Protein AF-A0A956YA68-F1 (afdb_monomer_lite)

Secondary structure (DSSP, 8-state):
--SHHHHHHHHTTTTTGGG-S----------------PPP---------S-----EEEEEE-TTS--THHHHHHHHHHHTT-EEEEEETTSTTHHHHHHHHHHHS--SEEEEEHHHHTT--HHHHHHHHHHHHTT-EEEEE--STTS-HHHHHHHHHHTTT-EEEEEE--S-EEEEEE-SS-HHHHGGGTT-EEEEEEEE----EEEEE-TTS--EEEEEEEETTS---EEEEEEEETTEEEEEE-SPPPPSS-HHHHHH-GGGHHHHHHHHHHHHHHHGGGGTS-SS----EEEES--SSSSBTTB-HHHHHHHHHHHT--EEEEE-GGGGGGS-HHHHHHHHH-TTTEEEEE--SS-SS-SS--SSTTSTT--TTS----HHHHHHHHHHHHHHHH--

Foldseek 3Di:
DVPVVVVVPVVVQLVVVVPPPDDDDDDDDDDDDDDDDDDDDDDDPPPDDDPAPAAEAEEEDAPVDDDPCPVVLQVVCVVLSHHYHYAHPPDPCRLVVLLVVLVVDQHLEYEDELRSLLVDDPSVLVVLLVSQLVRHEYEYHQLAPPRDPSSQVSVCSNLVNFFDHKAADAFWFQFKAFDQLCCLLCPVRHRHTLGAPDGDGAQFIATDTDPPADKRQGMFTCGPVRDTGGAWIWRRHNNGTYIYGRGHEDDPDPVVVCVPHRSNVSHPSNSVSSCCNSCPCVSVAPPDDADEAEDPAFQQAPPRPPDGLVVLVVVCVVVVHAYEYAYAQLRVVVHDPVSVVVQVVCVSHYDYHHPFHPPPVQLDAALQCPPPPDDVPDHHDHPVSSVCRVVSSVVSVVVD

Radius of gyration: 25.7 Å; chains: 1; bounding box: 65×47×70 Å

pLDDT: mean 83.62, std 21.13, range [25.5, 98.81]

Structure (mmCIF, N/CA/C/O backbone):
data_AF-A0A956YA68-F1
#
_entry.id   AF-A0A956YA68-F1
#
loop_
_atom_site.group_PDB
_atom_site.id
_atom_site.type_symbol
_atom_site.label_atom_id
_atom_site.label_alt_id
_atom_site.label_comp_id
_atom_site.label_asym_id
_atom_site.label_entity_id
_atom_site.label_seq_id
_atom_site.pdbx_PDB_ins_code
_atom_site.Cartn_x
_atom_site.Cartn_y
_atom_site.Cartn_z
_atom_site.occupancy
_atom_site.B_iso_or_equiv
_atom_site.auth_seq_id
_atom_site.auth_comp_id
_atom_site.auth_asym_id
_atom_site.auth_atom_id
_atom_site.pdbx_PDB_model_num
ATOM 1 N N . MET A 1 1 ? 21.571 9.654 5.247 1.00 32.00 1 MET A N 1
ATOM 2 C CA . MET A 1 1 ? 21.997 10.300 3.979 1.00 32.00 1 MET A CA 1
ATOM 3 C C . MET A 1 1 ? 22.481 9.371 2.852 1.00 32.00 1 MET A C 1
ATOM 5 O O . MET A 1 1 ? 22.313 9.753 1.709 1.00 32.00 1 MET A O 1
ATOM 9 N N . ARG A 1 2 ? 23.030 8.159 3.075 1.00 25.50 2 ARG A N 1
ATOM 10 C CA . ARG A 1 2 ? 23.441 7.252 1.964 1.00 25.50 2 ARG A CA 1
ATOM 11 C C . ARG A 1 2 ? 22.330 6.354 1.379 1.00 25.50 2 ARG A C 1
ATOM 13 O O . ARG A 1 2 ? 22.598 5.609 0.445 1.00 25.50 2 ARG A O 1
ATOM 20 N N . PHE A 1 3 ? 21.112 6.414 1.922 1.00 29.33 3 PHE A N 1
ATOM 21 C CA . PHE A 1 3 ? 20.010 5.514 1.552 1.00 29.33 3 PHE A CA 1
ATOM 22 C C . PHE A 1 3 ? 19.093 6.088 0.456 1.00 29.33 3 PHE A C 1
ATOM 24 O O . PHE A 1 3 ? 18.610 5.335 -0.380 1.00 29.33 3 PHE A O 1
ATOM 31 N N . GLN A 1 4 ? 18.943 7.417 0.374 1.00 29.55 4 GLN A N 1
ATOM 32 C CA . GLN A 1 4 ? 18.090 8.060 -0.636 1.00 29.55 4 GLN A CA 1
ATOM 33 C C . GLN A 1 4 ? 18.608 7.850 -2.070 1.00 29.55 4 GLN A C 1
ATOM 35 O O . GLN A 1 4 ? 17.831 7.509 -2.952 1.00 29.55 4 GLN A O 1
ATOM 40 N N . ALA A 1 5 ? 19.922 7.926 -2.307 1.00 27.94 5 ALA A N 1
ATOM 41 C CA . ALA A 1 5 ? 20.481 7.883 -3.664 1.00 27.94 5 ALA A CA 1
ATOM 42 C C . ALA A 1 5 ? 20.339 6.529 -4.394 1.00 27.94 5 ALA A C 1
ATOM 44 O O . ALA A 1 5 ? 20.362 6.502 -5.617 1.00 27.94 5 ALA A O 1
ATOM 45 N N . ARG A 1 6 ? 20.180 5.402 -3.680 1.00 28.78 6 ARG A N 1
ATOM 46 C CA . ARG A 1 6 ? 20.007 4.080 -4.322 1.00 28.78 6 ARG A CA 1
ATOM 47 C C . ARG A 1 6 ? 18.557 3.766 -4.698 1.00 28.78 6 ARG A C 1
ATOM 49 O O . ARG A 1 6 ? 18.335 2.874 -5.505 1.00 28.78 6 ARG A O 1
ATOM 56 N N . PHE A 1 7 ? 17.596 4.507 -4.150 1.00 33.38 7 PHE A N 1
ATOM 57 C CA . PHE A 1 7 ? 16.173 4.343 -4.454 1.00 33.38 7 PHE A CA 1
ATOM 58 C C . PHE A 1 7 ? 15.733 5.148 -5.693 1.00 33.38 7 PHE A C 1
ATOM 60 O O . PHE A 1 7 ? 14.747 4.796 -6.335 1.00 33.38 7 PHE A O 1
ATOM 67 N N . PHE A 1 8 ? 16.489 6.188 -6.073 1.00 33.41 8 PHE A N 1
ATOM 68 C CA . PHE A 1 8 ? 16.148 7.083 -7.188 1.00 33.41 8 PHE A CA 1
ATOM 69 C C . PHE A 1 8 ? 16.188 6.420 -8.577 1.00 33.41 8 PHE A C 1
ATOM 71 O O . PHE A 1 8 ? 15.366 6.766 -9.421 1.00 33.41 8 PHE A O 1
ATOM 78 N N . SER A 1 9 ? 17.072 5.444 -8.824 1.00 29.47 9 SER A N 1
ATOM 79 C CA . SER A 1 9 ? 17.217 4.848 -10.167 1.00 29.47 9 SER A CA 1
ATOM 80 C C . SER A 1 9 ? 16.150 3.807 -10.525 1.00 29.47 9 SER A C 1
ATOM 82 O O . SER A 1 9 ? 15.890 3.600 -11.703 1.00 29.47 9 SER A O 1
ATOM 84 N N . ILE A 1 10 ? 15.500 3.167 -9.546 1.00 31.69 10 ILE A N 1
ATOM 85 C CA . ILE A 1 10 ? 14.510 2.103 -9.816 1.00 31.69 10 ILE A CA 1
ATOM 86 C C . ILE A 1 10 ? 13.106 2.684 -10.082 1.00 31.69 10 ILE A C 1
ATOM 88 O O . ILE A 1 10 ? 12.308 2.079 -10.792 1.00 31.69 10 ILE A O 1
ATOM 92 N N . ILE A 1 11 ? 12.800 3.880 -9.565 1.00 37.53 11 ILE A N 1
ATOM 93 C CA . ILE A 1 11 ? 11.444 4.459 -9.616 1.00 37.53 11 ILE A CA 1
ATOM 94 C C . ILE A 1 11 ? 11.193 5.280 -10.891 1.00 37.53 11 ILE A C 1
ATOM 96 O O . ILE A 1 11 ? 10.071 5.282 -11.400 1.00 37.53 11 ILE A O 1
ATOM 100 N N . TYR A 1 12 ? 12.215 5.924 -11.466 1.00 33.22 12 TYR A N 1
ATOM 101 C CA . TYR A 1 12 ? 12.032 6.735 -12.680 1.00 33.22 12 TYR A CA 1
ATOM 102 C C . TYR A 1 12 ? 11.622 5.900 -13.909 1.00 33.22 12 TYR A C 1
ATOM 104 O O . TYR A 1 12 ? 10.911 6.401 -14.777 1.00 33.22 12 TYR A O 1
ATOM 112 N N . LEU A 1 13 ? 11.981 4.610 -13.945 1.00 35.25 13 LEU A N 1
ATOM 113 C CA . LEU A 1 13 ? 11.618 3.694 -15.032 1.00 35.25 13 LEU A CA 1
ATOM 114 C C . LEU A 1 13 ? 10.130 3.272 -15.000 1.00 35.25 13 LEU A C 1
ATOM 116 O O . LEU A 1 13 ? 9.576 2.893 -16.026 1.00 35.25 13 LEU A O 1
ATOM 120 N N . LEU A 1 14 ? 9.456 3.366 -13.846 1.00 35.06 14 LEU A N 1
ATO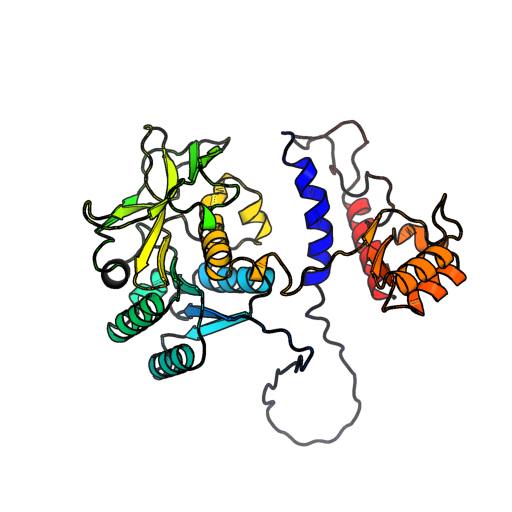M 121 C CA . LEU A 1 14 ? 8.079 2.876 -13.663 1.00 35.06 14 LEU A CA 1
ATOM 122 C C . LEU A 1 14 ? 6.998 3.948 -13.891 1.00 35.06 14 LEU A C 1
ATOM 124 O O . LEU A 1 14 ? 5.870 3.613 -14.245 1.00 35.06 14 LEU A O 1
ATOM 128 N N . ILE A 1 15 ? 7.332 5.238 -13.766 1.00 37.91 15 ILE A N 1
ATOM 129 C CA . ILE A 1 15 ? 6.369 6.345 -13.943 1.00 37.91 15 ILE A CA 1
ATOM 130 C C . ILE A 1 15 ? 5.930 6.501 -15.413 1.00 37.91 15 ILE A C 1
ATOM 132 O O . ILE A 1 15 ? 4.821 6.960 -15.681 1.00 37.91 15 ILE A O 1
ATOM 136 N N . VAL A 1 16 ? 6.742 6.054 -16.377 1.00 34.31 16 VAL A N 1
ATOM 137 C CA . VAL A 1 16 ? 6.412 6.157 -17.811 1.00 34.31 16 VAL A CA 1
ATOM 138 C C . VAL A 1 16 ? 5.353 5.131 -18.242 1.00 34.31 16 VAL A C 1
ATOM 140 O O . VAL A 1 16 ? 4.571 5.410 -19.146 1.00 34.31 16 VAL A O 1
ATOM 143 N N . VAL A 1 17 ? 5.236 3.982 -17.566 1.00 36.47 17 VAL A N 1
ATOM 144 C CA . VAL A 1 17 ? 4.286 2.921 -17.961 1.00 36.47 17 VAL A CA 1
ATOM 145 C C . VAL A 1 17 ? 2.841 3.245 -17.537 1.00 36.47 17 VAL A C 1
ATOM 147 O O . VAL A 1 17 ? 1.896 2.857 -18.219 1.00 36.47 17 VAL A O 1
ATOM 150 N N . GLY A 1 18 ? 2.645 4.027 -16.468 1.00 29.17 18 GLY A N 1
ATOM 151 C CA . GLY A 1 18 ? 1.313 4.377 -15.947 1.00 29.17 18 GLY A CA 1
ATOM 152 C C . GLY A 1 18 ? 0.556 5.475 -16.711 1.00 29.17 18 GLY A C 1
ATOM 153 O O . GLY A 1 18 ? -0.637 5.658 -16.486 1.00 29.17 18 GLY A O 1
ATOM 154 N N . LEU A 1 19 ? 1.209 6.204 -17.624 1.00 29.64 19 LEU A N 1
ATOM 155 C CA . LEU A 1 19 ? 0.608 7.349 -18.329 1.00 29.64 19 LEU A CA 1
ATOM 156 C C . LEU A 1 19 ? -0.058 7.001 -19.675 1.00 29.64 19 LEU A C 1
ATOM 158 O O . LEU A 1 19 ? -0.684 7.868 -20.281 1.00 29.64 19 LEU A O 1
ATOM 162 N N . PHE A 1 20 ? 0.002 5.746 -20.136 1.00 36.66 20 PHE A N 1
ATOM 163 C CA . PHE A 1 20 ? -0.505 5.356 -21.463 1.00 36.66 20 PHE A CA 1
ATOM 164 C C . PHE A 1 20 ? -1.940 4.794 -21.499 1.00 36.66 20 PHE A C 1
ATOM 166 O O . PHE A 1 20 ? -2.392 4.349 -22.550 1.00 36.66 20 PHE A O 1
ATOM 173 N N . SER A 1 21 ? -2.708 4.858 -20.404 1.00 32.09 21 SER A N 1
ATOM 174 C CA . SER A 1 21 ? -4.079 4.305 -20.379 1.00 32.09 21 SER A CA 1
ATOM 175 C C . SER A 1 21 ? -5.178 5.239 -20.927 1.00 32.09 21 SER A C 1
ATOM 177 O O . SER A 1 21 ? -6.322 4.822 -21.094 1.00 32.09 21 SER A O 1
ATOM 179 N N . THR A 1 22 ? -4.886 6.497 -21.277 1.00 32.53 22 THR A N 1
ATOM 180 C CA . THR A 1 22 ? -5.919 7.407 -21.816 1.00 32.53 22 THR A CA 1
ATOM 181 C C . THR A 1 22 ? -5.406 8.272 -22.963 1.00 32.53 22 THR A C 1
ATOM 183 O O . THR A 1 22 ? -5.220 9.478 -22.815 1.00 32.53 22 THR A O 1
ATOM 186 N N . ALA A 1 23 ? -5.216 7.671 -24.137 1.00 28.62 23 ALA A N 1
ATOM 187 C CA . ALA A 1 23 ? -5.161 8.401 -25.401 1.00 28.62 23 ALA A CA 1
ATOM 188 C C . ALA A 1 23 ? -6.375 8.020 -26.263 1.00 28.62 23 ALA A C 1
ATOM 190 O O . ALA A 1 23 ? -6.378 7.023 -26.982 1.00 28.62 23 ALA A O 1
ATOM 191 N N . THR A 1 24 ? -7.441 8.813 -26.172 1.00 28.56 24 THR A N 1
ATOM 192 C CA . THR A 1 24 ? -8.622 8.697 -27.032 1.00 28.56 24 THR A CA 1
ATOM 193 C C . THR A 1 24 ? -8.274 9.221 -28.427 1.00 28.56 24 THR A C 1
ATOM 195 O O . THR A 1 24 ? -8.136 10.426 -28.632 1.00 28.56 24 THR A O 1
ATOM 198 N N . VAL A 1 25 ? -8.131 8.329 -29.409 1.00 27.67 25 VAL A N 1
ATOM 199 C CA . VAL A 1 25 ? -8.021 8.713 -30.823 1.00 27.67 25 VAL A CA 1
ATOM 200 C C . VAL A 1 25 ? -9.404 9.145 -31.314 1.00 27.67 25 VAL A C 1
ATOM 202 O O . VAL A 1 25 ? -10.311 8.329 -31.462 1.00 27.67 25 VAL A O 1
ATOM 205 N N . ALA A 1 26 ? -9.576 10.441 -31.568 1.00 29.06 26 ALA A N 1
ATOM 206 C CA . ALA A 1 26 ? -10.759 10.969 -32.235 1.00 29.06 26 ALA A CA 1
ATOM 207 C C . ALA A 1 26 ? -10.704 10.619 -33.733 1.00 29.06 26 ALA A C 1
ATOM 209 O O . ALA A 1 26 ? -10.065 11.312 -34.524 1.00 29.06 26 ALA A O 1
ATOM 210 N N . ALA A 1 27 ? -11.379 9.541 -34.131 1.00 27.95 27 ALA A N 1
ATOM 211 C CA . ALA A 1 27 ? -11.661 9.269 -35.534 1.00 27.95 27 ALA A CA 1
ATOM 212 C C . ALA A 1 27 ? -12.824 10.167 -36.000 1.00 27.95 27 ALA A C 1
ATOM 214 O O . ALA A 1 27 ? -13.960 10.016 -35.554 1.00 27.95 27 ALA A O 1
ATOM 215 N N . GLN A 1 28 ? -12.541 11.120 -36.892 1.00 28.59 28 GLN A N 1
ATOM 216 C CA . GLN A 1 28 ? -13.569 11.835 -37.652 1.00 28.59 28 GLN A CA 1
ATOM 217 C C . GLN A 1 28 ? -14.170 10.887 -38.699 1.00 28.59 28 GLN A C 1
ATOM 219 O O . GLN A 1 28 ? -13.564 10.664 -39.746 1.00 28.59 28 GLN A O 1
ATOM 224 N N . ASP A 1 29 ? -15.368 10.361 -38.437 1.00 31.03 29 ASP A N 1
ATOM 225 C CA . ASP A 1 29 ? -16.189 9.693 -39.450 1.00 31.03 29 ASP A CA 1
ATOM 226 C C . ASP A 1 29 ? -17.239 10.679 -39.984 1.00 31.03 29 ASP A C 1
ATOM 228 O O . ASP A 1 29 ? -18.195 11.057 -39.305 1.00 31.03 29 ASP A O 1
ATOM 232 N N . ASN A 1 30 ? -17.018 11.160 -41.206 1.00 37.00 30 ASN A N 1
ATOM 233 C CA . ASN A 1 30 ? -17.954 12.012 -41.932 1.00 37.00 30 ASN A CA 1
ATOM 234 C C . ASN A 1 30 ? -18.983 11.131 -42.647 1.00 37.00 30 ASN A C 1
ATOM 236 O O . ASN A 1 30 ? -18.816 10.829 -43.832 1.00 37.00 30 ASN A O 1
ATOM 240 N N . ARG A 1 31 ? -20.078 10.773 -41.967 1.00 33.78 31 ARG A N 1
ATOM 241 C CA . ARG A 1 31 ? -21.319 10.339 -42.629 1.00 33.78 31 ARG A CA 1
ATOM 242 C C . ARG A 1 31 ? -22.540 10.947 -41.949 1.00 33.78 31 ARG A C 1
ATOM 244 O O . ARG A 1 31 ? -22.873 10.633 -40.813 1.00 33.78 31 ARG A O 1
ATOM 251 N N . ASN A 1 32 ? -23.185 11.845 -42.688 1.00 43.38 32 ASN A N 1
ATOM 252 C CA . ASN A 1 32 ? -24.541 12.309 -42.437 1.00 43.38 32 ASN A CA 1
ATOM 253 C C . ASN A 1 32 ? -25.497 11.133 -42.606 1.00 43.38 32 ASN A C 1
ATOM 255 O O . ASN A 1 32 ? -25.625 10.682 -43.734 1.00 43.38 32 ASN A O 1
ATOM 259 N N . ASP A 1 33 ? -26.200 10.738 -41.548 1.00 39.22 33 ASP A N 1
ATOM 260 C CA . ASP A 1 33 ? -27.533 10.141 -41.634 1.00 39.22 33 ASP A CA 1
ATOM 261 C C . ASP A 1 33 ? -28.289 10.497 -40.346 1.00 39.22 33 ASP A C 1
ATOM 263 O O . ASP A 1 33 ? -27.840 10.232 -39.231 1.00 39.22 33 ASP A O 1
ATOM 267 N N . GLY A 1 34 ? -29.398 11.220 -40.499 1.00 44.34 34 GLY A N 1
ATOM 268 C CA . GLY A 1 34 ? -30.181 11.736 -39.386 1.00 44.34 34 GLY A CA 1
ATOM 269 C C . GLY A 1 34 ? -31.126 10.686 -38.825 1.00 44.34 34 GLY A C 1
ATOM 270 O O . GLY A 1 34 ? -32.032 10.262 -39.528 1.00 44.34 34 GLY A O 1
ATOM 271 N N . GLU A 1 35 ? -30.973 10.350 -37.545 1.00 38.19 35 GLU A N 1
ATOM 272 C CA . GLU A 1 35 ? -32.046 9.831 -36.693 1.00 38.19 35 GLU A CA 1
ATOM 273 C C . GLU A 1 35 ? -31.673 9.999 -35.206 1.00 38.19 35 GLU A C 1
ATOM 275 O O . GLU A 1 35 ? -30.610 9.584 -34.750 1.00 38.19 35 GLU A O 1
ATOM 280 N N . ASN A 1 36 ? -32.550 10.658 -34.440 1.00 45.34 36 ASN A N 1
ATOM 281 C CA . ASN A 1 36 ? -32.379 10.944 -33.012 1.00 45.34 36 ASN A CA 1
ATOM 282 C C . ASN A 1 36 ? -32.528 9.668 -32.161 1.00 45.34 36 ASN A C 1
ATOM 284 O O . ASN A 1 36 ? -33.641 9.165 -31.994 1.00 45.34 36 ASN A O 1
ATOM 288 N N . LYS A 1 37 ? -31.444 9.220 -31.517 1.00 36.06 37 LYS A N 1
ATOM 289 C CA . LYS A 1 37 ? -31.483 8.350 -30.326 1.00 36.06 37 LYS A CA 1
ATOM 290 C C . LYS A 1 37 ? -30.523 8.875 -29.247 1.00 36.06 37 LYS A C 1
ATOM 292 O O . LYS A 1 37 ? -29.454 9.370 -29.597 1.00 36.06 37 LYS A O 1
ATOM 297 N N . PRO A 1 38 ? -30.881 8.789 -27.951 1.00 32.75 38 PRO A N 1
ATOM 298 C CA . PRO A 1 38 ? -30.001 9.219 -26.867 1.00 32.75 38 PRO A CA 1
ATOM 299 C C . PRO A 1 38 ? -28.808 8.254 -26.727 1.00 32.75 38 PRO A C 1
ATOM 301 O O . PRO A 1 38 ? -28.983 7.051 -26.949 1.00 32.75 38 PRO A O 1
ATOM 304 N N . PRO A 1 39 ? -27.608 8.739 -26.356 1.00 31.45 39 PRO A N 1
ATOM 305 C CA . PRO A 1 39 ? -26.434 7.888 -26.245 1.00 31.45 39 PRO A CA 1
ATOM 306 C C . PRO A 1 39 ? -26.532 7.016 -24.989 1.00 31.45 39 PRO A C 1
ATOM 308 O O . PRO A 1 39 ? -26.624 7.516 -23.869 1.00 31.45 39 PRO A O 1
ATOM 311 N N . ILE A 1 40 ? -26.499 5.701 -25.188 1.00 30.69 40 ILE A N 1
ATOM 312 C CA . ILE A 1 40 ? -26.192 4.726 -24.142 1.00 30.69 40 ILE A CA 1
ATOM 313 C C . ILE A 1 40 ? -24.667 4.686 -24.052 1.00 30.69 40 ILE A C 1
ATOM 315 O O . ILE A 1 40 ? -23.998 4.365 -25.032 1.00 30.69 40 ILE A O 1
ATOM 319 N N . ALA A 1 41 ? -24.118 5.060 -22.899 1.00 30.17 41 ALA A N 1
ATOM 320 C CA . ALA A 1 41 ? -22.691 4.968 -22.633 1.00 30.17 41 ALA A CA 1
ATOM 321 C C . ALA A 1 41 ? -22.290 3.490 -22.510 1.00 30.17 41 ALA A C 1
ATOM 323 O O . ALA A 1 41 ? -22.537 2.855 -21.489 1.00 30.17 41 ALA A O 1
ATOM 324 N N . THR A 1 42 ? -21.679 2.941 -23.555 1.00 30.17 42 THR A N 1
ATOM 325 C CA . THR A 1 42 ? -20.944 1.675 -23.494 1.00 30.17 42 THR A CA 1
ATOM 326 C C . THR A 1 42 ? -19.457 1.992 -23.466 1.00 30.17 42 THR A C 1
ATOM 328 O O . THR A 1 42 ? -18.846 2.220 -24.509 1.00 30.17 42 THR A O 1
ATOM 331 N N . ALA A 1 43 ? -18.884 2.035 -22.267 1.00 30.84 43 ALA A N 1
ATOM 332 C CA . ALA A 1 43 ? -17.449 1.897 -22.079 1.00 30.84 43 ALA A CA 1
ATOM 333 C C . ALA A 1 43 ? -17.181 0.446 -21.669 1.00 30.84 43 ALA A C 1
ATOM 335 O O . ALA A 1 43 ? -17.393 0.068 -20.523 1.00 30.84 43 ALA A O 1
ATOM 336 N N . SER A 1 44 ? -16.740 -0.366 -22.623 1.00 28.88 44 SER A N 1
ATOM 337 C CA . SER A 1 44 ? -16.002 -1.595 -22.346 1.00 28.88 44 SER A CA 1
ATOM 338 C C . SER A 1 44 ? -14.827 -1.621 -23.311 1.00 28.88 44 SER A C 1
ATOM 340 O O . SER A 1 44 ? -14.964 -1.968 -24.485 1.00 28.88 44 SER A O 1
ATOM 342 N N . VAL A 1 45 ? -13.666 -1.180 -22.832 1.00 31.69 45 VAL A N 1
ATOM 343 C CA . VAL A 1 45 ? -12.408 -1.580 -23.456 1.00 31.69 45 VAL A CA 1
ATOM 344 C C . VAL A 1 45 ? -12.227 -3.038 -23.058 1.00 31.69 45 VAL A C 1
ATOM 346 O O . VAL A 1 45 ? -11.791 -3.343 -21.952 1.00 31.69 45 VAL A O 1
ATOM 349 N N . ASP A 1 46 ? -12.663 -3.932 -23.940 1.00 31.64 46 ASP A N 1
ATOM 350 C CA . ASP A 1 46 ? -12.419 -5.366 -23.837 1.00 31.64 46 ASP A CA 1
ATOM 351 C C . ASP A 1 46 ? -10.910 -5.616 -23.983 1.00 31.64 46 ASP A C 1
ATOM 353 O O . ASP A 1 46 ? -10.392 -5.873 -25.070 1.00 31.64 46 ASP A O 1
ATOM 357 N N . CYS A 1 47 ? -10.185 -5.554 -22.864 1.00 30.14 47 CYS A N 1
ATOM 358 C CA . CYS A 1 47 ? -8.863 -6.160 -22.718 1.00 30.14 47 CYS A CA 1
ATOM 359 C C . CYS A 1 47 ? -9.033 -7.681 -22.597 1.00 30.14 47 CYS A C 1
ATOM 361 O O . CYS A 1 47 ? -8.824 -8.289 -21.549 1.00 30.14 47 CYS A O 1
ATOM 363 N N . VAL A 1 48 ? -9.463 -8.316 -23.684 1.00 36.25 48 VAL A N 1
ATOM 364 C CA . VAL A 1 48 ? -9.635 -9.765 -23.743 1.00 36.25 48 VAL A CA 1
ATOM 365 C C . VAL A 1 48 ? -8.310 -10.410 -24.163 1.00 36.25 48 VAL A C 1
ATOM 367 O O . VAL A 1 48 ? -7.884 -10.357 -25.313 1.00 36.25 48 VAL A O 1
ATOM 370 N N . THR A 1 49 ? -7.724 -11.120 -23.194 1.00 39.25 49 THR A N 1
ATOM 371 C CA . THR A 1 49 ? -6.962 -12.381 -23.320 1.00 39.25 49 THR A CA 1
ATOM 372 C C . THR A 1 49 ? -5.463 -12.365 -23.640 1.00 39.25 49 THR A C 1
ATOM 374 O O . THR A 1 49 ? -5.016 -12.692 -24.736 1.00 39.25 49 THR A O 1
ATOM 377 N N . ARG A 1 50 ? -4.675 -12.280 -22.563 1.00 36.16 50 ARG A N 1
ATOM 378 C CA . ARG A 1 50 ? -3.590 -13.248 -22.308 1.00 36.16 50 ARG A CA 1
ATOM 379 C C . ARG A 1 50 ? -3.614 -13.733 -20.859 1.00 36.16 50 ARG A C 1
ATOM 381 O O . ARG A 1 50 ? -2.708 -13.412 -20.117 1.00 36.16 50 ARG A O 1
ATOM 388 N N . GLY A 1 51 ? -4.648 -14.472 -20.447 1.00 40.59 51 GLY A N 1
ATOM 389 C CA . GLY A 1 51 ? -4.626 -15.315 -19.233 1.00 40.59 51 GLY A CA 1
ATOM 390 C C . GLY A 1 51 ? -4.105 -14.692 -17.926 1.00 40.59 51 GLY A C 1
ATOM 391 O O . GLY A 1 51 ? -3.690 -15.440 -17.046 1.00 40.59 51 GLY A O 1
ATOM 392 N N . VAL A 1 52 ? -4.086 -13.363 -17.798 1.00 54.53 52 VAL A N 1
ATOM 393 C CA . VAL A 1 52 ? -3.649 -12.687 -16.582 1.00 54.53 52 VAL A CA 1
ATOM 394 C C . VAL A 1 52 ? -4.796 -12.844 -15.604 1.00 54.53 52 VAL A C 1
ATOM 396 O O . VAL A 1 52 ? -5.887 -12.328 -15.842 1.00 54.53 52 VAL A O 1
ATOM 399 N N . VAL A 1 53 ? -4.576 -13.614 -14.543 1.00 57.19 53 VAL A N 1
ATOM 400 C CA . VAL A 1 53 ? -5.474 -13.602 -13.391 1.00 57.19 53 VAL A CA 1
ATOM 401 C C . VAL A 1 53 ? -5.340 -12.210 -12.790 1.00 57.19 53 VAL A C 1
ATOM 403 O O . VAL A 1 53 ? -4.343 -11.905 -12.143 1.00 57.19 53 VAL A O 1
ATOM 406 N N . ILE A 1 54 ? -6.297 -11.339 -13.096 1.00 66.12 54 ILE A N 1
ATOM 407 C CA . ILE A 1 54 ? -6.390 -10.038 -12.452 1.00 66.12 54 ILE A CA 1
ATOM 408 C C . ILE A 1 54 ? -7.023 -10.310 -11.094 1.00 66.12 54 ILE A C 1
ATOM 410 O O . ILE A 1 54 ? -8.184 -10.708 -11.010 1.00 66.12 54 ILE A O 1
ATOM 414 N N . TYR A 1 55 ? -6.226 -10.185 -10.038 1.00 84.94 55 TYR A N 1
ATOM 415 C CA . TYR A 1 55 ? -6.739 -10.247 -8.677 1.00 84.94 55 TYR A CA 1
ATOM 416 C C . TYR A 1 55 ? -7.583 -9.009 -8.402 1.00 84.94 55 TYR A C 1
ATOM 418 O O . TYR A 1 55 ? -7.304 -7.935 -8.937 1.00 84.94 55 TYR A O 1
ATOM 426 N N . THR A 1 56 ? -8.588 -9.157 -7.546 1.00 93.62 56 THR A N 1
ATOM 427 C CA . THR A 1 56 ? -9.519 -8.076 -7.239 1.00 93.62 56 THR A CA 1
ATOM 428 C C . THR A 1 56 ? -9.567 -7.840 -5.742 1.00 93.62 56 THR A C 1
ATOM 430 O O . THR A 1 56 ? -9.737 -8.770 -4.954 1.00 93.62 56 THR A O 1
ATOM 433 N N . THR A 1 57 ? -9.449 -6.574 -5.360 1.00 97.00 57 THR A N 1
ATOM 434 C CA . THR A 1 57 ? -9.694 -6.099 -4.005 1.00 97.00 57 THR A CA 1
ATOM 435 C C . THR A 1 57 ? -11.097 -5.532 -3.899 1.00 97.00 57 THR A C 1
ATOM 437 O O . THR A 1 57 ? -11.611 -4.970 -4.866 1.00 97.00 57 THR A O 1
ATOM 440 N N . LEU A 1 58 ? -11.720 -5.659 -2.731 1.00 98.00 58 LEU A N 1
ATOM 441 C CA . LEU A 1 58 ? -13.062 -5.133 -2.509 1.00 98.00 58 LEU A CA 1
ATOM 442 C C . LEU A 1 58 ? -12.999 -3.856 -1.677 1.00 98.00 58 LEU A C 1
ATOM 444 O O . LEU A 1 58 ? -12.403 -3.838 -0.606 1.00 98.00 58 LEU A O 1
ATOM 448 N N . LEU A 1 59 ? -13.658 -2.799 -2.131 1.00 98.25 59 LEU A N 1
ATOM 449 C CA . LEU A 1 59 ? -13.863 -1.575 -1.368 1.00 98.25 59 LEU A CA 1
ATOM 450 C C . LEU A 1 59 ? -15.351 -1.418 -1.058 1.00 98.25 59 LEU A C 1
ATOM 452 O O . LEU A 1 59 ? -16.169 -1.298 -1.971 1.00 98.25 59 LEU A O 1
ATOM 456 N N . LEU A 1 60 ? -15.692 -1.375 0.228 1.00 98.06 60 LEU A N 1
ATOM 457 C CA . LEU A 1 60 ? -17.014 -0.952 0.673 1.00 98.06 60 LEU A CA 1
ATOM 458 C C . LEU A 1 60 ? -17.006 0.563 0.857 1.00 98.06 60 LEU A C 1
ATOM 460 O O . LEU A 1 60 ? -16.178 1.100 1.595 1.00 98.06 60 LEU A O 1
ATOM 464 N N . GLU A 1 61 ? -17.936 1.250 0.205 1.00 97.31 61 GLU A N 1
ATOM 465 C CA . GLU A 1 61 ? -18.032 2.705 0.268 1.00 97.31 61 GLU A CA 1
ATOM 466 C C . GLU A 1 61 ? -19.476 3.189 0.350 1.00 97.31 61 GLU A C 1
ATOM 468 O O . GLU A 1 61 ? -20.417 2.477 0.007 1.00 97.31 61 GLU A O 1
ATOM 473 N N . SER A 1 62 ? -19.650 4.435 0.784 1.00 96.56 62 SER A N 1
ATOM 474 C CA . SER A 1 62 ? -20.918 5.151 0.699 1.00 96.56 62 SER A CA 1
ATOM 475 C C . SER A 1 62 ? -20.699 6.516 0.043 1.00 96.56 62 SER A C 1
ATOM 477 O O . SER A 1 62 ? -19.831 7.275 0.489 1.00 96.56 62 SER A O 1
ATOM 479 N N . PRO A 1 63 ? -21.526 6.906 -0.947 1.00 94.44 63 PRO A N 1
ATOM 480 C CA . PRO A 1 63 ? -21.519 8.255 -1.512 1.00 94.44 63 PRO A CA 1
ATOM 481 C C . PRO A 1 63 ? -21.767 9.353 -0.468 1.00 94.44 63 PRO A C 1
ATOM 483 O O . PRO A 1 63 ? -21.448 10.515 -0.709 1.00 94.44 63 PRO A O 1
ATOM 486 N N . GLN A 1 64 ? -22.345 8.996 0.685 1.00 93.69 64 GLN A N 1
ATOM 487 C CA . GLN A 1 64 ? -22.637 9.913 1.790 1.00 93.69 64 GLN A CA 1
ATOM 488 C C . GLN A 1 64 ? -21.392 10.229 2.632 1.00 93.69 64 GLN A C 1
ATOM 490 O O . GLN A 1 64 ? -21.396 11.196 3.391 1.00 93.69 64 GLN A O 1
ATOM 495 N N . THR A 1 65 ? -20.328 9.433 2.504 1.00 89.12 65 THR A N 1
ATOM 496 C CA . THR A 1 65 ? -19.123 9.509 3.335 1.00 89.12 65 THR A CA 1
ATOM 497 C C . THR A 1 65 ? -17.877 9.584 2.465 1.00 89.12 65 THR A C 1
ATOM 499 O O . THR A 1 65 ? -17.038 8.681 2.455 1.00 89.12 65 THR A O 1
ATOM 502 N N . GLN A 1 66 ? -17.767 10.676 1.709 1.00 86.88 66 GLN A N 1
ATOM 503 C CA . GLN A 1 66 ? -16.604 10.936 0.866 1.00 86.88 66 GLN A CA 1
ATOM 504 C C . GLN A 1 66 ? -15.395 11.282 1.740 1.00 86.88 66 GLN A C 1
ATOM 506 O O . GLN A 1 66 ? -15.314 12.368 2.313 1.00 86.88 66 GLN A O 1
ATOM 511 N N . THR A 1 67 ? -14.453 10.347 1.835 1.00 90.06 67 THR A N 1
ATOM 512 C CA . THR A 1 67 ? -13.106 10.600 2.355 1.00 90.06 67 THR A CA 1
ATOM 513 C C . THR A 1 67 ? -12.084 10.267 1.279 1.00 90.06 67 THR A C 1
ATOM 515 O O . THR A 1 67 ? -12.407 9.672 0.249 1.00 90.06 67 THR A O 1
ATOM 518 N N . GLN A 1 68 ? -10.841 10.670 1.514 1.00 92.69 68 GLN A N 1
ATOM 519 C CA . GLN A 1 68 ? -9.734 10.419 0.600 1.00 92.69 68 GLN A CA 1
ATOM 520 C C . GLN A 1 68 ? -9.392 8.916 0.518 1.00 92.69 68 GLN A C 1
ATOM 522 O O . GLN A 1 68 ? -8.966 8.433 -0.528 1.00 92.69 68 GLN A O 1
ATOM 527 N N . PHE A 1 69 ? -9.741 8.131 1.546 1.00 94.19 69 PHE A N 1
ATOM 528 C CA . PHE A 1 69 ? -9.520 6.685 1.571 1.00 94.19 69 PHE A CA 1
ATOM 529 C C . PHE A 1 69 ? -9.990 5.949 0.311 1.00 94.19 69 PHE A C 1
ATOM 531 O O . PHE A 1 69 ? -9.227 5.177 -0.254 1.00 94.19 69 PHE A O 1
ATOM 538 N N . ALA A 1 70 ? -11.225 6.176 -0.141 1.00 94.62 70 ALA A N 1
ATOM 539 C CA . ALA A 1 70 ? -11.809 5.415 -1.243 1.00 94.62 70 ALA A CA 1
ATOM 540 C C . ALA A 1 70 ? -11.042 5.565 -2.579 1.00 94.62 70 ALA A C 1
ATOM 542 O O . ALA A 1 70 ? -10.697 4.535 -3.167 1.00 94.62 70 ALA A O 1
ATOM 543 N N . PRO A 1 71 ? -10.747 6.785 -3.080 1.00 93.25 71 PRO A N 1
ATOM 544 C CA . PRO A 1 71 ? -9.942 6.937 -4.289 1.00 93.25 71 PRO A CA 1
ATOM 545 C C . PRO A 1 71 ? -8.511 6.411 -4.116 1.00 93.25 71 PRO A C 1
ATOM 547 O O . PRO A 1 71 ? -8.048 5.677 -4.984 1.00 93.25 71 PRO A O 1
ATOM 550 N N . GLN A 1 72 ? -7.835 6.684 -2.994 1.00 92.62 72 GLN A N 1
ATOM 551 C CA . GLN A 1 72 ? -6.450 6.223 -2.795 1.00 92.62 72 GLN A CA 1
ATOM 552 C C . GLN A 1 72 ? -6.325 4.713 -2.591 1.00 92.62 72 GLN A C 1
ATOM 554 O O . GLN A 1 72 ? -5.328 4.127 -3.002 1.00 92.62 72 GLN A O 1
ATOM 559 N N . TYR A 1 73 ? -7.325 4.069 -1.988 1.00 95.38 73 TYR A N 1
ATOM 560 C CA . TYR A 1 73 ? -7.371 2.616 -1.852 1.00 95.38 73 TYR A CA 1
ATOM 561 C C . TYR A 1 73 ? -7.351 1.939 -3.227 1.00 95.38 73 TYR A C 1
ATOM 563 O O . TYR A 1 73 ? -6.525 1.060 -3.468 1.00 95.38 73 TYR A O 1
ATOM 571 N N . CYS A 1 74 ? -8.215 2.384 -4.147 1.00 95.25 74 CYS A N 1
ATOM 572 C CA . CYS A 1 74 ? -8.244 1.842 -5.503 1.00 95.25 74 CYS A CA 1
ATOM 573 C C . CYS A 1 74 ? -7.046 2.293 -6.351 1.00 95.25 74 CYS A C 1
ATOM 575 O O . CYS A 1 74 ? -6.533 1.499 -7.131 1.00 95.25 74 CYS A O 1
ATOM 577 N N . GLU A 1 75 ? -6.568 3.533 -6.202 1.00 92.38 75 GLU A N 1
ATOM 578 C CA . GLU A 1 75 ? -5.367 4.004 -6.905 1.00 92.38 75 GLU A CA 1
ATOM 579 C C . GLU A 1 75 ? -4.140 3.169 -6.523 1.00 92.38 75 GLU A C 1
ATOM 581 O O . GLU A 1 75 ? -3.393 2.733 -7.399 1.00 92.38 75 GLU A O 1
ATOM 586 N N . LEU A 1 76 ? -3.970 2.870 -5.230 1.00 91.62 76 LEU A N 1
ATOM 587 C CA . LEU A 1 76 ? -2.907 1.986 -4.768 1.00 91.62 76 LEU A CA 1
ATOM 588 C C . LEU A 1 76 ? -3.099 0.552 -5.274 1.00 91.62 76 LEU A C 1
ATOM 590 O O . LEU A 1 76 ? -2.120 -0.066 -5.684 1.00 91.62 76 LEU A O 1
ATOM 594 N N . ALA A 1 77 ? -4.327 0.024 -5.275 1.00 93.50 77 ALA A N 1
ATOM 595 C CA . ALA A 1 77 ? -4.604 -1.297 -5.839 1.00 93.50 77 ALA A CA 1
ATOM 596 C C . ALA A 1 77 ? -4.144 -1.373 -7.305 1.00 93.50 77 ALA A C 1
ATOM 598 O O . ALA A 1 77 ? -3.341 -2.239 -7.647 1.00 93.50 77 ALA A O 1
ATOM 599 N N . HIS A 1 78 ? -4.547 -0.407 -8.137 1.00 90.44 78 HIS A N 1
ATOM 600 C CA . HIS A 1 78 ? -4.147 -0.350 -9.544 1.00 90.44 78 HIS A CA 1
ATOM 601 C C . HIS A 1 78 ? -2.635 -0.185 -9.713 1.00 90.44 78 HIS A C 1
ATOM 603 O O . HIS A 1 78 ? -2.038 -0.842 -10.564 1.00 90.44 78 HIS A O 1
ATOM 609 N N . PHE A 1 79 ? -2.003 0.652 -8.885 1.00 85.69 79 PHE A N 1
ATOM 610 C CA . PHE A 1 79 ? -0.549 0.805 -8.868 1.00 85.69 79 PHE A CA 1
ATOM 611 C C . PHE A 1 79 ? 0.167 -0.527 -8.591 1.00 85.69 79 PHE A C 1
ATOM 613 O O . PHE A 1 79 ? 1.220 -0.796 -9.163 1.00 85.69 79 PHE A O 1
ATOM 620 N N . LEU A 1 80 ? -0.426 -1.380 -7.754 1.00 87.19 80 LEU A N 1
ATOM 621 C CA . LEU A 1 80 ? 0.070 -2.715 -7.414 1.00 87.19 80 LEU A CA 1
ATOM 622 C C . LEU A 1 80 ? -0.388 -3.813 -8.394 1.00 87.19 80 LEU A C 1
ATOM 624 O O . LEU A 1 80 ? -0.148 -4.991 -8.138 1.00 87.19 80 LEU A O 1
ATOM 628 N N . GLY A 1 81 ? -1.045 -3.454 -9.502 1.00 86.75 81 GLY A N 1
ATOM 629 C CA . GLY A 1 81 ? -1.541 -4.407 -10.498 1.00 86.75 81 GLY A CA 1
ATOM 630 C C . GLY A 1 81 ? -2.776 -5.207 -10.060 1.00 86.75 81 GLY A C 1
ATOM 631 O O . GLY A 1 81 ? -3.041 -6.267 -10.622 1.00 86.75 81 GLY A O 1
ATOM 632 N N . ILE A 1 82 ? -3.520 -4.718 -9.066 1.00 91.31 82 ILE A N 1
ATOM 633 C CA . ILE A 1 82 ? -4.759 -5.312 -8.545 1.00 91.31 82 ILE A CA 1
ATOM 634 C C . ILE A 1 82 ? -5.952 -4.484 -9.028 1.00 91.31 82 ILE A C 1
ATOM 636 O O . ILE A 1 82 ? -5.928 -3.258 -8.947 1.00 91.31 82 ILE A O 1
ATOM 640 N N . ASP A 1 83 ? -7.018 -5.136 -9.485 1.00 93.00 83 ASP A N 1
ATOM 641 C CA . ASP A 1 83 ? -8.278 -4.457 -9.802 1.00 93.00 83 ASP A CA 1
ATOM 642 C C . ASP A 1 83 ? -9.052 -4.086 -8.528 1.00 93.00 83 ASP A C 1
ATOM 644 O O . ASP A 1 83 ? -8.981 -4.781 -7.513 1.00 93.00 83 ASP A O 1
ATOM 648 N N . CYS A 1 84 ? -9.811 -2.994 -8.563 1.00 95.94 84 CYS A N 1
ATOM 649 C CA . CYS A 1 84 ? -10.565 -2.505 -7.412 1.00 95.94 84 CYS A CA 1
ATOM 650 C C . CYS A 1 84 ? -12.070 -2.565 -7.670 1.00 95.94 84 CYS A C 1
ATOM 652 O O . CYS A 1 84 ? -12.648 -1.683 -8.310 1.00 95.94 84 CYS A O 1
ATOM 654 N N . GLN A 1 85 ? -12.733 -3.570 -7.102 1.00 96.62 85 GLN A N 1
ATOM 655 C CA . GLN A 1 85 ? -14.185 -3.665 -7.141 1.00 96.62 85 GLN A CA 1
ATOM 656 C C . GLN A 1 85 ? -14.802 -2.863 -5.998 1.00 96.62 85 GLN A C 1
ATOM 658 O O . GLN A 1 85 ? -14.425 -3.008 -4.837 1.00 96.62 85 GLN A O 1
ATOM 663 N N . ARG A 1 86 ? -15.780 -2.017 -6.324 1.00 96.75 86 ARG A N 1
ATOM 664 C CA . ARG A 1 86 ? -16.423 -1.105 -5.371 1.00 96.75 86 ARG A CA 1
ATOM 665 C C . ARG A 1 86 ? -17.870 -1.521 -5.140 1.00 96.75 86 ARG A C 1
ATOM 667 O O . ARG A 1 86 ? -18.583 -1.834 -6.093 1.00 96.75 86 ARG A O 1
ATOM 674 N N . VAL A 1 87 ? -18.307 -1.504 -3.885 1.00 97.25 87 VAL A N 1
ATOM 675 C CA . VAL A 1 87 ? -19.697 -1.756 -3.492 1.00 97.25 87 VAL A CA 1
ATOM 676 C C . VAL A 1 87 ? -20.216 -0.547 -2.729 1.00 97.25 87 VAL A C 1
ATOM 678 O O . VAL A 1 87 ? -19.747 -0.242 -1.633 1.00 97.25 87 VAL A O 1
ATOM 681 N N . ASP A 1 88 ? -21.213 0.115 -3.314 1.00 97.19 88 ASP A N 1
ATOM 682 C CA . ASP A 1 88 ? -21.975 1.175 -2.659 1.00 97.19 88 ASP A CA 1
ATOM 683 C C . ASP A 1 88 ? -22.964 0.558 -1.664 1.00 97.19 88 ASP A C 1
ATOM 685 O O . ASP A 1 88 ? -23.989 -0.010 -2.052 1.00 97.19 88 ASP A O 1
ATOM 689 N N . ILE A 1 89 ? -22.668 0.693 -0.372 1.00 97.12 89 ILE A N 1
ATOM 690 C CA . ILE A 1 89 ? -23.449 0.089 0.716 1.00 97.12 89 ILE A CA 1
ATOM 691 C C . ILE A 1 89 ? -24.857 0.685 0.854 1.00 97.12 89 ILE A C 1
ATOM 693 O O . ILE A 1 89 ? -25.682 0.150 1.593 1.00 97.12 89 ILE A O 1
ATOM 697 N N . THR A 1 90 ? -25.141 1.806 0.182 1.00 95.44 90 THR A N 1
ATOM 698 C CA . THR A 1 90 ? -26.436 2.493 0.269 1.00 95.44 90 THR A CA 1
ATOM 699 C C . THR A 1 90 ? -27.478 1.930 -0.694 1.00 95.44 90 THR A C 1
ATOM 701 O O . THR A 1 90 ? -28.665 2.243 -0.564 1.00 95.44 90 THR A O 1
ATOM 704 N N . GLN A 1 91 ? -27.076 1.079 -1.644 1.00 95.81 91 GLN A N 1
ATOM 705 C CA . GLN A 1 91 ? -28.020 0.457 -2.567 1.00 95.81 91 GLN A CA 1
ATOM 706 C C . GLN A 1 91 ? -28.813 -0.657 -1.878 1.00 95.81 91 GLN A C 1
ATOM 708 O O . GLN A 1 91 ? -28.271 -1.459 -1.121 1.00 95.81 91 GLN A O 1
ATOM 713 N N . ALA A 1 92 ? -30.112 -0.745 -2.181 1.00 91.94 92 ALA A N 1
ATOM 714 C CA . ALA A 1 92 ? -31.028 -1.684 -1.527 1.00 91.94 92 ALA A CA 1
ATOM 715 C C . ALA A 1 92 ? -30.603 -3.160 -1.663 1.00 91.94 92 ALA A C 1
ATOM 717 O O . ALA A 1 92 ? -30.867 -3.964 -0.773 1.00 91.94 92 ALA A O 1
ATOM 718 N N . GLU A 1 93 ? -29.930 -3.506 -2.762 1.00 95.12 93 GLU A N 1
ATOM 719 C CA . GLU A 1 93 ? -29.481 -4.868 -3.074 1.00 95.12 93 GLU A CA 1
ATOM 720 C C . GLU A 1 93 ? -27.987 -5.088 -2.780 1.00 95.12 93 GLU A C 1
ATOM 722 O O . GLU A 1 93 ? -27.466 -6.175 -3.026 1.00 95.12 93 GLU A O 1
ATOM 727 N N . ALA A 1 94 ? -27.288 -4.092 -2.220 1.00 94.75 94 ALA A N 1
ATOM 728 C CA . ALA A 1 94 ? -25.835 -4.127 -2.052 1.00 94.75 94 ALA A CA 1
ATOM 729 C C . ALA A 1 94 ? -25.355 -5.288 -1.173 1.00 94.75 94 ALA A C 1
ATOM 731 O O . ALA A 1 94 ? -24.329 -5.891 -1.471 1.00 94.75 94 ALA A O 1
ATOM 732 N N . LEU A 1 95 ? -26.112 -5.650 -0.131 1.00 95.31 95 LEU A N 1
ATOM 733 C CA . LEU A 1 95 ? -25.766 -6.788 0.723 1.00 95.31 95 LEU A CA 1
ATOM 734 C C . LEU A 1 95 ? -25.906 -8.118 -0.022 1.00 95.31 95 LEU A C 1
ATOM 736 O O . LEU A 1 95 ? -25.020 -8.960 0.052 1.00 95.31 95 LEU A O 1
ATOM 740 N N . ALA A 1 96 ? -27.010 -8.313 -0.747 1.00 95.88 96 ALA A N 1
ATOM 741 C CA . ALA A 1 96 ? -27.221 -9.532 -1.527 1.00 95.88 96 ALA A CA 1
ATOM 742 C C . ALA A 1 96 ? -26.147 -9.674 -2.617 1.00 95.88 96 ALA A C 1
ATOM 744 O O . ALA A 1 96 ? -25.625 -10.766 -2.848 1.00 95.88 96 ALA A O 1
ATOM 745 N N . TYR A 1 97 ? -25.774 -8.551 -3.236 1.00 94.44 97 TYR A N 1
ATOM 746 C CA . TYR A 1 97 ? -24.669 -8.487 -4.179 1.00 94.44 97 TYR A CA 1
ATOM 747 C C . TYR A 1 97 ? -23.327 -8.831 -3.519 1.00 94.44 97 TYR A C 1
ATOM 749 O O . TYR A 1 97 ? -22.622 -9.696 -4.028 1.00 94.44 97 TYR A O 1
ATOM 757 N N . LEU A 1 98 ? -23.006 -8.242 -2.359 1.00 94.81 98 LEU A N 1
ATOM 758 C CA . LEU A 1 98 ? -21.802 -8.567 -1.588 1.00 94.81 98 LEU A CA 1
ATOM 759 C C . LEU A 1 98 ? -21.718 -10.064 -1.276 1.00 94.81 98 LEU A C 1
ATOM 761 O O . LEU A 1 98 ? -20.684 -10.675 -1.516 1.00 94.81 98 LEU A O 1
ATOM 765 N N . LEU A 1 99 ? -22.795 -10.658 -0.759 1.00 95.56 99 LEU A N 1
ATOM 766 C CA . LEU A 1 99 ? -22.827 -12.084 -0.428 1.00 95.56 99 LEU A CA 1
ATOM 767 C C . LEU A 1 99 ? -22.565 -12.945 -1.668 1.00 95.56 99 LEU A C 1
ATOM 769 O O . LEU A 1 99 ? -21.726 -13.838 -1.630 1.00 95.56 99 LEU A O 1
ATOM 773 N N . THR A 1 100 ? -23.196 -12.605 -2.794 1.00 94.69 100 THR A N 1
ATOM 774 C CA . THR A 1 100 ? -22.955 -13.285 -4.076 1.00 94.69 100 THR A CA 1
ATOM 775 C C . THR A 1 100 ? -21.491 -13.163 -4.509 1.00 94.69 100 THR A C 1
ATOM 777 O O . THR A 1 100 ? -20.900 -14.135 -4.977 1.00 94.69 100 THR A O 1
ATOM 780 N N . LEU A 1 101 ? -20.882 -11.984 -4.341 1.00 92.06 101 LEU A N 1
ATOM 781 C CA . LEU A 1 101 ? -19.472 -11.768 -4.659 1.00 92.06 101 LEU A CA 1
ATOM 782 C C . LEU A 1 101 ? -18.560 -12.641 -3.795 1.00 92.06 101 LEU A C 1
ATOM 784 O O . LEU A 1 101 ? -17.725 -13.352 -4.352 1.00 92.06 101 LEU A O 1
ATOM 788 N N . LEU A 1 102 ? -18.749 -12.615 -2.473 1.00 93.25 102 LEU A N 1
ATOM 789 C CA . LEU A 1 102 ? -17.961 -13.391 -1.509 1.00 93.25 102 LEU A CA 1
ATOM 790 C C . LEU A 1 102 ? -18.092 -14.907 -1.732 1.00 93.25 102 LEU A C 1
ATOM 792 O O . LEU A 1 102 ? -17.134 -15.640 -1.507 1.00 93.25 102 LEU A O 1
ATOM 796 N N . GLU A 1 103 ? -19.250 -15.380 -2.199 1.00 92.62 103 GLU A N 1
ATOM 797 C CA . GLU A 1 103 ? -19.451 -16.779 -2.599 1.00 92.62 103 GLU A CA 1
ATOM 798 C C . GLU A 1 103 ? -18.756 -17.121 -3.926 1.00 92.62 103 GLU A C 1
ATOM 800 O O . GLU A 1 103 ? -18.278 -18.241 -4.111 1.00 92.62 103 GLU A O 1
ATOM 805 N N . SER A 1 104 ? -18.719 -16.174 -4.869 1.00 89.12 104 SER A N 1
ATOM 806 C CA . SER A 1 104 ? -18.199 -16.406 -6.222 1.00 89.12 104 SER A CA 1
ATOM 807 C C . SER A 1 104 ? -16.672 -16.410 -6.308 1.00 89.12 104 SER A C 1
ATOM 809 O O . SER A 1 104 ? -16.113 -17.150 -7.119 1.00 89.12 104 SER A O 1
ATOM 811 N N . GLN A 1 105 ? -15.998 -15.597 -5.490 1.00 87.56 105 GLN A N 1
ATOM 812 C CA . GLN A 1 105 ? -14.543 -15.493 -5.473 1.00 87.56 105 GLN A CA 1
ATOM 813 C C . GLN A 1 105 ? -14.026 -14.973 -4.124 1.00 87.56 105 GLN A C 1
ATOM 815 O O . GLN A 1 105 ? -14.682 -14.150 -3.483 1.00 87.56 105 GLN A O 1
ATOM 820 N N . PRO A 1 106 ? -12.826 -15.402 -3.695 1.00 86.19 106 PRO A N 1
ATOM 821 C CA . PRO A 1 106 ? -12.198 -14.841 -2.512 1.00 86.19 106 PRO A CA 1
ATOM 822 C C . PRO A 1 106 ? -11.689 -13.426 -2.806 1.00 86.19 106 PRO A C 1
ATOM 824 O O . PRO A 1 106 ? -11.016 -13.197 -3.810 1.00 86.19 106 PRO A O 1
ATOM 827 N N . PHE A 1 107 ? -11.947 -12.494 -1.890 1.00 95.62 107 PHE A N 1
ATOM 828 C CA . PHE A 1 107 ? -11.292 -11.185 -1.867 1.00 95.62 107 PHE A CA 1
ATOM 829 C C . PHE A 1 107 ? -10.242 -11.201 -0.755 1.00 95.62 107 PHE A C 1
ATOM 831 O O . PHE A 1 107 ? -10.622 -11.143 0.419 1.00 95.62 107 PHE A O 1
ATOM 838 N N . PRO A 1 108 ? -8.933 -11.291 -1.067 1.00 96.75 108 PRO A N 1
ATOM 839 C CA . PRO A 1 108 ? -7.896 -11.341 -0.037 1.00 96.75 108 PRO A CA 1
ATOM 840 C C . PRO A 1 108 ? -7.904 -10.112 0.876 1.00 96.75 108 PRO A C 1
ATOM 842 O O . PRO A 1 108 ? -7.576 -10.214 2.055 1.00 96.75 108 PRO A O 1
ATOM 845 N N . LEU A 1 109 ? -8.321 -8.954 0.352 1.00 98.44 109 LEU A N 1
ATOM 846 C CA . LEU A 1 109 ? -8.460 -7.717 1.111 1.00 98.44 109 LEU A CA 1
ATOM 847 C C . LEU A 1 109 ? -9.810 -7.044 0.837 1.00 98.44 109 LEU A C 1
ATOM 849 O O . LEU A 1 109 ? -10.211 -6.866 -0.314 1.00 98.44 109 LEU A O 1
ATOM 853 N N . ILE A 1 110 ? -10.472 -6.626 1.915 1.00 98.62 110 ILE A N 1
ATOM 854 C CA . ILE A 1 110 ? -11.698 -5.827 1.904 1.00 98.62 110 ILE A CA 1
ATOM 855 C C . ILE A 1 110 ? -11.426 -4.528 2.668 1.00 98.62 110 ILE A C 1
ATOM 857 O O . ILE A 1 110 ? -11.144 -4.559 3.864 1.00 98.62 110 ILE A O 1
ATOM 861 N N . GLY A 1 111 ? -11.476 -3.383 1.993 1.00 98.44 111 GLY A N 1
ATOM 862 C CA . GLY A 1 111 ? -11.286 -2.061 2.588 1.00 98.44 111 GLY A CA 1
ATOM 863 C C . GLY A 1 111 ? -12.600 -1.397 2.993 1.00 98.44 111 GLY A C 1
ATOM 864 O O . GLY A 1 111 ? -13.575 -1.433 2.244 1.00 98.44 111 GLY A O 1
ATOM 865 N N . ILE A 1 112 ? -12.614 -0.747 4.158 1.00 98.38 112 ILE A N 1
ATOM 866 C CA . ILE A 1 112 ? -13.711 0.110 4.620 1.00 98.38 112 ILE A CA 1
ATOM 867 C C . ILE A 1 112 ? -13.167 1.218 5.535 1.00 98.38 112 ILE A C 1
ATOM 869 O O . ILE A 1 112 ? -12.353 0.955 6.417 1.00 98.38 112 ILE A O 1
ATOM 873 N N . ASN A 1 113 ? -13.604 2.468 5.357 1.00 97.62 113 ASN A N 1
ATOM 874 C CA . ASN A 1 113 ? -13.269 3.547 6.296 1.00 97.62 113 ASN A CA 1
ATOM 875 C C . ASN A 1 113 ? -14.284 3.635 7.448 1.00 97.62 113 ASN A C 1
ATOM 877 O O . ASN A 1 113 ? -15.422 3.176 7.340 1.00 97.62 113 ASN A O 1
ATOM 881 N N . ALA A 1 114 ? -13.897 4.287 8.544 1.00 97.69 114 ALA A N 1
ATOM 882 C CA . ALA A 1 114 ? -14.746 4.463 9.720 1.00 97.69 114 ALA A CA 1
ATOM 883 C C . ALA A 1 114 ? -16.085 5.157 9.411 1.00 97.69 114 ALA A C 1
ATOM 885 O O . ALA A 1 114 ? -17.099 4.835 10.025 1.00 97.69 114 ALA A O 1
ATOM 886 N N . ALA A 1 115 ? -16.114 6.085 8.450 1.00 97.19 115 ALA A N 1
ATOM 887 C CA . ALA A 1 115 ? -17.340 6.783 8.071 1.00 97.19 115 ALA A CA 1
ATOM 888 C C . ALA A 1 115 ? -18.347 5.854 7.363 1.00 97.19 115 ALA A C 1
ATOM 890 O O . ALA A 1 115 ? -19.524 5.864 7.703 1.00 97.19 115 ALA A O 1
ATOM 891 N N . THR A 1 116 ? -17.894 4.995 6.446 1.00 97.81 116 THR A N 1
ATOM 892 C CA . THR A 1 116 ? -18.741 3.967 5.812 1.00 97.81 116 THR A CA 1
ATOM 893 C C . THR A 1 116 ? -19.151 2.901 6.831 1.00 97.81 116 THR A C 1
ATOM 895 O O . THR A 1 116 ? -20.294 2.450 6.835 1.00 97.81 116 THR A O 1
ATOM 898 N N . LEU A 1 117 ? -18.241 2.537 7.743 1.00 97.44 117 LEU A N 1
ATOM 899 C CA . LEU A 1 117 ? -18.490 1.576 8.820 1.00 97.44 117 LEU A CA 1
ATOM 900 C C . LEU A 1 117 ? -19.633 2.017 9.755 1.00 97.44 117 LEU A C 1
ATOM 902 O O . LEU A 1 117 ? -20.374 1.169 10.246 1.00 97.44 117 LEU A O 1
ATOM 906 N N . ASP A 1 118 ? -19.808 3.326 9.964 1.00 97.25 118 ASP A N 1
ATOM 907 C CA . ASP A 1 118 ? -20.910 3.919 10.743 1.00 97.25 118 ASP A CA 1
ATOM 908 C C . ASP A 1 118 ? -22.302 3.553 10.210 1.00 97.25 118 ASP A C 1
ATOM 910 O O . ASP A 1 118 ? -23.275 3.496 10.961 1.00 97.25 118 ASP A O 1
ATOM 914 N N . LEU A 1 119 ? -22.392 3.307 8.903 1.00 97.06 119 LEU A N 1
ATOM 915 C CA . LEU A 1 119 ? -23.646 3.086 8.197 1.00 97.06 119 LEU A CA 1
ATOM 916 C C . LEU A 1 119 ? -23.998 1.602 8.056 1.00 97.06 119 LEU A C 1
ATOM 918 O O . LEU A 1 119 ? -25.091 1.300 7.581 1.00 97.06 119 LEU A O 1
ATOM 922 N N . LEU A 1 120 ? -23.105 0.679 8.440 1.00 96.50 120 LEU A N 1
ATOM 923 C CA . LEU A 1 120 ? -23.312 -0.751 8.224 1.00 96.50 120 LEU A CA 1
ATOM 924 C C . LEU A 1 120 ? -24.364 -1.344 9.179 1.00 96.50 120 LEU A C 1
ATOM 926 O O . LEU A 1 120 ? -24.183 -1.328 10.400 1.00 96.50 120 LEU A O 1
ATOM 930 N N . PRO A 1 121 ? -25.435 -1.960 8.645 1.00 95.62 121 PRO A N 1
ATOM 931 C CA . PRO A 1 121 ? -26.312 -2.831 9.418 1.00 95.62 121 PRO A CA 1
ATOM 932 C C . PRO A 1 121 ? -25.574 -4.049 9.994 1.00 95.62 121 PRO A C 1
ATOM 934 O O . PRO A 1 121 ? -24.551 -4.486 9.468 1.00 95.62 121 PRO A O 1
ATOM 937 N N . VAL A 1 122 ? -26.153 -4.669 11.028 1.00 96.56 122 VAL A N 1
ATOM 938 C CA . VAL A 1 122 ? -25.586 -5.866 11.681 1.00 96.56 122 VAL A CA 1
ATOM 939 C C . VAL A 1 122 ? -25.332 -7.021 10.705 1.00 96.56 122 VAL A C 1
ATOM 941 O O . VAL A 1 122 ? -24.318 -7.701 10.820 1.00 96.56 122 VAL A O 1
ATOM 944 N N . GLU A 1 123 ? -26.196 -7.191 9.704 1.00 97.44 123 GLU A N 1
ATOM 945 C CA . GLU A 1 123 ? -26.067 -8.234 8.679 1.00 97.44 123 GLU A CA 1
ATOM 946 C C . GLU A 1 123 ? -24.736 -8.126 7.906 1.00 97.44 123 GLU A C 1
ATOM 948 O O . GLU A 1 123 ? -24.113 -9.136 7.584 1.00 97.44 123 GLU A O 1
ATOM 953 N N . TRP A 1 124 ? -24.269 -6.899 7.639 1.00 97.69 124 TRP A N 1
ATOM 954 C CA . TRP A 1 124 ? -22.996 -6.659 6.950 1.00 97.69 124 TRP A CA 1
ATOM 955 C C . TRP A 1 124 ? -21.805 -7.018 7.829 1.00 97.69 124 TRP A C 1
ATOM 957 O O . TRP A 1 124 ? -20.819 -7.566 7.347 1.00 97.69 124 TRP A O 1
ATOM 967 N N . ILE A 1 125 ? -21.903 -6.734 9.129 1.00 98.12 125 ILE A N 1
ATOM 968 C CA . ILE A 1 125 ? -20.874 -7.096 10.106 1.00 98.12 125 ILE A CA 1
ATOM 969 C C . ILE A 1 125 ? -20.728 -8.617 10.183 1.00 98.12 125 ILE A C 1
ATOM 971 O O . ILE A 1 125 ? -19.607 -9.122 10.215 1.00 98.12 125 ILE A O 1
ATOM 975 N N . THR A 1 126 ? -21.843 -9.351 10.153 1.00 97.88 126 THR A N 1
ATOM 976 C CA . THR A 1 126 ? -21.829 -10.816 10.076 1.00 97.88 126 THR A CA 1
ATOM 977 C C . THR A 1 126 ? -21.156 -11.302 8.793 1.00 97.88 126 THR A C 1
ATOM 979 O O . THR A 1 126 ? -20.227 -12.099 8.884 1.00 97.88 126 THR A O 1
ATOM 982 N N . ALA A 1 127 ? -21.536 -10.770 7.626 1.00 97.62 127 ALA A N 1
ATOM 983 C CA . ALA A 1 127 ? -20.940 -11.155 6.343 1.00 97.62 127 ALA A CA 1
ATOM 984 C C . ALA A 1 127 ? -19.422 -10.891 6.284 1.00 97.62 127 ALA A C 1
ATOM 986 O O . ALA A 1 127 ? -18.656 -11.729 5.812 1.00 97.62 127 ALA A O 1
ATOM 987 N N . LEU A 1 128 ? -18.964 -9.748 6.805 1.00 98.19 128 LEU A N 1
ATOM 988 C CA . LEU A 1 128 ? -17.540 -9.403 6.867 1.00 98.19 128 LEU A CA 1
ATOM 989 C C . LEU A 1 128 ? -16.757 -10.302 7.830 1.00 98.19 128 LEU A C 1
ATOM 991 O O . LEU A 1 128 ? -15.632 -10.690 7.522 1.00 98.19 128 LEU A O 1
ATOM 995 N N . ASN A 1 129 ? -17.341 -10.658 8.976 1.00 97.75 129 ASN A N 1
ATOM 996 C CA . ASN A 1 129 ? -16.735 -11.617 9.897 1.00 97.75 129 ASN A CA 1
ATOM 997 C C . ASN A 1 129 ? -16.631 -13.012 9.273 1.00 97.75 129 ASN A C 1
ATOM 999 O O . ASN A 1 129 ? -15.601 -13.662 9.419 1.00 97.75 129 ASN A O 1
ATOM 1003 N N . GLU A 1 130 ? -17.664 -13.464 8.562 1.00 97.31 130 GLU A N 1
ATOM 1004 C CA . GLU A 1 130 ? -17.640 -14.737 7.834 1.00 97.31 130 GLU A CA 1
ATOM 1005 C C . GLU A 1 130 ? -16.573 -14.734 6.734 1.00 97.31 130 GLU A C 1
ATOM 1007 O O . GLU A 1 130 ? -15.786 -15.675 6.652 1.00 97.31 130 GLU A O 1
ATOM 1012 N N . ALA A 1 131 ? -16.471 -13.655 5.950 1.00 97.69 131 ALA A N 1
ATOM 1013 C CA . ALA A 1 131 ? -15.402 -13.488 4.967 1.00 97.69 131 ALA A CA 1
ATOM 1014 C C . ALA A 1 131 ? -14.016 -13.561 5.624 1.00 97.69 131 ALA A C 1
ATOM 1016 O O . ALA A 1 131 ? -13.134 -14.268 5.138 1.00 97.69 131 ALA A O 1
ATOM 1017 N N . ALA A 1 132 ? -13.833 -12.879 6.760 1.00 97.81 132 ALA A N 1
ATOM 1018 C CA . ALA A 1 132 ? -12.565 -12.891 7.477 1.00 97.81 132 ALA A CA 1
ATOM 1019 C C . ALA A 1 132 ? -12.216 -14.280 8.031 1.00 97.81 132 ALA A C 1
ATOM 1021 O O . ALA A 1 132 ? -11.082 -14.730 7.895 1.00 97.81 132 ALA A O 1
ATOM 1022 N N . ILE A 1 133 ? -13.196 -15.001 8.585 1.00 97.50 133 ILE A N 1
ATOM 1023 C CA . ILE A 1 133 ? -13.018 -16.390 9.030 1.00 97.50 133 ILE A CA 1
ATOM 1024 C C . ILE A 1 133 ? -12.557 -17.285 7.871 1.00 97.50 133 ILE A C 1
ATOM 1026 O O . ILE A 1 133 ? -11.705 -18.147 8.081 1.00 97.50 133 ILE A O 1
ATOM 1030 N N . ASN A 1 134 ? -13.078 -17.040 6.667 1.00 96.50 134 ASN A N 1
ATOM 1031 C CA . ASN A 1 134 ? -12.789 -17.791 5.444 1.00 96.50 134 ASN A CA 1
ATOM 1032 C C . ASN A 1 134 ? -11.570 -17.264 4.657 1.00 96.50 134 ASN A C 1
ATOM 1034 O O . ASN A 1 134 ? -11.426 -17.577 3.476 1.00 96.50 134 ASN A O 1
ATOM 1038 N N . GLY A 1 135 ? -10.701 -16.461 5.282 1.00 96.38 135 GLY A N 1
ATOM 1039 C CA . GLY A 1 135 ? -9.393 -16.099 4.723 1.00 96.38 135 GLY A CA 1
ATOM 1040 C C . GLY A 1 135 ? -9.254 -14.665 4.213 1.00 96.38 135 GLY A C 1
ATOM 1041 O O . GLY A 1 135 ? -8.143 -14.256 3.887 1.00 96.38 135 GLY A O 1
ATOM 1042 N N . SER A 1 136 ? -10.324 -13.866 4.171 1.00 97.81 136 SER A N 1
ATOM 1043 C CA . SER A 1 136 ? -10.206 -12.444 3.821 1.00 97.81 136 SER A CA 1
ATOM 1044 C C . SER A 1 136 ? -9.565 -11.624 4.946 1.00 97.81 136 SER A C 1
ATOM 1046 O O . SER A 1 136 ? -9.764 -11.865 6.138 1.00 97.81 136 S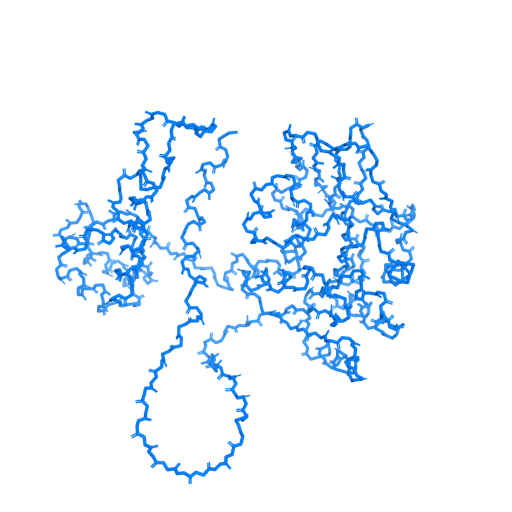ER A O 1
ATOM 1048 N N . HIS A 1 137 ? -8.855 -10.561 4.585 1.00 98.50 137 HIS A N 1
ATOM 1049 C CA . HIS A 1 137 ? -8.451 -9.528 5.532 1.00 98.50 137 HIS A CA 1
ATOM 1050 C C . HIS A 1 137 ? -9.381 -8.320 5.402 1.00 98.50 137 HIS A C 1
ATOM 1052 O O . HIS A 1 137 ? -9.526 -7.760 4.320 1.00 98.50 137 HIS A O 1
ATOM 1058 N N . VAL A 1 138 ? -10.011 -7.892 6.497 1.00 98.69 138 VAL A N 1
ATOM 1059 C CA . VAL A 1 138 ? -10.885 -6.707 6.509 1.00 98.69 138 VAL A CA 1
ATOM 1060 C C . VAL A 1 138 ? -10.125 -5.539 7.123 1.00 98.69 138 VAL A C 1
ATOM 1062 O O . VAL A 1 138 ? -9.808 -5.558 8.311 1.00 98.69 138 VAL A O 1
ATOM 1065 N N . LEU A 1 139 ? -9.821 -4.522 6.320 1.00 98.75 139 LEU A N 1
ATOM 1066 C CA . LEU A 1 139 ? -9.127 -3.310 6.738 1.00 98.75 139 LEU A CA 1
ATOM 1067 C C . LEU A 1 139 ? -10.124 -2.227 7.148 1.00 98.75 139 LEU A C 1
ATOM 1069 O O . LEU A 1 139 ? -10.799 -1.647 6.300 1.00 98.75 139 LEU A O 1
ATOM 1073 N N . LEU A 1 140 ? -10.146 -1.918 8.445 1.00 98.50 140 LEU A N 1
ATOM 1074 C CA . LEU A 1 140 ? -10.844 -0.777 9.027 1.00 98.50 140 LEU A CA 1
ATOM 1075 C C . LEU A 1 140 ? -9.898 0.423 9.039 1.00 98.50 140 LEU A C 1
ATOM 1077 O O . LEU A 1 140 ? -8.968 0.493 9.847 1.00 98.50 140 LEU A O 1
ATOM 1081 N N . TYR A 1 141 ? -10.125 1.355 8.123 1.00 96.75 141 TYR A N 1
ATOM 1082 C CA . TYR A 1 141 ? -9.313 2.553 7.962 1.00 96.75 141 TYR A CA 1
ATOM 1083 C C . TYR A 1 141 ? -9.914 3.758 8.682 1.00 96.75 141 TYR A C 1
ATOM 1085 O O . TYR A 1 141 ? -11.125 3.824 8.883 1.00 96.75 141 TYR A O 1
ATOM 1093 N N . GLU A 1 142 ? -9.081 4.740 9.036 1.00 95.62 142 GLU A N 1
ATOM 1094 C CA . GLU A 1 142 ? -9.522 5.985 9.690 1.00 95.62 142 GLU A CA 1
ATOM 1095 C C . GLU A 1 142 ? -10.278 5.751 11.015 1.00 95.62 142 GLU A C 1
ATOM 1097 O O . GLU A 1 142 ? -11.107 6.564 11.424 1.00 95.62 142 GLU A O 1
ATOM 1102 N N . MET A 1 143 ? -9.970 4.663 11.732 1.00 97.50 143 MET A N 1
ATOM 1103 C CA . MET A 1 143 ? -10.501 4.372 13.069 1.00 97.50 143 MET A CA 1
ATOM 1104 C C . MET A 1 143 ? -9.802 5.248 14.118 1.00 97.50 143 MET A C 1
ATOM 1106 O O . MET A 1 143 ? -9.096 4.752 14.990 1.00 97.50 143 MET A O 1
ATOM 1110 N N . ASN A 1 144 ? -9.961 6.566 14.007 1.00 95.75 144 ASN A N 1
ATOM 1111 C CA . ASN A 1 144 ? -9.346 7.584 14.862 1.00 95.75 144 ASN A CA 1
ATOM 1112 C C . ASN A 1 144 ? -10.359 8.181 15.863 1.00 95.75 144 ASN A C 1
ATOM 1114 O O . ASN A 1 144 ? -11.506 7.736 15.957 1.00 95.75 144 ASN A O 1
ATOM 1118 N N . THR A 1 145 ? -9.966 9.196 16.636 1.00 96.12 145 THR A N 1
ATOM 1119 C CA . THR A 1 145 ? -10.866 9.811 17.630 1.00 96.12 145 THR A CA 1
ATOM 1120 C C . THR A 1 145 ? -12.086 10.519 17.040 1.00 96.12 145 THR A C 1
ATOM 1122 O O . THR A 1 145 ? -13.076 10.694 17.752 1.00 96.12 145 THR A O 1
ATOM 1125 N N . SER A 1 146 ? -12.078 10.843 15.745 1.00 94.88 146 SER A N 1
ATOM 1126 C CA . SER A 1 146 ? -13.245 11.388 15.038 1.00 94.88 146 SER A CA 1
ATOM 1127 C C . SER A 1 146 ? -14.250 10.310 14.616 1.00 94.88 146 SER A C 1
ATOM 1129 O O . SER A 1 146 ? -15.373 10.646 14.239 1.00 94.88 146 SER A O 1
ATOM 1131 N N . ALA A 1 147 ? -13.894 9.021 14.703 1.00 96.50 147 ALA A N 1
ATOM 1132 C CA . ALA A 1 147 ? -14.818 7.927 14.426 1.00 96.50 147 ALA A CA 1
ATOM 1133 C C . ALA A 1 147 ? -16.019 7.981 15.384 1.00 96.50 147 ALA A C 1
ATOM 1135 O O . ALA A 1 147 ? -15.862 8.069 16.611 1.00 96.50 147 ALA A O 1
ATOM 1136 N N . SER A 1 148 ? -17.221 7.899 14.810 1.00 97.19 148 SER A N 1
ATOM 1137 C CA . SER A 1 148 ? -18.486 7.947 15.540 1.00 97.19 148 SER A CA 1
ATOM 1138 C C . SER A 1 148 ? -18.616 6.778 16.528 1.00 97.19 148 SER A C 1
ATOM 1140 O O . SER A 1 148 ? -17.931 5.754 16.447 1.00 97.19 148 SER A O 1
ATOM 1142 N N . LYS A 1 149 ? -19.582 6.876 17.445 1.00 97.31 149 LYS A N 1
ATOM 1143 C CA . LYS A 1 149 ? -19.909 5.762 18.343 1.00 97.31 149 LYS A CA 1
ATOM 1144 C C . LYS A 1 149 ? -20.367 4.511 17.580 1.00 97.31 149 LYS A C 1
ATOM 1146 O O . LYS A 1 149 ? -20.048 3.405 18.015 1.00 97.31 149 LYS A O 1
ATOM 1151 N N . ALA A 1 150 ? -21.119 4.662 16.488 1.00 97.50 150 ALA A N 1
ATOM 1152 C CA . ALA A 1 150 ? -21.611 3.518 15.724 1.00 97.50 150 ALA A CA 1
ATOM 1153 C C . ALA A 1 150 ? -20.473 2.845 14.939 1.00 97.50 150 ALA A C 1
ATOM 1155 O O . ALA A 1 150 ? -20.319 1.633 15.072 1.00 97.50 150 ALA A O 1
ATOM 1156 N N . ALA A 1 151 ? -19.573 3.607 14.307 1.00 97.88 151 ALA A N 1
ATOM 1157 C CA . ALA A 1 151 ? -18.345 3.078 13.707 1.00 97.88 151 ALA A CA 1
ATOM 1158 C C . ALA A 1 151 ? -17.480 2.311 14.723 1.00 97.88 151 ALA A C 1
ATOM 1160 O O . ALA A 1 151 ? -17.059 1.184 14.464 1.00 97.88 151 ALA A O 1
ATOM 1161 N N . ARG A 1 152 ? -17.270 2.863 15.929 1.00 97.69 152 ARG A N 1
ATOM 1162 C CA . ARG A 1 152 ? -16.552 2.163 17.015 1.00 97.69 152 ARG A CA 1
ATOM 1163 C C . ARG A 1 152 ? -17.267 0.891 17.470 1.00 97.69 152 ARG A C 1
ATOM 1165 O O . ARG A 1 152 ? -16.610 -0.103 17.754 1.00 97.69 152 ARG A O 1
ATOM 1172 N N . THR A 1 153 ? -18.600 0.902 17.522 1.00 98.12 153 THR A N 1
ATOM 1173 C CA . THR A 1 153 ? -19.409 -0.274 17.892 1.00 98.12 153 THR A CA 1
ATOM 1174 C C . THR A 1 153 ? -19.308 -1.372 16.832 1.00 98.12 153 THR A C 1
ATOM 1176 O O . THR A 1 153 ? -19.146 -2.540 17.174 1.00 98.12 153 THR A O 1
ATOM 1179 N N . ALA A 1 154 ? -19.344 -1.005 15.552 1.00 98.38 154 ALA A N 1
ATOM 1180 C CA . ALA A 1 154 ? -19.130 -1.923 14.442 1.00 98.38 154 ALA A CA 1
ATOM 1181 C C . ALA A 1 154 ? -17.694 -2.478 14.436 1.00 98.38 154 ALA A C 1
ATOM 1183 O O . ALA A 1 154 ? -17.510 -3.686 14.309 1.00 98.38 154 ALA A O 1
ATOM 1184 N N . GLY A 1 155 ? -16.680 -1.641 14.688 1.00 98.25 155 GLY A N 1
ATOM 1185 C CA . GLY A 1 155 ? -15.294 -2.085 14.870 1.00 98.25 155 GLY A CA 1
ATOM 1186 C C . GLY A 1 155 ? -15.116 -3.029 16.068 1.00 98.25 155 GLY A C 1
ATOM 1187 O O . GLY A 1 155 ? -14.434 -4.048 15.959 1.00 98.25 155 GLY A O 1
ATOM 1188 N N . TRP A 1 156 ? -15.781 -2.754 17.196 1.00 98.38 156 TRP A N 1
ATOM 1189 C CA . TRP A 1 156 ? -15.847 -3.669 18.342 1.00 98.38 156 TRP A CA 1
ATOM 1190 C C . TRP A 1 156 ? -16.462 -5.016 17.937 1.00 98.38 156 TRP A C 1
ATOM 1192 O O . TRP A 1 156 ? -15.896 -6.058 18.251 1.00 98.38 156 TRP A O 1
ATOM 1202 N N . ALA A 1 157 ? -17.568 -5.015 17.190 1.00 98.38 157 ALA A N 1
ATOM 1203 C CA . ALA A 1 157 ? -18.237 -6.240 16.752 1.00 98.38 157 ALA A CA 1
ATOM 1204 C C . ALA A 1 157 ? -17.405 -7.059 15.744 1.00 98.38 157 ALA A C 1
ATOM 1206 O O . ALA A 1 157 ? -17.319 -8.279 15.885 1.00 98.38 157 ALA A O 1
ATOM 1207 N N . LEU A 1 158 ? -16.753 -6.410 14.771 1.00 98.38 158 LEU A N 1
ATOM 1208 C CA . LEU A 1 158 ? -15.856 -7.072 13.812 1.00 98.38 158 LEU A CA 1
ATOM 1209 C C . LEU A 1 158 ? -14.642 -7.692 14.510 1.00 98.38 158 LEU A C 1
ATOM 1211 O O . LEU A 1 158 ? -14.237 -8.808 14.218 1.00 98.38 158 LEU A O 1
ATOM 1215 N N . THR A 1 159 ? -14.083 -7.005 15.503 1.00 98.50 159 THR A N 1
ATOM 1216 C CA . THR A 1 159 ? -12.910 -7.494 16.243 1.00 98.50 159 THR A CA 1
ATOM 1217 C C . THR A 1 159 ? -13.249 -8.496 17.357 1.00 98.50 159 THR A C 1
ATOM 1219 O O . THR A 1 159 ? -12.422 -8.735 18.237 1.00 98.50 159 THR A O 1
ATOM 1222 N N . GLY A 1 160 ? -14.466 -9.058 17.387 1.00 97.38 160 GLY A N 1
ATOM 1223 C CA . GLY A 1 160 ? -14.888 -10.000 18.435 1.00 97.38 160 GLY A CA 1
ATOM 1224 C C . GLY A 1 160 ? -14.872 -9.396 19.847 1.00 97.38 160 GLY A C 1
ATOM 1225 O O . GLY A 1 160 ? -14.724 -10.101 20.843 1.00 97.38 160 GLY A O 1
ATOM 1226 N N . GLY A 1 161 ? -14.985 -8.074 19.934 1.00 97.94 161 GLY A N 1
ATOM 1227 C CA . GLY A 1 161 ? -14.951 -7.293 21.159 1.00 97.94 161 GLY A CA 1
ATOM 1228 C C . GLY A 1 161 ? -13.565 -6.878 21.653 1.00 97.94 161 GLY A C 1
ATOM 1229 O O . GLY A 1 161 ? -13.470 -6.333 22.757 1.00 97.94 161 GLY A O 1
ATOM 1230 N N . ALA A 1 162 ? -12.511 -7.112 20.863 1.00 98.25 162 ALA A N 1
ATOM 1231 C CA . ALA A 1 162 ? -11.138 -6.756 21.212 1.00 98.25 162 ALA A CA 1
ATOM 1232 C C . ALA A 1 162 ? -10.894 -5.239 21.250 1.00 98.25 162 ALA A C 1
ATOM 1234 O O . ALA A 1 162 ? -10.207 -4.764 22.159 1.00 98.25 162 ALA A O 1
ATOM 1235 N N . LEU A 1 163 ? -11.436 -4.482 20.285 1.00 98.25 163 LEU A N 1
ATOM 1236 C CA . LEU A 1 163 ? -11.276 -3.024 20.216 1.00 98.25 163 LEU A CA 1
ATOM 1237 C C . LEU A 1 163 ? -12.050 -2.355 21.354 1.00 98.25 163 LEU A C 1
ATOM 1239 O O . LEU A 1 163 ? -13.271 -2.267 21.300 1.00 98.25 163 LEU A O 1
ATOM 1243 N N . GLN A 1 164 ? -11.359 -1.874 22.385 1.00 97.62 164 GLN A N 1
ATOM 1244 C CA . GLN A 1 164 ? -11.994 -1.254 23.545 1.00 97.62 164 GLN A CA 1
ATOM 1245 C C . GLN A 1 164 ? -12.302 0.226 23.311 1.00 97.62 164 GLN A C 1
ATOM 1247 O O . GLN A 1 164 ? -13.408 0.667 23.623 1.00 97.62 164 GLN A O 1
ATOM 1252 N N . ASP A 1 165 ? -11.331 0.989 22.807 1.00 97.62 165 ASP A N 1
ATOM 1253 C CA . ASP A 1 165 ? -11.488 2.420 22.535 1.00 97.62 165 ASP A CA 1
ATOM 1254 C C . ASP A 1 165 ? -10.432 2.933 21.543 1.00 97.62 165 ASP A C 1
ATOM 1256 O O . ASP A 1 165 ? -9.536 2.196 21.133 1.00 97.62 165 ASP A O 1
ATOM 1260 N N . ILE A 1 166 ? -10.533 4.209 21.174 1.00 97.75 166 ILE A N 1
ATOM 1261 C CA . ILE A 1 166 ? -9.544 4.955 20.399 1.00 97.75 166 ILE A CA 1
ATOM 1262 C C . ILE A 1 166 ? -9.304 6.300 21.089 1.00 97.75 166 ILE A C 1
ATOM 1264 O O . ILE A 1 166 ? -10.256 7.037 21.365 1.00 97.75 166 ILE A O 1
ATOM 1268 N N . THR A 1 167 ? -8.037 6.630 21.336 1.00 96.62 167 THR A N 1
ATOM 1269 C CA . THR A 1 167 ? -7.613 7.846 22.048 1.00 96.62 167 THR A CA 1
ATOM 1270 C C . THR A 1 167 ? -6.669 8.699 21.211 1.00 96.62 167 THR A C 1
ATOM 1272 O O . THR A 1 167 ? -5.962 8.195 20.343 1.00 96.62 167 THR A O 1
ATOM 1275 N N . GLU A 1 168 ? -6.624 9.997 21.498 1.00 95.00 168 GLU A N 1
ATOM 1276 C CA . GLU A 1 168 ? -5.610 10.889 20.942 1.00 95.00 168 GLU A CA 1
ATOM 1277 C C . GLU A 1 168 ? -4.242 10.581 21.554 1.00 95.00 168 GLU A C 1
ATOM 1279 O O . GLU A 1 168 ? -4.133 10.148 22.707 1.00 95.00 168 GLU A O 1
ATOM 1284 N N . ILE A 1 169 ? -3.191 10.830 20.777 1.00 92.19 169 ILE A N 1
ATOM 1285 C CA . ILE A 1 169 ? -1.813 10.809 21.254 1.00 92.19 169 ILE A CA 1
ATOM 1286 C C . ILE A 1 169 ? -1.444 12.259 21.578 1.00 92.19 169 ILE A C 1
ATOM 1288 O O . ILE A 1 169 ? -1.227 13.069 20.691 1.00 92.19 169 ILE A O 1
ATOM 1292 N N . HIS A 1 170 ? -1.417 12.621 22.861 1.00 85.81 170 HIS A N 1
ATOM 1293 C CA . HIS A 1 170 ? -1.197 14.020 23.265 1.00 85.81 170 HIS A CA 1
ATOM 1294 C C . HIS A 1 170 ? 0.282 14.410 23.365 1.00 85.81 170 HIS A C 1
ATOM 1296 O O . HIS A 1 170 ? 0.639 15.587 23.324 1.00 85.81 170 HIS A O 1
ATOM 1302 N N . SER A 1 171 ? 1.164 13.430 23.536 1.00 80.81 171 SER A N 1
ATOM 1303 C CA . SER A 1 171 ? 2.603 13.647 23.472 1.00 80.81 171 SER A CA 1
ATOM 1304 C C . SER A 1 171 ? 3.011 13.869 22.018 1.00 80.81 171 SER A C 1
ATOM 1306 O O . SER A 1 171 ? 2.641 13.068 21.163 1.00 80.81 171 SER A O 1
ATOM 1308 N N . GLY A 1 172 ? 3.840 14.878 21.733 1.00 83.62 172 GLY A N 1
ATOM 1309 C CA . GLY A 1 172 ? 4.498 14.949 20.423 1.00 83.62 172 GLY A CA 1
ATOM 1310 C C . GLY A 1 172 ? 5.240 13.642 20.101 1.00 83.62 172 GLY A C 1
ATOM 1311 O O . GLY A 1 172 ? 5.577 12.870 21.006 1.00 83.62 172 GLY A O 1
ATOM 1312 N N . MET A 1 173 ? 5.500 13.397 18.823 1.00 86.69 173 MET A N 1
ATOM 1313 C CA . MET A 1 173 ? 6.101 12.147 18.354 1.00 86.69 173 MET A CA 1
ATOM 1314 C C . MET A 1 173 ? 7.516 12.355 17.807 1.00 86.69 173 MET A C 1
ATOM 1316 O O . MET A 1 173 ? 7.855 13.437 17.334 1.00 86.69 173 MET A O 1
ATOM 1320 N N . ASN A 1 174 ? 8.342 11.308 17.881 1.00 87.81 174 ASN A N 1
ATOM 1321 C CA . ASN A 1 174 ? 9.668 11.248 17.253 1.00 87.81 174 ASN A CA 1
ATOM 1322 C C . ASN A 1 174 ? 9.719 10.244 16.089 1.00 87.81 174 ASN A C 1
ATOM 1324 O O . ASN A 1 174 ? 10.786 10.036 15.515 1.00 87.81 174 ASN A O 1
ATOM 1328 N N . GLY A 1 175 ? 8.587 9.632 15.730 1.00 92.19 175 GLY A N 1
ATOM 1329 C CA . GLY A 1 175 ? 8.456 8.748 14.574 1.00 92.19 175 GLY A CA 1
ATOM 1330 C C . GLY A 1 175 ? 7.635 7.500 14.878 1.00 92.19 175 GLY A C 1
ATOM 1331 O O . GLY A 1 175 ? 6.796 7.516 15.781 1.00 92.19 175 GLY A O 1
ATOM 1332 N N . TRP A 1 176 ? 7.901 6.411 14.158 1.00 94.12 176 TRP A N 1
ATOM 1333 C CA . TRP A 1 176 ? 7.165 5.151 14.275 1.00 94.12 176 TRP A CA 1
ATOM 1334 C C . TRP A 1 176 ? 8.096 3.956 14.364 1.00 94.12 176 TRP A C 1
ATOM 1336 O O . TRP A 1 176 ? 9.143 3.913 13.725 1.00 94.12 176 TRP A O 1
ATOM 1346 N N . THR A 1 177 ? 7.685 2.962 15.138 1.00 95.88 177 THR A N 1
ATOM 1347 C CA . THR A 1 177 ? 8.334 1.657 15.201 1.00 95.88 177 THR A CA 1
ATOM 1348 C C . THR A 1 177 ? 7.404 0.590 14.645 1.00 95.88 177 THR A C 1
ATOM 1350 O O . THR A 1 177 ? 6.182 0.678 14.804 1.00 95.88 177 THR A O 1
ATOM 1353 N N . PHE A 1 178 ? 7.989 -0.415 14.009 1.00 97.06 178 PHE A N 1
ATOM 1354 C CA . PHE A 1 178 ? 7.278 -1.574 13.489 1.00 97.06 178 PHE A CA 1
ATOM 1355 C C . PHE A 1 178 ? 7.717 -2.802 14.268 1.00 97.06 178 PHE A C 1
ATOM 1357 O O . PHE A 1 178 ? 8.907 -2.988 14.516 1.00 97.06 178 PHE A O 1
ATOM 1364 N N . THR A 1 179 ? 6.755 -3.605 14.697 1.00 97.31 179 THR A N 1
ATOM 1365 C CA . THR A 1 179 ? 7.025 -4.705 15.624 1.00 97.31 179 THR A CA 1
ATOM 1366 C C . THR A 1 179 ? 7.488 -5.971 14.892 1.00 97.31 179 THR A C 1
ATOM 1368 O O . THR A 1 179 ? 7.303 -6.122 13.680 1.00 97.31 179 THR A O 1
ATOM 1371 N N . ASP A 1 180 ? 8.031 -6.913 15.659 1.00 96.62 180 ASP A N 1
ATOM 1372 C CA . ASP A 1 180 ? 8.328 -8.294 15.262 1.00 96.62 180 ASP A CA 1
ATOM 1373 C C . ASP A 1 180 ? 7.133 -9.253 15.367 1.00 96.62 180 ASP A C 1
ATOM 1375 O O . ASP A 1 180 ? 7.283 -10.457 15.166 1.00 96.62 180 ASP A O 1
ATOM 1379 N N . GLN A 1 181 ? 5.935 -8.756 15.687 1.00 96.94 181 GLN A N 1
ATOM 1380 C CA . GLN A 1 181 ? 4.766 -9.611 15.925 1.00 96.94 181 GLN A CA 1
ATOM 1381 C C . GLN A 1 181 ? 4.140 -10.136 14.624 1.00 96.94 181 GLN A C 1
ATOM 1383 O O . GLN A 1 181 ? 3.355 -11.087 14.664 1.00 96.94 181 GLN A O 1
ATOM 1388 N N . LEU A 1 182 ? 4.453 -9.505 13.485 1.00 96.31 182 LEU A N 1
ATOM 1389 C CA . LEU A 1 182 ? 3.967 -9.889 12.157 1.00 96.31 182 LEU A CA 1
ATOM 1390 C C . LEU A 1 182 ? 5.014 -9.606 11.053 1.00 96.31 182 LEU A C 1
ATOM 1392 O O . LEU A 1 182 ? 4.773 -8.782 10.162 1.00 96.31 182 LEU A O 1
ATOM 1396 N N . PRO A 1 183 ? 6.194 -10.252 11.110 1.00 94.38 183 PRO A N 1
ATOM 1397 C CA . PRO A 1 183 ? 7.323 -9.961 10.224 1.00 94.38 183 PRO A CA 1
ATOM 1398 C C . PRO A 1 183 ? 7.022 -10.247 8.748 1.00 94.38 183 PRO A C 1
ATOM 1400 O O . PRO A 1 183 ? 7.622 -9.655 7.855 1.00 94.38 183 PRO A O 1
ATOM 1403 N N . GLU A 1 184 ? 6.073 -11.133 8.453 1.00 92.19 184 GLU A N 1
ATOM 1404 C CA . GLU A 1 184 ? 5.639 -11.413 7.088 1.00 92.19 184 GLU A CA 1
ATOM 1405 C C . GLU A 1 184 ? 4.880 -10.239 6.439 1.00 92.19 184 GLU A C 1
ATOM 1407 O O . GLU A 1 184 ? 4.888 -10.127 5.210 1.00 92.19 184 GLU A O 1
ATOM 1412 N N . MET A 1 185 ? 4.281 -9.349 7.244 1.00 94.00 185 MET A N 1
ATOM 1413 C CA . MET A 1 185 ? 3.632 -8.115 6.786 1.00 94.00 185 MET A CA 1
ATOM 1414 C C . MET A 1 185 ? 4.624 -6.952 6.703 1.00 94.00 185 MET A C 1
ATOM 1416 O O . MET A 1 185 ? 4.618 -6.212 5.720 1.00 94.00 185 MET A O 1
ATOM 1420 N N . THR A 1 186 ? 5.462 -6.771 7.728 1.00 92.25 186 THR A N 1
ATOM 1421 C CA . THR A 1 186 ? 6.371 -5.616 7.833 1.00 92.25 186 THR A CA 1
ATOM 1422 C C . THR A 1 186 ? 7.683 -5.816 7.075 1.00 92.25 186 THR A C 1
ATOM 1424 O O . THR A 1 186 ? 8.274 -4.834 6.627 1.00 92.25 186 THR A O 1
ATOM 1427 N N . ARG A 1 187 ? 8.128 -7.062 6.865 1.00 89.88 187 ARG A N 1
ATOM 1428 C CA . ARG A 1 187 ? 9.315 -7.437 6.074 1.00 89.88 187 ARG A CA 1
ATOM 1429 C C . ARG A 1 187 ? 10.549 -6.628 6.474 1.00 89.88 187 ARG A C 1
ATOM 1431 O O . ARG A 1 187 ? 10.991 -6.737 7.614 1.00 89.88 187 ARG A O 1
ATOM 1438 N N . GLU A 1 188 ? 11.106 -5.811 5.584 1.00 89.38 188 GLU A N 1
ATOM 1439 C CA . GLU A 1 188 ? 12.294 -4.989 5.839 1.00 89.38 188 GLU A CA 1
ATOM 1440 C C . GLU A 1 188 ? 12.085 -3.949 6.951 1.00 89.38 188 GLU A C 1
ATOM 1442 O O . GLU A 1 188 ? 13.062 -3.435 7.494 1.00 89.38 188 GLU A O 1
ATOM 1447 N N . PHE A 1 189 ? 10.832 -3.655 7.315 1.00 90.88 189 PHE A N 1
ATOM 1448 C CA . PHE A 1 189 ? 10.504 -2.790 8.445 1.00 90.88 189 PHE A CA 1
ATOM 1449 C C . PHE A 1 189 ? 10.487 -3.521 9.789 1.00 90.88 189 PHE A C 1
ATOM 1451 O O . PHE A 1 189 ? 10.424 -2.844 10.807 1.00 90.88 189 PHE A O 1
ATOM 1458 N N . THR A 1 190 ? 10.550 -4.855 9.837 1.00 94.44 190 THR A N 1
ATOM 1459 C CA . THR A 1 190 ? 10.525 -5.620 11.099 1.00 94.44 190 THR A CA 1
ATOM 1460 C C . THR A 1 190 ? 11.588 -5.106 12.076 1.00 94.44 190 THR A C 1
ATOM 1462 O O . THR A 1 190 ? 12.758 -4.994 11.711 1.00 94.44 190 THR A O 1
ATOM 1465 N N . ASP A 1 191 ? 11.174 -4.776 13.304 1.00 95.06 191 ASP A N 1
ATOM 1466 C CA . ASP A 1 191 ? 12.008 -4.175 14.360 1.00 95.06 191 ASP A CA 1
ATOM 1467 C C . ASP A 1 191 ? 12.695 -2.852 13.982 1.00 95.06 191 ASP A C 1
ATOM 1469 O O . ASP A 1 191 ? 13.628 -2.387 14.648 1.00 95.06 191 ASP A O 1
ATOM 1473 N N . HIS A 1 192 ? 12.230 -2.197 12.920 1.00 94.31 192 HIS A N 1
ATOM 1474 C CA . HIS A 1 192 ? 12.757 -0.915 12.493 1.00 94.31 192 HIS A CA 1
ATOM 1475 C C . HIS A 1 192 ? 12.046 0.251 13.186 1.00 94.31 192 HIS A C 1
ATOM 1477 O O . HIS A 1 192 ? 10.900 0.163 13.638 1.00 94.31 192 HIS A O 1
ATOM 1483 N N . THR A 1 193 ? 12.743 1.385 13.266 1.00 93.50 193 THR A N 1
ATOM 1484 C CA . THR A 1 193 ? 12.177 2.659 13.715 1.00 93.50 193 THR A CA 1
ATOM 1485 C C . THR A 1 193 ? 12.461 3.728 12.672 1.00 93.50 193 THR A C 1
ATOM 1487 O O . THR A 1 193 ? 13.617 4.080 12.439 1.00 93.50 193 THR A O 1
ATOM 1490 N N . LEU A 1 194 ? 11.400 4.270 12.084 1.00 90.06 194 LEU A N 1
ATOM 1491 C CA . LEU A 1 194 ? 11.458 5.489 11.290 1.00 90.06 194 LEU A CA 1
ATOM 1492 C C . LEU A 1 194 ? 11.465 6.673 12.249 1.00 90.06 194 LEU A C 1
ATOM 1494 O O . LEU A 1 194 ? 10.528 6.840 13.024 1.00 90.06 194 LEU A O 1
ATOM 1498 N N . THR A 1 195 ? 12.530 7.469 12.216 1.00 88.75 195 THR A N 1
ATOM 1499 C CA . THR A 1 195 ? 12.641 8.689 13.025 1.00 88.75 195 THR A CA 1
ATOM 1500 C C . THR A 1 195 ? 12.270 9.885 12.163 1.00 88.75 195 THR A C 1
ATOM 1502 O O . THR A 1 195 ? 12.819 10.020 11.074 1.00 88.75 195 THR A O 1
ATOM 1505 N N . ILE A 1 196 ? 11.395 10.763 12.650 1.00 85.25 196 ILE A N 1
ATOM 1506 C CA . ILE A 1 196 ? 11.120 12.044 11.984 1.00 85.25 196 ILE A CA 1
ATOM 1507 C C . ILE A 1 196 ? 12.090 13.112 12.494 1.00 85.25 196 ILE A C 1
ATOM 1509 O O . ILE A 1 196 ? 12.346 13.217 13.695 1.00 85.25 196 ILE A O 1
ATOM 1513 N N . GLU A 1 197 ? 12.656 13.901 11.582 1.00 74.88 197 GLU A N 1
ATOM 1514 C CA . GLU A 1 197 ? 13.625 14.948 11.937 1.00 74.88 197 GLU A CA 1
ATOM 1515 C C . GLU A 1 197 ? 12.956 16.140 12.641 1.00 74.88 197 GLU A C 1
ATOM 1517 O O . GLU A 1 197 ? 13.547 16.766 13.526 1.00 74.88 197 GLU A O 1
ATOM 1522 N N . THR A 1 198 ? 11.705 16.436 12.287 1.00 70.56 198 THR A N 1
ATOM 1523 C CA . THR A 1 198 ? 10.895 17.495 12.890 1.00 70.56 198 THR A CA 1
ATOM 1524 C C . THR A 1 198 ? 9.950 16.920 13.933 1.00 70.56 198 THR A C 1
ATOM 1526 O O . THR A 1 198 ? 9.142 16.040 13.654 1.00 70.56 198 THR A O 1
ATOM 1529 N N . ARG A 1 199 ? 10.027 17.446 15.162 1.00 65.00 199 ARG A N 1
ATOM 1530 C CA . ARG A 1 199 ? 9.031 17.150 16.196 1.00 65.00 199 ARG A CA 1
ATOM 1531 C C . ARG A 1 199 ? 7.712 17.795 15.808 1.00 65.00 199 ARG A C 1
ATOM 1533 O O . ARG A 1 199 ? 7.583 19.015 15.874 1.00 65.00 199 ARG A O 1
ATOM 1540 N N . GLU A 1 200 ? 6.755 16.962 15.446 1.00 66.88 200 GLU A N 1
ATOM 1541 C CA . GLU A 1 200 ? 5.397 17.381 15.131 1.00 66.88 200 GLU A CA 1
ATOM 1542 C C . GLU A 1 200 ? 4.449 17.051 16.289 1.00 66.88 200 GLU A C 1
ATOM 1544 O O . GLU A 1 200 ? 4.713 16.176 17.129 1.00 66.88 200 GLU A O 1
ATOM 1549 N N . GLU A 1 201 ? 3.340 17.787 16.347 1.00 73.62 201 GLU A N 1
ATOM 1550 C CA . GLU A 1 201 ? 2.181 17.346 17.116 1.00 73.62 201 GLU A CA 1
ATOM 1551 C C . GLU A 1 201 ? 1.742 15.984 16.570 1.00 73.62 201 GLU A C 1
ATOM 1553 O O . GLU A 1 201 ? 1.750 15.757 15.359 1.00 73.62 201 GLU A O 1
ATOM 1558 N N . ALA A 1 202 ? 1.419 15.046 17.459 1.00 74.62 202 ALA A N 1
ATOM 1559 C CA . ALA A 1 202 ? 1.001 13.730 17.011 1.00 74.62 202 ALA A CA 1
ATOM 1560 C C . ALA A 1 202 ? -0.381 13.841 16.351 1.00 74.62 202 ALA A C 1
ATOM 1562 O O . ALA A 1 202 ? -1.373 14.185 16.988 1.00 74.62 202 ALA A O 1
ATOM 1563 N N . ILE A 1 203 ? -0.416 13.568 15.049 1.00 85.38 203 ILE A N 1
ATOM 1564 C CA . ILE A 1 203 ? -1.630 13.574 14.220 1.00 85.38 203 ILE A CA 1
ATOM 1565 C C . ILE A 1 203 ? -2.387 12.240 14.273 1.00 85.38 203 ILE A C 1
ATOM 1567 O O . ILE A 1 203 ? -3.530 12.154 13.824 1.00 85.38 203 ILE A O 1
ATOM 1571 N N . ASP A 1 204 ? -1.740 11.197 14.791 1.00 91.81 204 ASP A N 1
ATOM 1572 C CA . ASP A 1 204 ? -2.286 9.848 14.865 1.00 91.81 204 ASP A CA 1
ATOM 1573 C C . ASP A 1 204 ? -3.129 9.649 16.134 1.00 91.81 204 ASP A C 1
ATOM 1575 O O . ASP A 1 204 ? -2.907 10.270 17.177 1.00 91.81 204 ASP A O 1
ATOM 1579 N N . SER A 1 205 ? -4.083 8.722 16.063 1.00 95.81 205 SER A N 1
ATOM 1580 C CA . SER A 1 205 ? -4.788 8.197 17.234 1.00 95.81 205 SER A CA 1
ATOM 1581 C C . SER A 1 205 ? -4.268 6.810 17.591 1.00 95.81 205 SER A C 1
ATOM 1583 O O . SER A 1 205 ? -3.770 6.078 16.737 1.00 95.81 205 SER A O 1
ATOM 1585 N N . ALA A 1 206 ? -4.425 6.419 18.850 1.00 96.88 206 ALA A N 1
ATOM 1586 C CA . ALA A 1 206 ? -4.057 5.104 19.345 1.00 96.88 206 ALA A CA 1
ATOM 1587 C C . ALA A 1 206 ? -5.288 4.222 19.548 1.00 96.88 206 ALA A C 1
ATOM 1589 O O . ALA A 1 206 ? -6.253 4.638 20.194 1.00 96.88 206 ALA A O 1
ATOM 1590 N N . VAL A 1 207 ? -5.223 2.982 19.074 1.00 97.50 207 VAL A N 1
ATOM 1591 C CA . VAL A 1 207 ? -6.180 1.939 19.453 1.00 97.50 207 VAL A CA 1
ATOM 1592 C C . VAL A 1 207 ? -5.891 1.444 20.868 1.00 97.50 207 VAL A C 1
ATOM 1594 O O . VAL A 1 207 ? -4.750 1.152 21.231 1.00 97.50 207 VAL A O 1
ATOM 1597 N N . ILE A 1 208 ? -6.947 1.320 21.667 1.00 98.00 208 ILE A N 1
ATOM 1598 C CA . ILE A 1 208 ? -6.925 0.696 22.985 1.00 98.00 208 ILE A CA 1
ATOM 1599 C C . ILE A 1 208 ? -7.578 -0.673 22.858 1.00 98.00 208 ILE A C 1
ATOM 1601 O O . ILE A 1 208 ? -8.758 -0.794 22.526 1.00 98.00 208 ILE A O 1
ATOM 1605 N N . TRP A 1 209 ? -6.794 -1.707 23.132 1.00 98.12 209 TRP A N 1
ATOM 1606 C CA . TRP A 1 209 ? -7.228 -3.097 23.089 1.00 98.12 209 TRP A CA 1
ATOM 1607 C C . TRP A 1 209 ? -7.571 -3.594 24.486 1.00 98.12 209 TRP A C 1
ATOM 1609 O O . TRP A 1 209 ? -6.956 -3.176 25.471 1.00 98.12 209 TRP A O 1
ATOM 1619 N N . ARG A 1 210 ? -8.518 -4.530 24.576 1.00 97.75 210 ARG A N 1
ATOM 1620 C CA . ARG A 1 210 ? -8.736 -5.259 25.826 1.00 97.75 210 ARG A CA 1
ATOM 1621 C C . ARG A 1 210 ? -7.483 -6.063 26.202 1.00 97.75 210 ARG A C 1
ATOM 1623 O O . ARG A 1 210 ? -6.908 -6.695 25.315 1.00 97.75 210 ARG A O 1
ATOM 1630 N N . PRO A 1 211 ? -7.075 -6.104 27.483 1.00 94.81 211 PRO A N 1
ATOM 1631 C CA . PRO A 1 211 ? -5.862 -6.811 27.905 1.00 94.81 211 PRO A CA 1
ATOM 1632 C C . PRO A 1 211 ? -5.825 -8.298 27.529 1.00 94.81 211 PRO A C 1
ATOM 1634 O O . PRO A 1 211 ? -4.756 -8.849 27.291 1.00 94.81 211 PRO A O 1
ATOM 1637 N N . GLU A 1 212 ? -6.986 -8.951 27.495 1.00 94.62 212 GLU A N 1
ATOM 1638 C CA . GLU A 1 212 ? -7.143 -10.367 27.160 1.00 94.62 212 GLU A CA 1
ATOM 1639 C C . GLU A 1 212 ? -7.260 -10.652 25.655 1.00 94.62 212 GLU A C 1
ATOM 1641 O O . GLU A 1 212 ? -7.322 -11.816 25.257 1.00 94.62 212 GLU A O 1
ATOM 1646 N N . ALA A 1 213 ? -7.330 -9.617 24.814 1.00 96.62 213 ALA A N 1
ATOM 1647 C CA . ALA A 1 213 ? -7.515 -9.793 23.384 1.00 96.62 213 ALA A CA 1
ATOM 1648 C C . ALA A 1 213 ? -6.237 -10.298 22.704 1.00 96.62 213 ALA A C 1
ATOM 1650 O O . ALA A 1 213 ? -5.130 -9.832 22.975 1.00 96.62 213 ALA A O 1
ATOM 1651 N N . HIS A 1 214 ? -6.400 -11.222 21.756 1.00 96.88 214 HIS A N 1
ATOM 1652 C CA . HIS A 1 214 ? -5.302 -11.658 20.904 1.00 96.88 214 HIS A CA 1
ATOM 1653 C C . HIS A 1 214 ? -5.102 -10.655 19.763 1.00 96.88 214 HIS A C 1
ATOM 1655 O O . HIS A 1 214 ? -5.779 -10.715 18.738 1.00 96.88 214 HIS A O 1
ATOM 1661 N N . VAL A 1 215 ? -4.191 -9.705 19.971 1.00 98.06 215 VAL A N 1
ATOM 1662 C CA . VAL A 1 215 ? -3.896 -8.626 19.024 1.00 98.06 215 VAL A CA 1
ATOM 1663 C C . VAL A 1 215 ? -2.407 -8.606 18.717 1.00 98.06 215 VAL A C 1
ATOM 1665 O O . VAL A 1 215 ? -1.578 -8.682 19.623 1.00 98.06 215 VAL A O 1
ATOM 1668 N N . ARG A 1 216 ? -2.070 -8.459 17.436 1.00 98.25 216 ARG A N 1
ATOM 1669 C CA . ARG A 1 216 ? -0.702 -8.257 16.957 1.00 98.25 216 ARG A CA 1
ATOM 1670 C C . ARG A 1 216 ? -0.523 -6.779 16.596 1.00 98.25 216 ARG A C 1
ATOM 1672 O O . ARG A 1 216 ? -1.029 -6.362 15.551 1.00 98.25 216 ARG A O 1
ATOM 1679 N N . PRO A 1 217 ? 0.114 -5.952 17.448 1.00 97.94 217 PRO A N 1
ATOM 1680 C CA . PRO A 1 217 ? 0.440 -4.577 17.079 1.00 97.94 217 PRO A CA 1
ATOM 1681 C C . PRO A 1 217 ? 1.442 -4.607 15.925 1.00 97.94 217 PRO A C 1
ATOM 1683 O O . PRO A 1 217 ? 2.411 -5.346 16.008 1.00 97.94 217 PRO A O 1
ATOM 1686 N N . ILE A 1 218 ? 1.230 -3.830 14.866 1.00 98.25 218 ILE A N 1
ATOM 1687 C CA . ILE A 1 218 ? 2.094 -3.810 13.672 1.00 98.25 218 ILE A CA 1
ATOM 1688 C C . ILE A 1 218 ? 2.929 -2.531 13.644 1.00 98.25 218 ILE A C 1
ATOM 1690 O O . ILE A 1 218 ? 4.137 -2.582 13.433 1.00 98.25 218 ILE A O 1
ATOM 1694 N N . MET A 1 219 ? 2.288 -1.388 13.892 1.00 97.44 219 MET A N 1
ATOM 1695 C CA . MET A 1 219 ? 2.915 -0.067 13.884 1.00 97.44 219 MET A CA 1
ATOM 1696 C C . MET A 1 219 ? 2.541 0.689 15.155 1.00 97.44 219 MET A C 1
ATOM 1698 O O . MET A 1 219 ? 1.372 0.721 15.555 1.00 97.44 219 MET A O 1
ATOM 1702 N N . GLN A 1 220 ? 3.533 1.314 15.782 1.00 96.94 220 GLN A N 1
ATOM 1703 C CA . GLN A 1 220 ? 3.371 2.100 17.002 1.00 96.94 220 GLN A CA 1
ATOM 1704 C C . GLN A 1 220 ? 4.073 3.448 16.858 1.00 96.94 220 GLN A C 1
ATOM 1706 O O . GLN A 1 220 ? 5.135 3.534 16.244 1.00 96.94 220 GLN A O 1
ATOM 1711 N N . VAL A 1 221 ? 3.513 4.496 17.458 1.00 94.88 221 VAL A N 1
ATOM 1712 C CA . VAL A 1 221 ? 4.194 5.795 17.549 1.00 94.88 221 VAL A CA 1
ATOM 1713 C C . VAL A 1 221 ? 5.304 5.713 18.590 1.00 94.88 221 VAL A C 1
ATOM 1715 O O . VAL A 1 221 ? 5.142 5.099 19.641 1.00 94.88 221 VAL A O 1
ATOM 1718 N N . VAL A 1 222 ? 6.429 6.368 18.326 1.00 93.94 222 VAL A N 1
ATOM 1719 C CA . VAL A 1 222 ? 7.472 6.634 19.319 1.00 93.94 222 VAL A CA 1
ATOM 1720 C C . VAL A 1 222 ? 7.185 7.992 19.956 1.00 93.94 222 VAL A C 1
ATOM 1722 O O . VAL A 1 222 ? 7.609 9.035 19.452 1.00 93.94 222 VAL A O 1
ATOM 1725 N N . ALA A 1 223 ? 6.422 7.989 21.048 1.00 92.06 223 ALA A N 1
ATOM 1726 C CA . ALA A 1 223 ? 6.020 9.204 21.747 1.00 92.06 223 ALA A CA 1
ATOM 1727 C C . ALA A 1 223 ? 7.183 9.858 22.517 1.00 92.06 223 ALA A C 1
ATOM 1729 O O . ALA A 1 223 ? 8.117 9.194 22.972 1.00 92.06 223 ALA A O 1
ATOM 1730 N N . ASN A 1 224 ? 7.111 11.178 22.715 1.00 89.94 224 ASN A N 1
ATOM 1731 C CA . ASN A 1 224 ? 8.104 11.955 23.468 1.00 89.94 224 ASN A CA 1
ATOM 1732 C C . ASN A 1 224 ? 8.226 11.555 24.946 1.00 89.94 224 ASN A C 1
ATOM 1734 O O . ASN A 1 224 ? 9.274 11.773 25.550 1.00 89.94 224 ASN A O 1
ATOM 1738 N N . ASP A 1 225 ? 7.171 10.990 25.530 1.00 91.19 225 ASP A N 1
ATOM 1739 C CA . ASP A 1 225 ? 7.161 10.495 26.910 1.00 91.19 225 ASP A CA 1
ATOM 1740 C C . ASP A 1 225 ? 7.700 9.056 27.040 1.00 91.19 225 ASP A C 1
ATOM 1742 O O . ASP A 1 225 ? 7.732 8.498 28.136 1.00 91.19 225 ASP A O 1
ATOM 1746 N N . GLY A 1 226 ? 8.149 8.462 25.929 1.00 90.81 226 GLY A N 1
ATOM 1747 C CA . GLY A 1 226 ? 8.654 7.094 25.855 1.00 90.81 226 GLY A CA 1
ATOM 1748 C C . GLY A 1 226 ? 7.567 6.027 25.713 1.00 90.81 226 GLY A C 1
ATOM 1749 O O . GLY A 1 226 ? 7.906 4.848 25.583 1.00 90.81 226 GLY A O 1
ATOM 1750 N N . SER A 1 227 ? 6.285 6.404 25.716 1.00 94.38 227 SER A N 1
ATOM 1751 C CA . SER A 1 227 ? 5.195 5.472 25.435 1.00 94.38 227 SER A CA 1
ATOM 1752 C C . SER A 1 227 ? 5.200 5.023 23.966 1.00 94.38 227 SER A C 1
ATOM 1754 O O . SER A 1 227 ? 5.805 5.648 23.089 1.00 94.38 227 SER A O 1
ATOM 1756 N N . ARG A 1 228 ? 4.551 3.882 23.699 1.00 95.88 228 ARG A N 1
ATOM 1757 C CA . ARG A 1 228 ? 4.431 3.296 22.354 1.00 95.88 228 ARG A CA 1
ATOM 1758 C C . ARG A 1 228 ? 2.974 2.987 22.006 1.00 95.88 228 ARG A C 1
ATOM 1760 O O . ARG A 1 228 ? 2.596 1.815 21.942 1.00 95.88 228 ARG A O 1
ATOM 1767 N N . PRO A 1 229 ? 2.121 4.015 21.860 1.00 96.62 229 PRO A N 1
ATOM 1768 C CA . PRO A 1 229 ? 0.735 3.804 21.477 1.00 96.62 229 PRO A CA 1
ATOM 1769 C C . PRO A 1 229 ? 0.657 3.139 20.100 1.00 96.62 229 PRO A C 1
ATOM 1771 O O . PRO A 1 229 ? 1.410 3.472 19.185 1.00 96.62 229 PRO A O 1
ATOM 1774 N N . THR A 1 230 ? -0.251 2.178 19.963 1.00 97.25 230 THR A N 1
ATOM 1775 C CA . THR A 1 230 ? -0.390 1.392 18.733 1.00 97.25 230 THR A CA 1
ATOM 1776 C C . THR A 1 230 ? -1.347 2.086 17.773 1.00 97.25 230 THR A C 1
ATOM 1778 O O . THR A 1 230 ? -2.427 2.489 18.195 1.00 97.25 230 THR A O 1
ATOM 1781 N N . VAL A 1 231 ? -0.958 2.209 16.501 1.00 97.12 231 VAL A N 1
ATOM 1782 C CA . VAL A 1 231 ? -1.751 2.890 15.455 1.00 97.12 231 VAL A CA 1
ATOM 1783 C C . VAL A 1 231 ? -2.251 1.945 14.372 1.00 97.12 231 VAL A C 1
ATOM 1785 O O . VAL A 1 231 ? -3.268 2.204 13.744 1.00 97.12 231 VAL A O 1
ATOM 1788 N N . PHE A 1 232 ? -1.561 0.824 14.168 1.00 98.31 232 PHE A N 1
ATOM 1789 C CA . PHE A 1 232 ? -1.982 -0.208 13.231 1.00 98.31 232 PHE A CA 1
ATOM 1790 C C . PHE A 1 232 ? -1.799 -1.571 13.878 1.00 98.31 232 PHE A C 1
ATOM 1792 O O . PHE A 1 232 ? -0.730 -1.863 14.416 1.00 98.31 232 PHE A O 1
ATOM 1799 N N . SER A 1 233 ? -2.852 -2.385 13.883 1.00 98.38 233 SER A N 1
ATOM 1800 C CA . SER A 1 233 ? -2.838 -3.722 14.487 1.00 98.38 233 SER A CA 1
ATOM 1801 C C . SER A 1 233 ? -3.644 -4.714 13.670 1.00 98.38 233 SER A C 1
ATOM 1803 O O . SER A 1 233 ? -4.521 -4.336 12.895 1.00 98.38 233 SER A O 1
ATOM 1805 N N . GLN A 1 234 ? -3.395 -5.989 13.932 1.00 98.62 234 GLN A N 1
ATOM 1806 C CA . GLN A 1 234 ? -4.180 -7.094 13.419 1.00 98.62 234 GLN A CA 1
ATOM 1807 C C . GLN A 1 234 ? -4.842 -7.866 14.559 1.00 98.62 234 GLN A C 1
ATOM 1809 O O . GLN A 1 234 ? -4.197 -8.213 15.549 1.00 98.62 234 GLN A O 1
ATOM 1814 N N . VAL A 1 235 ? -6.114 -8.200 14.367 1.00 98.62 235 VAL A N 1
ATOM 1815 C CA . VAL A 1 235 ? -6.871 -9.164 15.164 1.00 98.62 235 VAL A CA 1
ATOM 1816 C C . VAL A 1 235 ? -7.083 -10.409 14.297 1.00 98.62 235 VAL A C 1
ATOM 1818 O O . VAL A 1 235 ? -7.873 -10.354 13.350 1.00 98.62 235 VAL A O 1
ATOM 1821 N N . PRO A 1 236 ? -6.352 -11.512 14.535 1.00 98.19 236 PRO A N 1
ATOM 1822 C CA . PRO A 1 236 ? -6.525 -12.744 13.765 1.00 98.19 236 PRO A CA 1
ATOM 1823 C C . PRO A 1 236 ? -7.924 -13.332 13.975 1.00 98.19 236 PRO A C 1
ATOM 1825 O O . PRO A 1 236 ? -8.396 -13.398 15.112 1.00 98.19 236 PRO A O 1
ATOM 1828 N N . ILE A 1 237 ? -8.579 -13.777 12.899 1.00 96.94 237 ILE A N 1
ATOM 1829 C CA . ILE A 1 237 ? -9.887 -14.438 12.970 1.00 96.94 237 ILE A CA 1
ATOM 1830 C C . ILE A 1 237 ? -9.995 -15.506 11.877 1.00 96.94 237 ILE A C 1
ATOM 1832 O O . ILE A 1 237 ? -9.889 -15.202 10.696 1.00 96.94 237 ILE A O 1
ATOM 1836 N N . GLY A 1 238 ? -10.195 -16.767 12.274 1.00 95.94 238 GLY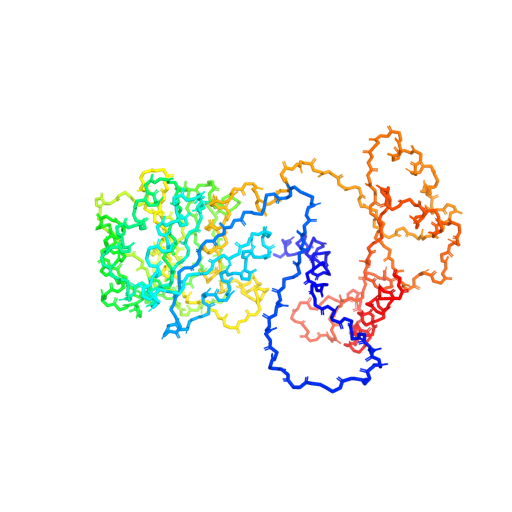 A N 1
ATOM 1837 C CA . GLY A 1 238 ? -10.168 -17.900 11.340 1.00 95.94 238 GLY A CA 1
ATOM 1838 C C . GLY A 1 238 ? -8.873 -17.937 10.523 1.00 95.94 238 GLY A C 1
ATOM 1839 O O . GLY A 1 238 ? -7.787 -17.908 11.102 1.00 95.94 238 GLY A O 1
ATOM 1840 N N . GLU A 1 239 ? -9.001 -18.007 9.199 1.00 96.75 239 GLU A N 1
ATOM 1841 C CA . GLU A 1 239 ? -7.872 -17.981 8.257 1.00 96.75 239 GLU A CA 1
ATOM 1842 C C . GLU A 1 239 ? -7.434 -16.558 7.868 1.00 96.75 239 GLU A C 1
ATOM 1844 O O . GLU A 1 239 ? -6.341 -16.375 7.335 1.00 96.75 239 GLU A O 1
ATOM 1849 N N . GLY A 1 240 ? -8.259 -15.547 8.149 1.00 97.81 240 GLY A N 1
ATOM 1850 C CA . GLY A 1 240 ? -8.006 -14.149 7.824 1.00 97.81 240 GLY A CA 1
ATOM 1851 C C . GLY A 1 240 ? -7.772 -13.275 9.056 1.00 97.81 240 GLY A C 1
ATOM 1852 O O . GLY A 1 240 ? -7.242 -13.696 10.092 1.00 97.81 240 GLY A O 1
ATOM 1853 N N . SER A 1 241 ? -8.118 -11.989 8.946 1.00 98.56 241 SER A N 1
ATOM 1854 C CA . SER A 1 241 ? -7.963 -11.051 10.065 1.00 98.56 241 SER A CA 1
ATOM 1855 C C . SER A 1 241 ? -8.741 -9.754 9.907 1.00 98.56 241 SER A C 1
ATOM 1857 O O . SER A 1 241 ? -8.946 -9.282 8.793 1.00 98.56 241 SER A O 1
ATOM 1859 N N . ILE A 1 242 ? -9.013 -9.089 11.026 1.00 98.69 242 ILE A N 1
ATOM 1860 C CA . ILE A 1 242 ? -9.402 -7.678 11.034 1.00 98.69 242 ILE A CA 1
ATOM 1861 C C . ILE A 1 242 ? -8.153 -6.820 11.241 1.00 98.69 242 ILE A C 1
ATOM 1863 O O . ILE A 1 242 ? -7.449 -6.960 12.241 1.00 98.69 242 ILE A O 1
ATOM 1867 N N . LEU A 1 243 ? -7.866 -5.937 10.293 1.00 98.81 243 LEU A N 1
ATOM 1868 C CA . LEU A 1 243 ? -6.795 -4.950 10.366 1.00 98.81 243 LEU A CA 1
ATOM 1869 C C . LEU A 1 243 ? -7.404 -3.617 10.788 1.00 98.81 243 LEU A C 1
ATOM 1871 O O . LEU A 1 243 ? -8.368 -3.165 10.180 1.00 98.81 243 LEU A O 1
ATOM 1875 N N . VAL A 1 244 ? -6.862 -2.978 11.820 1.00 98.62 244 VAL A N 1
ATOM 1876 C CA . VAL A 1 244 ? -7.397 -1.710 12.335 1.00 98.62 244 VAL A CA 1
ATOM 1877 C C . VAL A 1 244 ? -6.321 -0.649 12.273 1.00 98.62 244 VAL A C 1
ATOM 1879 O O . VAL A 1 244 ? -5.294 -0.776 12.940 1.00 98.62 244 VAL A O 1
ATOM 1882 N N . ASN A 1 245 ? -6.576 0.388 11.476 1.00 98.00 245 ASN A N 1
ATOM 1883 C CA . ASN A 1 245 ? -5.727 1.561 11.346 1.00 98.00 245 ASN A CA 1
ATOM 1884 C C . ASN A 1 245 ? -6.385 2.785 11.998 1.00 98.00 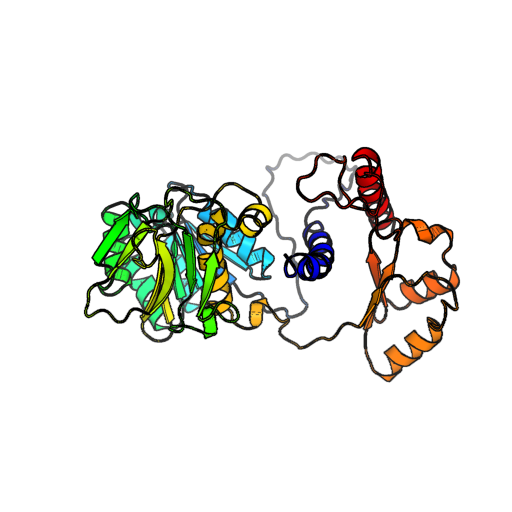245 ASN A C 1
ATOM 1886 O O . ASN A 1 245 ? -7.436 3.246 11.551 1.00 98.00 245 ASN A O 1
ATOM 1890 N N . SER A 1 246 ? -5.730 3.328 13.021 1.00 97.12 246 SER A N 1
ATOM 1891 C CA . SER A 1 246 ? -6.092 4.566 13.716 1.00 97.12 246 SER A CA 1
ATOM 1892 C C . SER A 1 246 ? -5.144 5.729 13.421 1.00 97.12 246 SER A C 1
ATOM 1894 O O . SER A 1 246 ? -5.242 6.775 14.068 1.00 97.12 246 SER A O 1
ATOM 1896 N N . ALA A 1 247 ? -4.232 5.568 12.458 1.00 92.50 247 ALA A N 1
ATOM 1897 C CA . ALA A 1 247 ? -3.405 6.663 11.975 1.00 92.50 247 ALA A CA 1
ATOM 1898 C C . ALA A 1 247 ? -4.249 7.793 11.360 1.00 92.50 247 ALA A C 1
ATOM 1900 O O . ALA A 1 247 ? -5.451 7.650 11.094 1.00 92.50 247 ALA A O 1
ATOM 1901 N N . ALA A 1 248 ? -3.602 8.934 11.138 1.00 90.50 248 ALA A N 1
ATOM 1902 C CA . ALA A 1 248 ? -4.212 10.077 10.481 1.00 90.50 248 ALA A CA 1
ATOM 1903 C C . ALA A 1 248 ? -4.815 9.697 9.106 1.00 90.50 248 ALA A C 1
ATOM 1905 O O . ALA A 1 248 ? -4.292 8.814 8.419 1.00 90.50 248 ALA A O 1
ATOM 1906 N N . PRO A 1 249 ? -5.907 10.365 8.683 1.00 89.94 249 PRO A N 1
ATOM 1907 C CA . PRO A 1 249 ? -6.554 10.090 7.402 1.00 89.94 249 PRO A CA 1
ATOM 1908 C C . PRO A 1 249 ? -5.603 10.331 6.232 1.00 89.94 249 PRO A C 1
ATOM 1910 O O . PRO A 1 249 ? -4.624 11.070 6.350 1.00 89.94 249 PRO A O 1
ATOM 1913 N N . LEU A 1 250 ? -5.898 9.759 5.074 1.00 89.69 250 LEU A N 1
ATOM 1914 C CA . LEU A 1 250 ? -5.137 10.095 3.874 1.00 89.69 250 LEU A CA 1
ATOM 1915 C C . LEU A 1 250 ? -5.418 11.547 3.440 1.00 89.69 250 LEU A C 1
ATOM 1917 O O . LEU A 1 250 ? -6.477 12.108 3.731 1.00 89.69 250 LEU A O 1
ATOM 1921 N N . LEU A 1 251 ? -4.444 12.179 2.782 1.00 88.00 251 LEU A N 1
ATOM 1922 C CA . LEU A 1 251 ? -4.582 13.537 2.246 1.00 88.00 251 LEU A CA 1
ATOM 1923 C C . LEU A 1 251 ? -4.883 13.482 0.752 1.00 88.00 251 LEU A C 1
ATOM 1925 O O . LEU A 1 251 ? -4.445 12.560 0.073 1.00 88.00 251 LEU A O 1
ATOM 1929 N N . ASP A 1 252 ? -5.565 14.509 0.245 1.00 87.75 252 ASP A N 1
ATOM 1930 C CA . ASP A 1 252 ? -5.754 14.728 -1.193 1.00 87.75 252 ASP A CA 1
ATOM 1931 C C . ASP A 1 252 ? -4.438 15.187 -1.837 1.00 87.75 252 ASP A C 1
ATOM 1933 O O . ASP A 1 252 ? -4.199 16.372 -2.083 1.00 87.75 252 ASP A O 1
ATOM 1937 N N . GLN A 1 253 ? -3.512 14.246 -1.971 1.00 82.56 253 GLN A N 1
ATOM 1938 C CA . GLN A 1 253 ? -2.189 14.450 -2.531 1.00 82.56 253 GLN A CA 1
ATOM 1939 C C . GLN A 1 253 ? -1.815 13.232 -3.377 1.00 82.56 253 GLN A C 1
ATOM 1941 O O . GLN A 1 253 ? -2.220 12.115 -3.049 1.00 82.56 253 GLN A O 1
ATOM 1946 N N . PRO A 1 254 ? -1.007 13.413 -4.437 1.00 79.12 254 PRO A N 1
ATOM 1947 C CA . PRO A 1 254 ? -0.475 12.287 -5.193 1.00 79.12 254 PRO A CA 1
ATOM 1948 C C . PRO A 1 254 ? 0.236 11.288 -4.271 1.00 79.12 254 PRO A C 1
ATOM 1950 O O . PRO A 1 254 ? 0.980 11.707 -3.380 1.00 79.12 254 PRO A O 1
ATOM 1953 N N . LEU A 1 255 ? 0.089 9.981 -4.526 1.00 71.75 255 LEU A N 1
ATOM 1954 C CA . LEU A 1 255 ? 0.687 8.914 -3.702 1.00 71.75 255 LEU A CA 1
ATOM 1955 C C . LEU A 1 255 ? 2.188 9.121 -3.432 1.00 71.75 255 LEU A C 1
ATOM 1957 O O . LEU A 1 255 ? 2.668 8.800 -2.346 1.00 71.75 255 LEU A O 1
ATOM 1961 N N . ARG A 1 256 ? 2.925 9.712 -4.385 1.00 76.44 256 ARG A N 1
ATOM 1962 C CA . ARG A 1 256 ? 4.348 10.043 -4.210 1.00 76.44 256 ARG A CA 1
ATOM 1963 C C . ARG A 1 256 ? 4.597 10.977 -3.020 1.00 76.44 256 ARG A C 1
ATOM 1965 O O . ARG A 1 256 ? 5.553 10.765 -2.290 1.00 76.44 256 ARG A O 1
ATOM 1972 N N . GLU A 1 257 ? 3.753 11.984 -2.800 1.00 76.69 257 GLU A N 1
ATOM 1973 C CA . GLU A 1 257 ? 3.950 12.960 -1.720 1.00 76.69 257 GLU A CA 1
ATOM 1974 C C . GLU A 1 257 ? 3.747 12.266 -0.368 1.00 76.69 257 GLU A C 1
ATOM 1976 O O . GLU A 1 257 ? 4.554 12.409 0.546 1.00 76.69 257 GLU A O 1
ATOM 1981 N N . LEU A 1 258 ? 2.736 11.396 -0.281 1.00 73.62 258 LEU A N 1
ATOM 1982 C CA . LEU A 1 258 ? 2.473 10.570 0.900 1.00 73.62 258 LEU A CA 1
ATOM 1983 C C . LEU A 1 258 ? 3.610 9.577 1.201 1.00 73.62 258 LEU A C 1
ATOM 1985 O O . LEU A 1 258 ? 3.744 9.135 2.339 1.00 73.62 258 LEU A O 1
ATOM 1989 N N . TYR A 1 259 ? 4.413 9.228 0.191 1.00 68.75 259 TYR A N 1
ATOM 1990 C CA . TYR A 1 259 ? 5.547 8.313 0.307 1.00 68.75 259 TYR A CA 1
ATOM 1991 C C . TYR A 1 259 ? 6.874 9.016 0.642 1.00 68.75 259 TYR A C 1
ATOM 1993 O O . TYR A 1 259 ? 7.702 8.443 1.344 1.00 68.75 259 TYR A O 1
ATOM 2001 N N . TYR A 1 260 ? 7.107 10.232 0.135 1.00 72.06 260 TYR A N 1
ATOM 2002 C CA . TYR A 1 2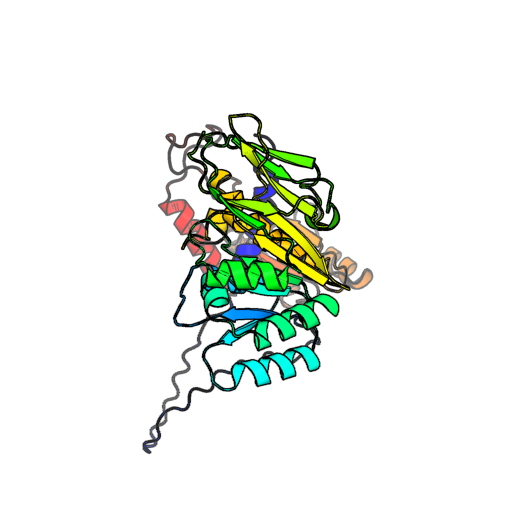60 ? 8.400 10.919 0.269 1.00 72.06 260 TYR A CA 1
ATOM 2003 C C . TYR A 1 260 ? 8.572 11.708 1.569 1.00 72.06 260 TYR A C 1
ATOM 2005 O O . TYR A 1 260 ? 9.710 11.975 1.962 1.00 72.06 260 TYR A O 1
ATOM 2013 N N . TYR A 1 261 ? 7.482 12.090 2.234 1.00 78.00 261 TYR A N 1
ATOM 2014 C CA . TYR A 1 261 ? 7.556 12.795 3.509 1.00 78.00 261 TYR A CA 1
ATOM 2015 C C . TYR A 1 261 ? 7.465 11.813 4.671 1.00 78.00 261 TYR A C 1
ATOM 2017 O O . TYR A 1 261 ? 6.402 11.251 4.932 1.00 78.00 261 TYR A O 1
ATOM 2025 N N . ASP A 1 262 ? 8.563 11.672 5.421 1.00 73.94 262 ASP A N 1
ATOM 2026 C CA . ASP A 1 262 ? 8.620 10.787 6.588 1.00 73.94 262 ASP A CA 1
ATOM 2027 C C . ASP A 1 262 ? 7.461 11.066 7.561 1.00 73.94 262 ASP A C 1
ATOM 2029 O O . ASP A 1 262 ? 6.853 10.121 8.058 1.00 73.94 262 ASP A O 1
ATOM 2033 N N . SER A 1 263 ? 7.072 12.335 7.755 1.00 77.81 263 SER A N 1
ATOM 2034 C CA . SER A 1 263 ? 5.956 12.744 8.625 1.00 77.81 263 SER A CA 1
ATOM 2035 C C . SER A 1 263 ? 4.564 12.284 8.166 1.00 77.81 263 SER A C 1
ATOM 2037 O O . SER A 1 263 ? 3.615 12.322 8.950 1.00 77.81 263 SER A O 1
ATOM 2039 N N . LEU A 1 264 ? 4.421 11.802 6.929 1.00 83.38 264 LEU A N 1
ATOM 2040 C CA . LEU A 1 264 ? 3.169 11.267 6.384 1.00 83.38 264 LEU A CA 1
ATOM 2041 C C . LEU A 1 264 ? 3.139 9.732 6.351 1.00 83.38 264 LEU A C 1
ATOM 2043 O O . LEU A 1 264 ? 2.114 9.156 5.986 1.00 83.38 264 LEU A O 1
ATOM 2047 N N . SER A 1 265 ? 4.214 9.064 6.784 1.00 82.75 265 SER A N 1
ATOM 2048 C CA . SER A 1 265 ? 4.372 7.606 6.690 1.00 82.75 265 SER A CA 1
ATOM 2049 C C . SER A 1 265 ? 3.206 6.825 7.303 1.00 82.75 265 SER A C 1
ATOM 2051 O O . SER A 1 265 ? 2.747 5.841 6.720 1.00 82.75 265 SER A O 1
ATOM 2053 N N . SER A 1 266 ? 2.679 7.266 8.452 1.00 88.88 266 SER A N 1
ATOM 2054 C CA . SER A 1 266 ? 1.548 6.602 9.119 1.00 88.88 266 SER A CA 1
ATOM 2055 C C . SER A 1 266 ? 0.260 6.609 8.306 1.00 88.88 266 SER A C 1
ATOM 2057 O O . SER A 1 266 ? -0.570 5.720 8.477 1.00 88.88 266 SER A O 1
ATOM 2059 N N . ARG A 1 267 ? 0.101 7.559 7.379 1.00 90.44 267 ARG A N 1
ATOM 2060 C CA . ARG A 1 267 ? -1.093 7.677 6.537 1.00 90.44 267 ARG A CA 1
ATOM 2061 C C . ARG A 1 267 ? -1.119 6.668 5.404 1.00 90.44 267 ARG A C 1
ATOM 2063 O O . ARG A 1 267 ? -2.201 6.418 4.897 1.00 90.44 267 ARG A O 1
ATOM 2070 N N . MET A 1 268 ? 0.027 6.133 4.976 1.00 89.44 268 MET A N 1
ATOM 2071 C CA . MET A 1 268 ? 0.126 5.277 3.785 1.00 89.44 268 MET A CA 1
ATOM 2072 C C . MET A 1 268 ? 0.650 3.876 4.099 1.00 89.44 268 MET A C 1
ATOM 2074 O O . MET A 1 268 ? 0.146 2.895 3.552 1.00 89.44 268 MET A O 1
ATOM 2078 N N . LEU A 1 269 ? 1.639 3.748 4.991 1.00 92.25 269 LEU A N 1
ATOM 2079 C CA . LEU A 1 269 ? 2.275 2.458 5.270 1.00 92.25 269 LEU A CA 1
ATOM 2080 C C . LEU A 1 269 ? 1.296 1.374 5.744 1.00 92.25 269 LEU A C 1
ATOM 2082 O O . LEU A 1 269 ? 1.404 0.263 5.227 1.00 92.25 269 LEU A O 1
ATOM 2086 N N . PRO A 1 270 ? 0.312 1.641 6.631 1.00 95.19 270 PRO A N 1
ATOM 2087 C CA . PRO A 1 270 ? -0.690 0.639 6.998 1.00 95.19 270 PRO A CA 1
ATOM 2088 C C . PRO A 1 270 ? -1.451 0.081 5.794 1.00 95.19 270 PRO A C 1
ATOM 2090 O O . PRO A 1 270 ? -1.682 -1.124 5.705 1.00 95.19 270 PRO A O 1
ATOM 2093 N N . LEU A 1 271 ? -1.803 0.952 4.844 1.00 94.56 271 LEU A N 1
ATOM 2094 C CA . LEU A 1 271 ? -2.509 0.565 3.631 1.00 94.56 271 LEU A CA 1
ATOM 2095 C C . LEU A 1 271 ? -1.614 -0.290 2.722 1.00 94.56 271 LEU A C 1
ATOM 2097 O O . LEU A 1 271 ? -2.017 -1.375 2.309 1.00 94.56 271 LEU A O 1
ATOM 2101 N N . VAL A 1 272 ? -0.375 0.149 2.481 1.00 93.25 272 VAL A N 1
ATOM 2102 C CA . VAL A 1 272 ? 0.615 -0.612 1.700 1.00 93.25 272 VAL A CA 1
ATOM 2103 C C . VAL A 1 272 ? 0.876 -1.978 2.334 1.00 93.25 272 VAL A C 1
ATOM 2105 O O . VAL A 1 272 ? 0.863 -2.986 1.634 1.00 93.25 272 VAL A O 1
ATOM 2108 N N . PHE A 1 273 ? 1.067 -2.048 3.651 1.00 95.19 273 PHE A N 1
ATOM 2109 C CA . PHE A 1 273 ? 1.267 -3.305 4.371 1.00 95.19 273 PHE A CA 1
ATOM 2110 C C . PHE A 1 273 ? 0.062 -4.235 4.284 1.00 95.19 273 PHE A C 1
ATOM 2112 O O . PHE A 1 273 ? 0.253 -5.431 4.082 1.00 95.19 273 PHE A O 1
ATOM 2119 N N . ALA A 1 274 ? -1.161 -3.709 4.380 1.00 97.12 274 ALA A N 1
ATOM 2120 C CA . ALA A 1 274 ? -2.368 -4.512 4.228 1.00 97.12 274 ALA A CA 1
ATOM 2121 C C . ALA A 1 274 ? -2.437 -5.168 2.840 1.00 97.12 274 ALA A C 1
ATOM 2123 O O . ALA A 1 274 ? -2.652 -6.376 2.754 1.00 97.12 274 ALA A O 1
ATOM 2124 N N . PHE A 1 275 ? -2.174 -4.411 1.767 1.00 96.12 275 PHE A N 1
ATOM 2125 C CA . PHE A 1 275 ? -2.094 -4.965 0.412 1.00 96.12 275 PHE A CA 1
ATOM 2126 C C . PHE A 1 275 ? -0.959 -5.988 0.275 1.00 96.12 275 PHE A C 1
ATOM 2128 O O . PHE A 1 275 ? -1.191 -7.105 -0.182 1.00 96.12 275 PHE A O 1
ATOM 2135 N N . LYS A 1 276 ? 0.259 -5.649 0.720 1.00 92.06 276 LYS A N 1
ATOM 2136 C CA . LYS A 1 276 ? 1.419 -6.560 0.688 1.00 92.06 276 LYS A CA 1
ATOM 2137 C C . LYS A 1 276 ? 1.160 -7.873 1.396 1.00 92.06 276 LYS A C 1
ATOM 2139 O O . LYS A 1 276 ? 1.547 -8.921 0.897 1.00 92.06 276 LYS A O 1
ATOM 2144 N N . TYR A 1 277 ? 0.525 -7.815 2.552 1.00 95.19 277 TYR A N 1
ATOM 2145 C CA . TYR A 1 277 ? 0.241 -8.998 3.338 1.00 95.19 277 TYR A CA 1
ATOM 2146 C C . TYR A 1 277 ? -0.857 -9.849 2.707 1.00 95.19 277 TYR A C 1
ATOM 2148 O O . TYR A 1 277 ? -0.662 -11.047 2.535 1.00 95.19 277 TYR A O 1
ATOM 2156 N N . ALA A 1 278 ? -1.971 -9.228 2.309 1.00 96.06 278 ALA A N 1
ATOM 2157 C CA . ALA A 1 278 ? -3.118 -9.942 1.759 1.00 96.06 278 ALA A CA 1
ATOM 2158 C C . ALA A 1 278 ? -2.819 -10.605 0.409 1.00 96.06 278 ALA A C 1
ATOM 2160 O O . ALA A 1 278 ? -3.317 -11.693 0.133 1.00 96.06 278 ALA A O 1
ATOM 2161 N N . TYR A 1 279 ? -2.002 -9.965 -0.430 1.00 93.25 279 TYR A N 1
ATOM 2162 C CA . TYR A 1 279 ? -1.681 -10.478 -1.761 1.00 93.25 279 TYR A CA 1
ATOM 2163 C C . TYR A 1 279 ? -0.296 -11.138 -1.852 1.00 93.25 279 TYR A C 1
ATOM 2165 O O . TYR A 1 279 ? 0.016 -11.774 -2.857 1.00 93.25 279 TYR A O 1
ATOM 2173 N N . GLY A 1 280 ? 0.540 -11.029 -0.818 1.00 89.25 280 GLY A N 1
ATOM 2174 C CA . GLY A 1 280 ? 1.860 -11.655 -0.768 1.00 89.25 280 GLY A CA 1
ATOM 2175 C C . GLY A 1 280 ? 2.734 -11.309 -1.977 1.00 89.25 280 GLY A C 1
ATOM 2176 O O . GLY A 1 280 ? 2.871 -10.147 -2.367 1.00 89.25 280 GLY A O 1
ATOM 2177 N N . ASP A 1 281 ? 3.311 -12.341 -2.592 1.00 79.69 281 ASP A N 1
ATOM 2178 C CA . ASP A 1 281 ? 4.203 -12.198 -3.747 1.00 79.69 281 ASP A CA 1
ATOM 2179 C C . ASP A 1 281 ? 3.471 -11.733 -5.018 1.00 79.69 281 ASP A C 1
ATOM 2181 O O . ASP A 1 281 ? 4.121 -11.258 -5.948 1.00 79.69 281 ASP A O 1
ATOM 2185 N N . MET A 1 282 ? 2.131 -11.796 -5.052 1.00 78.25 282 MET A N 1
ATOM 2186 C CA . MET A 1 282 ? 1.327 -11.469 -6.240 1.00 78.25 282 MET A CA 1
ATOM 2187 C C . MET A 1 282 ? 1.424 -9.994 -6.651 1.00 78.25 282 MET A C 1
ATOM 2189 O O . MET A 1 282 ? 1.157 -9.676 -7.804 1.00 78.25 282 MET A O 1
ATOM 2193 N N . ILE A 1 283 ? 1.805 -9.099 -5.731 1.00 79.38 283 ILE A N 1
ATOM 2194 C CA . ILE A 1 283 ? 1.926 -7.655 -6.002 1.00 79.38 283 ILE A CA 1
ATOM 2195 C C . ILE A 1 283 ? 3.371 -7.155 -6.150 1.00 79.38 283 ILE A C 1
ATOM 2197 O O . ILE A 1 283 ? 3.584 -5.981 -6.441 1.00 79.38 283 ILE A O 1
ATOM 2201 N N . TRP A 1 284 ? 4.372 -8.016 -5.924 1.00 65.88 284 TRP A N 1
ATOM 2202 C CA . TRP A 1 284 ? 5.805 -7.688 -6.092 1.00 65.88 284 TRP A CA 1
ATOM 2203 C C . TRP A 1 284 ? 6.440 -8.420 -7.258 1.00 65.88 284 TRP A C 1
ATOM 2205 O O . TRP A 1 284 ? 7.436 -7.964 -7.825 1.00 65.88 284 TRP A O 1
ATOM 2215 N N . HIS A 1 285 ? 5.867 -9.562 -7.609 1.00 60.53 285 HIS A N 1
ATOM 2216 C CA . HIS A 1 285 ? 6.385 -10.441 -8.623 1.00 60.53 285 HIS A CA 1
ATOM 2217 C C . HIS A 1 285 ? 5.262 -10.770 -9.588 1.00 60.53 285 HIS A C 1
ATOM 2219 O O . HIS A 1 285 ? 4.126 -11.040 -9.204 1.00 60.53 285 HIS A O 1
ATOM 2225 N N . ASN A 1 286 ? 5.595 -10.767 -10.875 1.00 56.69 286 ASN A N 1
ATOM 2226 C CA . ASN A 1 286 ? 4.727 -11.409 -11.840 1.00 56.69 286 ASN A CA 1
ATOM 2227 C C . ASN A 1 286 ? 4.558 -12.882 -11.413 1.00 56.69 286 ASN A C 1
ATOM 2229 O O . ASN A 1 286 ? 5.466 -13.469 -10.824 1.00 56.69 286 ASN A O 1
ATOM 2233 N N . THR A 1 287 ? 3.421 -13.501 -11.731 1.00 55.84 287 THR A N 1
ATOM 2234 C CA . THR A 1 287 ? 3.121 -14.914 -11.392 1.00 55.84 287 THR A CA 1
ATOM 2235 C C . THR A 1 287 ? 4.171 -15.907 -11.910 1.00 55.84 287 THR A C 1
ATOM 2237 O O . THR A 1 287 ? 4.184 -17.078 -11.538 1.00 55.84 287 THR A O 1
ATOM 2240 N N . THR A 1 288 ? 5.060 -15.440 -12.785 1.00 57.56 288 THR A N 1
ATOM 2241 C CA . THR A 1 288 ? 6.241 -16.139 -13.271 1.00 57.56 288 THR A CA 1
ATOM 2242 C C . THR A 1 288 ? 7.481 -15.280 -13.012 1.00 57.56 288 THR A C 1
ATOM 2244 O O . THR A 1 288 ? 7.480 -14.078 -13.278 1.00 57.56 288 THR A O 1
ATOM 2247 N N . ASN A 1 289 ? 8.559 -15.904 -12.529 1.00 65.38 289 ASN A N 1
ATOM 2248 C CA . ASN A 1 289 ? 9.854 -15.246 -12.367 1.00 65.38 289 ASN A CA 1
ATOM 2249 C C . ASN A 1 289 ? 10.456 -14.946 -13.742 1.00 65.38 289 ASN A C 1
ATOM 2251 O O . ASN A 1 289 ? 10.982 -15.843 -14.403 1.00 65.38 289 ASN A O 1
ATOM 2255 N N . TYR A 1 290 ? 10.391 -13.685 -14.154 1.00 71.38 290 TYR A N 1
ATOM 2256 C CA . TYR A 1 290 ? 11.101 -13.190 -15.325 1.00 71.38 290 TYR A CA 1
ATOM 2257 C C . TYR A 1 290 ? 12.374 -12.472 -14.888 1.00 71.38 290 TYR A C 1
ATOM 2259 O O . TYR A 1 290 ? 12.393 -11.769 -13.879 1.00 71.38 290 TYR A O 1
ATOM 2267 N N . ALA A 1 291 ? 13.432 -12.628 -15.674 1.00 77.75 291 ALA A N 1
ATOM 2268 C CA . ALA A 1 291 ? 14.586 -11.749 -15.633 1.00 77.75 291 ALA A CA 1
ATOM 2269 C C . ALA A 1 291 ? 14.629 -11.010 -16.968 1.00 77.75 291 ALA A C 1
ATOM 2271 O O . ALA A 1 291 ? 14.560 -11.641 -18.022 1.00 77.75 291 ALA A O 1
ATOM 2272 N N . ASN A 1 292 ? 14.715 -9.686 -16.914 1.00 84.31 292 ASN A N 1
ATOM 2273 C CA . ASN A 1 292 ? 14.924 -8.860 -18.091 1.00 84.31 292 ASN A CA 1
ATOM 2274 C C . ASN A 1 292 ? 16.358 -8.344 -18.062 1.00 84.31 292 ASN A C 1
ATOM 2276 O O . ASN A 1 292 ? 16.772 -7.755 -17.060 1.00 84.31 292 ASN A O 1
ATOM 2280 N N . LEU A 1 293 ? 17.114 -8.571 -19.135 1.00 94.69 293 LEU A N 1
ATOM 2281 C CA . LEU A 1 293 ? 18.401 -7.911 -19.287 1.00 94.69 293 LEU A CA 1
ATOM 2282 C C . LEU A 1 293 ? 18.127 -6.481 -19.756 1.00 94.69 293 LEU A C 1
ATOM 2284 O O . LEU A 1 293 ? 17.652 -6.286 -20.867 1.00 94.69 293 LEU A O 1
ATOM 2288 N N . THR A 1 294 ? 18.414 -5.485 -18.925 1.00 95.88 294 THR A N 1
ATOM 2289 C CA . THR A 1 294 ? 18.378 -4.081 -19.351 1.00 95.88 294 THR A CA 1
ATOM 2290 C C . THR A 1 294 ? 19.804 -3.590 -19.555 1.00 95.88 294 THR A C 1
ATOM 2292 O O . THR A 1 294 ? 20.653 -3.790 -18.684 1.00 95.88 294 THR A O 1
ATOM 2295 N N . LEU A 1 295 ? 20.074 -2.985 -20.711 1.00 96.12 295 LEU A N 1
ATOM 2296 C CA . LEU A 1 295 ? 21.346 -2.334 -21.015 1.00 96.12 295 LEU A CA 1
ATOM 2297 C C . LEU A 1 295 ? 21.147 -0.819 -20.980 1.00 96.12 295 LEU A C 1
ATOM 2299 O O . LEU A 1 295 ? 20.410 -0.283 -21.810 1.00 96.12 295 LEU A O 1
ATOM 2303 N N . ASP A 1 296 ? 21.818 -0.161 -20.036 1.00 93.44 296 ASP A N 1
ATOM 2304 C CA . ASP A 1 296 ? 21.787 1.294 -19.871 1.00 93.44 296 ASP A CA 1
ATOM 2305 C C . ASP A 1 296 ? 22.857 1.969 -20.735 1.00 93.44 296 ASP A C 1
ATOM 2307 O O . ASP A 1 296 ? 23.987 1.482 -20.853 1.00 93.44 296 ASP A O 1
ATOM 2311 N N . ASP A 1 297 ? 22.469 3.080 -21.360 1.00 91.75 297 ASP A N 1
ATOM 2312 C CA . ASP A 1 297 ? 23.308 3.964 -22.168 1.00 91.75 297 ASP A CA 1
ATOM 2313 C C . ASP A 1 297 ? 23.937 3.397 -23.458 1.00 91.75 297 ASP A C 1
ATOM 2315 O O . ASP A 1 297 ? 24.895 4.013 -23.955 1.00 91.75 297 ASP A O 1
ATOM 2319 N N . PRO A 1 298 ? 23.491 2.277 -24.075 1.00 93.19 298 PRO A N 1
ATOM 2320 C CA . PRO A 1 298 ? 24.107 1.886 -25.322 1.00 93.19 298 PRO A CA 1
ATOM 2321 C C . PRO A 1 298 ? 23.635 2.812 -26.447 1.00 93.19 298 PRO A C 1
ATOM 2323 O O . PRO A 1 298 ? 22.439 3.017 -26.672 1.00 93.19 298 PRO A O 1
ATOM 2326 N N . ARG A 1 299 ? 24.586 3.360 -27.208 1.00 93.12 299 ARG A N 1
ATOM 2327 C CA . ARG A 1 299 ? 24.233 4.034 -28.462 1.00 93.12 299 ARG A CA 1
ATOM 2328 C C . ARG A 1 299 ? 23.734 3.000 -29.450 1.00 93.12 299 ARG A C 1
ATOM 2330 O O . ARG A 1 299 ? 24.280 1.899 -29.526 1.00 93.12 299 ARG A O 1
ATOM 2337 N N . LEU A 1 300 ? 22.744 3.372 -30.254 1.00 94.69 300 LEU A N 1
ATOM 2338 C CA . LEU A 1 300 ? 22.201 2.524 -31.317 1.00 94.69 300 LEU A CA 1
ATOM 2339 C C . LEU A 1 300 ? 23.116 2.527 -32.556 1.00 94.69 300 LEU A C 1
ATOM 2341 O O . LEU A 1 300 ? 22.672 2.808 -33.663 1.00 94.69 300 LEU A O 1
ATOM 2345 N N . THR A 1 301 ? 24.406 2.270 -32.354 1.00 96.31 301 THR A N 1
ATOM 2346 C CA . THR A 1 301 ? 25.451 2.207 -33.385 1.00 96.31 301 THR A CA 1
ATOM 2347 C C . THR A 1 301 ? 26.167 0.867 -33.311 1.00 96.31 301 THR A C 1
ATOM 2349 O O . THR A 1 301 ? 26.363 0.358 -32.207 1.00 96.31 301 THR A O 1
ATOM 2352 N N . GLU A 1 302 ? 26.610 0.324 -34.441 1.00 96.12 302 GLU A N 1
ATOM 2353 C CA . GLU A 1 302 ? 27.228 -1.002 -34.517 1.00 96.12 302 GLU A CA 1
ATOM 2354 C C . GLU A 1 302 ? 28.711 -0.943 -34.942 1.00 96.12 302 GLU A C 1
ATOM 2356 O O . GLU A 1 302 ? 29.028 -0.463 -36.035 1.00 96.12 302 GLU A O 1
ATOM 2361 N N . PRO A 1 303 ? 29.642 -1.496 -34.141 1.00 94.00 303 PRO A N 1
ATOM 2362 C CA . PRO A 1 303 ? 29.463 -1.927 -32.752 1.00 94.00 303 PRO A CA 1
ATOM 2363 C C . PRO A 1 303 ? 29.411 -0.728 -31.789 1.00 94.00 303 PRO A C 1
ATOM 2365 O O . PRO A 1 303 ? 30.011 0.321 -32.043 1.00 94.00 303 PRO A O 1
ATOM 2368 N N . PHE A 1 304 ? 28.790 -0.906 -30.622 1.00 94.56 304 PHE A N 1
ATOM 2369 C CA . PHE A 1 304 ? 28.892 0.043 -29.513 1.00 94.56 304 PHE A CA 1
ATOM 2370 C C . PHE A 1 304 ? 29.884 -0.467 -28.462 1.00 94.56 304 PHE A C 1
ATOM 2372 O O . PHE A 1 304 ? 29.570 -1.330 -27.647 1.00 94.56 304 PHE A O 1
ATOM 2379 N N . PHE A 1 305 ? 31.108 0.072 -28.458 1.00 93.69 305 PHE A N 1
ATOM 2380 C CA . PHE A 1 305 ? 32.225 -0.449 -27.655 1.00 93.69 305 PHE A CA 1
ATOM 2381 C C . PHE A 1 305 ? 32.459 -1.954 -27.882 1.00 93.69 305 PHE A C 1
ATOM 2383 O O . PHE A 1 305 ? 33.055 -2.336 -28.884 1.00 93.69 305 PHE A O 1
ATOM 2390 N N . LEU A 1 306 ? 32.035 -2.790 -26.930 1.00 94.38 306 LEU A N 1
ATOM 2391 C CA . LEU A 1 306 ? 32.151 -4.251 -26.959 1.00 94.38 306 LEU A CA 1
ATOM 2392 C C . LEU A 1 306 ? 30.797 -4.937 -27.204 1.00 94.38 306 LEU A C 1
ATOM 2394 O O . LEU A 1 306 ? 30.734 -6.162 -27.206 1.00 94.38 306 LEU A O 1
ATOM 2398 N N . LEU A 1 307 ? 29.724 -4.161 -27.372 1.00 96.19 307 LEU A N 1
ATOM 2399 C CA . LEU A 1 307 ? 28.395 -4.646 -27.705 1.00 96.19 307 LEU A CA 1
ATOM 2400 C C . LEU A 1 307 ? 28.242 -4.695 -29.228 1.00 96.19 307 LEU A C 1
ATOM 2402 O O . LEU A 1 307 ? 28.335 -3.664 -29.895 1.00 96.19 307 LEU A O 1
ATOM 2406 N N . SER A 1 308 ? 27.971 -5.890 -29.746 1.00 98.12 308 SER A N 1
ATOM 2407 C CA . SER A 1 308 ? 27.369 -6.077 -31.064 1.00 98.12 308 SER A CA 1
ATOM 2408 C C . SER A 1 308 ? 25.890 -6.388 -30.877 1.00 98.12 308 SER A C 1
ATOM 2410 O O . SER A 1 308 ? 25.538 -7.324 -30.153 1.00 98.12 308 SER A O 1
ATOM 2412 N N . TYR A 1 309 ? 25.014 -5.610 -31.511 1.00 98.06 309 TYR A N 1
ATOM 2413 C CA . TYR A 1 309 ? 23.580 -5.875 -31.472 1.00 98.06 309 TYR A CA 1
ATOM 2414 C C . TYR A 1 309 ? 23.246 -7.177 -32.204 1.00 98.06 309 TYR A C 1
ATOM 2416 O O . TYR A 1 309 ? 22.416 -7.939 -31.728 1.00 98.06 309 TYR A O 1
ATOM 2424 N N . TYR A 1 310 ? 23.932 -7.496 -33.301 1.00 98.31 310 TYR A N 1
ATOM 2425 C CA . TYR A 1 310 ? 23.713 -8.755 -34.016 1.00 98.31 310 TYR A CA 1
ATOM 2426 C C . TYR A 1 310 ? 24.126 -9.969 -33.178 1.00 98.31 310 TYR A C 1
ATOM 2428 O O . TYR A 1 310 ? 23.326 -10.892 -33.025 1.00 98.31 310 TYR A O 1
ATOM 2436 N N . ASP A 1 311 ? 25.310 -9.936 -32.557 1.00 98.31 311 ASP A N 1
ATOM 2437 C CA . ASP A 1 311 ? 25.743 -11.028 -31.678 1.00 98.31 311 ASP A CA 1
ATOM 2438 C C . ASP A 1 311 ? 24.806 -11.163 -30.466 1.00 98.31 311 ASP A C 1
ATOM 2440 O O . ASP A 1 311 ? 24.494 -12.275 -30.038 1.00 98.31 311 ASP A O 1
ATOM 2444 N N . LEU A 1 312 ? 24.315 -10.043 -29.916 1.00 97.88 312 LEU A N 1
ATOM 2445 C CA . LEU A 1 312 ? 23.334 -10.059 -28.831 1.00 97.88 312 LEU A CA 1
ATOM 2446 C C . LEU A 1 312 ? 22.027 -10.737 -29.263 1.00 97.88 312 LEU A C 1
ATOM 2448 O O . LEU A 1 312 ? 21.493 -11.530 -28.488 1.00 97.88 312 LEU A O 1
ATOM 2452 N N . LEU A 1 313 ? 21.526 -10.480 -30.477 1.00 98.31 313 LEU A N 1
ATOM 2453 C CA . LEU A 1 313 ? 20.343 -11.167 -31.001 1.00 98.31 313 LEU A CA 1
ATOM 2454 C C . LEU A 1 313 ? 20.571 -12.677 -31.085 1.00 98.31 313 LEU A C 1
ATOM 2456 O O . LEU A 1 313 ? 19.736 -13.440 -30.601 1.00 98.31 313 LEU A O 1
ATOM 2460 N N . GLU A 1 314 ? 21.721 -13.108 -31.609 1.00 98.38 314 GLU A N 1
ATOM 2461 C CA . GLU A 1 314 ? 22.073 -14.530 -31.658 1.00 98.38 314 GLU A CA 1
ATOM 2462 C C . GLU A 1 314 ? 22.095 -15.160 -30.257 1.00 98.38 314 GLU A C 1
ATOM 2464 O O . GLU A 1 314 ? 21.595 -16.272 -30.067 1.00 98.38 314 GLU A O 1
ATOM 2469 N N . GLN A 1 315 ? 22.619 -14.447 -29.250 1.00 98.19 315 GLN A N 1
ATOM 2470 C CA . GLN A 1 315 ? 22.584 -14.919 -27.862 1.00 98.19 315 GLN A CA 1
ATOM 2471 C C . GLN A 1 315 ? 21.158 -14.992 -27.310 1.00 98.19 315 GLN A C 1
ATOM 2473 O O . GLN A 1 315 ? 20.822 -15.960 -26.626 1.00 98.19 315 GLN A O 1
ATOM 2478 N N . MET A 1 316 ? 20.317 -13.998 -27.599 1.00 97.62 316 MET A N 1
ATOM 2479 C CA . MET A 1 316 ? 18.923 -13.983 -27.158 1.00 97.62 316 MET A CA 1
ATOM 2480 C C . MET A 1 316 ? 18.104 -15.110 -27.779 1.00 97.62 316 MET A C 1
ATOM 2482 O O . MET A 1 316 ? 17.309 -15.729 -27.076 1.00 97.62 316 MET A O 1
ATOM 2486 N N . ASP A 1 317 ? 18.331 -15.428 -29.052 1.00 97.62 317 ASP A N 1
ATOM 2487 C CA . ASP A 1 317 ? 17.718 -16.582 -29.710 1.00 97.62 317 ASP A CA 1
ATOM 2488 C C . ASP A 1 317 ? 18.222 -17.905 -29.137 1.00 97.62 317 ASP A C 1
ATOM 2490 O O . ASP A 1 317 ? 17.431 -18.812 -28.874 1.00 97.62 317 ASP A O 1
ATOM 2494 N N . PHE A 1 318 ? 19.529 -18.017 -28.899 1.00 97.56 318 PHE A N 1
ATOM 2495 C CA . PHE A 1 318 ? 20.123 -19.232 -28.352 1.00 97.56 318 PHE A CA 1
ATOM 2496 C C . PHE A 1 318 ? 19.647 -19.528 -26.922 1.00 97.56 318 PHE A C 1
ATOM 2498 O O . PHE A 1 318 ? 19.287 -20.664 -26.608 1.00 97.56 318 PHE A O 1
ATOM 2505 N N . ALA A 1 319 ? 19.656 -18.520 -26.048 1.00 95.44 319 ALA A N 1
ATOM 2506 C CA . ALA A 1 319 ? 19.316 -18.662 -24.634 1.00 95.44 319 ALA A CA 1
ATOM 2507 C C . ALA A 1 319 ? 17.853 -18.302 -24.310 1.00 95.44 319 ALA A C 1
ATOM 2509 O O . ALA A 1 319 ? 17.449 -18.402 -23.151 1.00 95.44 319 ALA A O 1
ATOM 2510 N N . ASN A 1 320 ? 17.059 -17.935 -25.321 1.00 92.38 320 ASN A N 1
ATOM 2511 C CA . ASN A 1 320 ? 15.642 -17.584 -25.228 1.00 92.38 320 ASN A CA 1
ATOM 2512 C C . ASN A 1 320 ? 15.351 -16.521 -24.152 1.00 92.38 320 ASN A C 1
ATOM 2514 O O . ASN A 1 320 ? 14.580 -16.755 -23.217 1.00 92.38 320 ASN A O 1
ATOM 2518 N N . PHE A 1 321 ? 15.984 -15.355 -24.284 1.00 93.94 321 PHE A N 1
ATOM 2519 C CA . PHE A 1 321 ? 15.740 -14.204 -23.411 1.00 93.94 321 PHE A CA 1
ATOM 2520 C C . PHE A 1 321 ? 15.441 -12.930 -24.208 1.00 93.94 321 PHE A C 1
ATOM 2522 O O . PHE A 1 321 ? 15.553 -12.898 -25.430 1.00 93.94 321 PHE A O 1
ATOM 2529 N N . HIS A 1 322 ? 15.019 -11.892 -23.491 1.00 94.75 322 HIS A N 1
ATOM 2530 C CA . HIS A 1 322 ? 14.694 -10.577 -24.030 1.00 94.75 322 HIS A CA 1
ATOM 2531 C C . HIS A 1 322 ? 15.634 -9.529 -23.430 1.0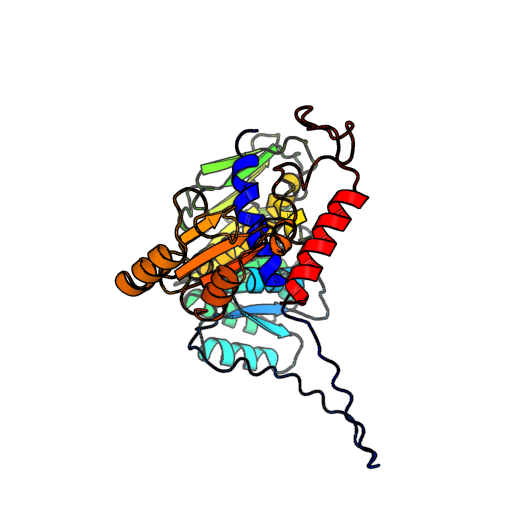0 94.75 322 HIS A C 1
ATOM 2533 O O . HIS A 1 322 ? 16.019 -9.642 -22.260 1.00 94.75 322 HIS A O 1
ATOM 2539 N N . THR A 1 323 ? 15.978 -8.510 -24.218 1.00 97.12 323 THR A N 1
ATOM 2540 C CA . THR A 1 323 ? 16.781 -7.374 -23.763 1.00 97.12 323 THR A CA 1
ATOM 2541 C C . THR A 1 323 ? 16.045 -6.057 -23.972 1.00 97.12 323 THR A C 1
ATOM 2543 O O . THR A 1 323 ? 15.593 -5.749 -25.075 1.00 97.12 323 THR A O 1
ATOM 2546 N N . THR A 1 324 ? 15.992 -5.236 -22.926 1.00 97.00 324 THR A N 1
ATOM 2547 C CA . THR A 1 324 ? 15.563 -3.840 -23.017 1.00 97.00 324 THR A CA 1
ATOM 2548 C C . THR A 1 324 ? 16.772 -2.930 -23.185 1.00 97.00 324 THR A C 1
ATOM 2550 O O . THR A 1 324 ? 17.709 -2.965 -22.391 1.00 97.00 324 THR A O 1
ATOM 2553 N N . ILE A 1 325 ? 16.735 -2.085 -24.205 1.00 95.56 325 ILE A N 1
ATOM 2554 C CA . ILE A 1 325 ? 17.752 -1.081 -24.489 1.00 95.56 325 ILE A CA 1
ATOM 2555 C C . ILE A 1 325 ? 17.277 0.267 -23.942 1.00 95.56 325 ILE A C 1
ATOM 2557 O O . ILE A 1 325 ? 16.299 0.824 -24.441 1.00 95.56 325 ILE A O 1
ATOM 2561 N N . ALA A 1 326 ? 17.946 0.789 -22.915 1.00 93.75 326 ALA A N 1
ATOM 2562 C CA . ALA A 1 326 ? 17.629 2.091 -22.342 1.00 93.75 326 ALA A CA 1
ATOM 2563 C C . ALA A 1 326 ? 18.454 3.176 -23.052 1.00 93.75 326 ALA A C 1
ATOM 2565 O O . ALA A 1 326 ? 19.611 3.422 -22.720 1.00 93.75 326 ALA A O 1
ATOM 2566 N N . ALA A 1 327 ? 17.861 3.783 -24.083 1.00 90.75 327 ALA A N 1
ATOM 2567 C CA . ALA A 1 327 ? 18.533 4.718 -24.982 1.00 90.75 327 ALA A CA 1
ATOM 2568 C C . ALA A 1 327 ? 18.160 6.180 -24.692 1.00 90.75 327 ALA A C 1
ATOM 2570 O O . ALA A 1 327 ? 17.062 6.487 -24.221 1.00 90.75 327 ALA A O 1
ATOM 2571 N N . HIS A 1 328 ? 19.059 7.095 -25.055 1.00 90.69 328 HIS A N 1
ATOM 2572 C CA . HIS A 1 328 ? 18.827 8.538 -25.033 1.00 90.69 328 HIS A CA 1
ATOM 2573 C C . HIS A 1 328 ? 18.190 9.002 -26.352 1.00 90.69 328 HIS A C 1
ATOM 2575 O O . HIS A 1 328 ? 18.857 8.968 -27.390 1.00 90.69 328 HIS A O 1
ATOM 2581 N N . PRO A 1 329 ? 16.940 9.504 -26.367 1.00 88.25 329 PRO A N 1
ATOM 2582 C CA . PRO A 1 329 ? 16.303 10.001 -27.581 1.00 88.25 329 PRO A CA 1
ATOM 2583 C C . PRO A 1 329 ? 17.078 11.128 -28.277 1.00 88.25 329 PRO A C 1
ATOM 2585 O O . PRO A 1 329 ? 17.003 11.262 -29.496 1.00 88.25 329 PRO A O 1
ATOM 2588 N N . GLY A 1 330 ? 17.855 11.926 -27.536 1.00 86.88 330 GLY A N 1
ATOM 2589 C CA . GLY A 1 330 ? 18.729 12.954 -28.105 1.00 86.88 330 GLY A CA 1
ATOM 2590 C C . GLY A 1 330 ? 19.855 12.397 -28.983 1.00 86.88 330 GLY A C 1
ATOM 2591 O O . GLY A 1 330 ? 20.367 13.118 -29.838 1.00 86.88 330 GLY A O 1
ATOM 2592 N N . GLU A 1 331 ? 20.211 11.119 -28.826 1.00 89.12 331 GLU A N 1
ATOM 2593 C CA . GLU A 1 331 ? 21.227 10.437 -29.635 1.00 89.12 331 GLU A CA 1
ATOM 2594 C C . GLU A 1 331 ? 20.633 9.671 -30.833 1.00 89.12 331 GLU A C 1
ATOM 2596 O O . GLU A 1 331 ? 21.389 9.219 -31.689 1.00 89.12 331 GLU A O 1
ATOM 2601 N N . LEU A 1 332 ? 19.300 9.578 -30.971 1.00 87.81 332 LEU A N 1
ATOM 2602 C CA . LEU A 1 332 ? 18.648 8.891 -32.101 1.00 87.81 332 LEU A CA 1
ATOM 2603 C C . LEU A 1 332 ? 19.067 9.398 -33.491 1.00 87.81 332 LEU A C 1
ATOM 2605 O O . LEU A 1 332 ? 19.218 8.569 -34.385 1.00 87.81 332 LEU A O 1
ATOM 2609 N N . PRO A 1 333 ? 19.319 10.704 -33.723 1.00 89.31 333 PRO A N 1
ATOM 2610 C CA . PRO A 1 333 ? 19.835 11.166 -35.013 1.00 89.31 333 PRO A CA 1
ATOM 2611 C C . PRO A 1 333 ? 21.215 10.600 -35.386 1.00 89.31 333 PRO A C 1
ATOM 2613 O O . PRO A 1 333 ? 21.636 10.745 -36.532 1.00 89.31 333 PRO A O 1
ATOM 2616 N N . LEU A 1 334 ? 21.932 10.011 -34.424 1.00 91.31 334 LEU A N 1
ATOM 2617 C CA . LEU A 1 334 ? 23.228 9.358 -34.610 1.00 91.31 334 LEU A CA 1
ATOM 2618 C C . LEU A 1 334 ? 23.108 7.831 -34.709 1.00 91.31 334 LEU A C 1
ATOM 2620 O O . LEU A 1 334 ? 24.132 7.166 -34.834 1.00 91.31 334 LEU A O 1
ATOM 2624 N N . ALA A 1 335 ? 21.896 7.280 -34.609 1.00 93.56 335 ALA A N 1
ATOM 2625 C CA . ALA A 1 335 ? 21.666 5.846 -34.679 1.00 93.56 335 ALA A CA 1
ATOM 2626 C C . ALA A 1 335 ? 21.932 5.302 -36.089 1.00 93.56 335 ALA A C 1
ATOM 2628 O O . ALA A 1 335 ? 21.556 5.911 -37.094 1.00 93.56 335 ALA A O 1
ATOM 2629 N N . ASP A 1 336 ? 22.514 4.109 -36.154 1.00 97.06 336 ASP A N 1
ATOM 2630 C CA . ASP A 1 336 ? 22.654 3.363 -37.395 1.00 97.06 336 ASP A CA 1
ATOM 2631 C C . ASP A 1 336 ? 21.288 2.797 -37.800 1.00 97.06 336 ASP A C 1
ATOM 2633 O O . ASP A 1 336 ? 20.630 2.088 -37.031 1.00 97.06 336 ASP A O 1
ATOM 2637 N N . SER A 1 337 ? 20.863 3.070 -39.038 1.00 94.88 337 SER A N 1
ATOM 2638 C CA . SER A 1 337 ? 19.568 2.608 -39.561 1.00 94.88 337 SER A CA 1
ATOM 2639 C C . SER A 1 337 ? 19.405 1.093 -39.483 1.00 94.88 337 SER A C 1
ATOM 2641 O O . SER A 1 337 ? 18.290 0.601 -39.307 1.00 94.88 337 SER A O 1
ATOM 2643 N N . ASP A 1 338 ? 20.510 0.361 -39.604 1.00 97.12 338 ASP A N 1
ATOM 2644 C CA . ASP A 1 338 ? 20.519 -1.098 -39.590 1.00 97.12 338 ASP A CA 1
ATOM 2645 C C . ASP A 1 338 ? 20.289 -1.642 -38.174 1.00 97.12 338 ASP A C 1
ATOM 2647 O O . ASP A 1 338 ? 19.541 -2.603 -38.016 1.00 97.12 338 ASP A O 1
ATOM 2651 N N . VAL A 1 339 ? 20.830 -0.990 -37.135 1.00 96.69 339 VAL A N 1
ATOM 2652 C CA . VAL A 1 339 ? 20.558 -1.342 -35.727 1.00 96.69 339 VAL A CA 1
ATOM 2653 C C . VAL A 1 339 ? 19.102 -1.054 -35.379 1.00 96.69 339 VAL A C 1
ATOM 2655 O O . VAL A 1 339 ? 18.421 -1.896 -34.795 1.00 96.69 339 VAL A O 1
ATOM 2658 N N . VAL A 1 340 ? 18.590 0.110 -35.786 1.00 93.94 340 VAL A N 1
ATOM 2659 C CA . VAL A 1 340 ? 17.173 0.455 -35.591 1.00 93.94 340 VAL A CA 1
ATOM 2660 C C . VAL A 1 340 ? 16.275 -0.569 -36.291 1.00 93.94 340 VAL A C 1
ATOM 2662 O O . VAL A 1 340 ? 15.329 -1.077 -35.691 1.00 93.94 340 VAL A O 1
ATOM 2665 N N . SER A 1 341 ? 16.598 -0.926 -37.537 1.00 95.56 341 SER A N 1
ATOM 2666 C CA . SER A 1 341 ? 15.844 -1.922 -38.306 1.00 95.56 341 SER A CA 1
ATOM 2667 C C . SER A 1 341 ? 15.901 -3.309 -37.666 1.00 95.56 341 SER A C 1
ATOM 2669 O O . SER A 1 341 ? 14.878 -3.993 -37.626 1.00 95.56 341 SER A O 1
ATOM 2671 N N . LEU A 1 342 ? 17.061 -3.714 -37.137 1.00 97.50 342 LEU A N 1
ATOM 2672 C CA . LEU A 1 342 ? 17.241 -4.966 -36.403 1.00 97.50 342 LEU A CA 1
ATOM 2673 C C . LEU A 1 342 ? 16.312 -5.024 -35.186 1.00 97.50 342 LEU A C 1
ATOM 2675 O O . LEU A 1 342 ? 15.584 -6.001 -35.027 1.00 97.50 342 LEU A O 1
ATOM 2679 N N . ILE A 1 343 ? 16.295 -3.973 -34.365 1.00 95.31 343 ILE A N 1
ATOM 2680 C CA . ILE A 1 343 ? 15.464 -3.912 -33.158 1.00 95.31 343 ILE A CA 1
ATOM 2681 C C . ILE A 1 343 ? 13.973 -3.950 -33.515 1.00 95.31 343 ILE A C 1
ATOM 2683 O O . ILE A 1 343 ? 13.240 -4.792 -33.001 1.00 95.31 343 ILE A O 1
ATOM 2687 N N . VAL A 1 344 ? 13.530 -3.095 -34.444 1.00 93.50 344 VAL A N 1
ATOM 2688 C CA . VAL A 1 344 ? 12.119 -3.021 -34.868 1.00 93.50 344 VAL A CA 1
ATOM 2689 C C . VAL A 1 344 ? 11.639 -4.337 -35.486 1.00 93.50 344 VAL A C 1
ATOM 2691 O O . VAL A 1 344 ? 10.482 -4.715 -35.312 1.00 93.50 344 VAL A O 1
ATOM 2694 N N . SER A 1 345 ? 12.518 -5.057 -36.187 1.00 96.94 345 SER A N 1
ATOM 2695 C CA . SER A 1 345 ? 12.175 -6.336 -36.823 1.00 96.94 345 SER A CA 1
ATOM 2696 C C . SER A 1 345 ? 12.133 -7.520 -35.850 1.00 96.94 345 SER A C 1
ATOM 2698 O O . SER A 1 345 ? 11.644 -8.579 -36.237 1.00 96.94 345 SER A O 1
ATOM 2700 N N . ASN A 1 346 ? 12.612 -7.361 -34.610 1.00 97.19 346 ASN A N 1
ATOM 2701 C CA . ASN A 1 346 ? 12.677 -8.426 -33.600 1.00 97.19 346 ASN A CA 1
ATOM 2702 C C . ASN A 1 346 ? 12.052 -7.983 -32.255 1.00 97.19 346 ASN A C 1
ATOM 2704 O O . ASN A 1 346 ? 12.731 -7.990 -31.222 1.00 97.19 346 ASN A O 1
ATOM 2708 N N . PRO A 1 347 ? 10.761 -7.592 -32.228 1.00 95.31 347 PRO A N 1
ATOM 2709 C CA . PRO A 1 347 ? 10.108 -7.036 -31.036 1.00 95.31 347 PRO A CA 1
ATOM 2710 C C . PRO A 1 347 ? 9.893 -8.059 -29.906 1.00 95.31 347 PRO A C 1
ATOM 2712 O O . PRO A 1 347 ? 9.593 -7.695 -28.773 1.00 95.31 347 PRO A O 1
ATOM 2715 N N . ASP A 1 348 ? 10.025 -9.355 -30.189 1.00 93.81 348 ASP A N 1
ATOM 2716 C CA . ASP A 1 348 ? 10.017 -10.416 -29.182 1.00 93.81 348 ASP A CA 1
ATOM 2717 C C . ASP A 1 348 ? 11.371 -10.563 -28.467 1.00 93.81 348 ASP A C 1
ATOM 2719 O O . ASP A 1 348 ? 11.446 -11.178 -27.401 1.00 93.81 348 ASP A O 1
ATOM 2723 N N . ARG A 1 349 ? 12.435 -9.968 -29.014 1.00 96.56 349 ARG A N 1
ATOM 2724 C CA . ARG A 1 349 ? 13.802 -10.022 -28.481 1.00 96.56 349 ARG A CA 1
ATOM 2725 C C . ARG A 1 349 ? 14.279 -8.687 -27.935 1.00 96.56 349 ARG A C 1
ATOM 2727 O O . ARG A 1 349 ? 14.937 -8.668 -26.900 1.00 96.56 349 ARG A O 1
ATOM 2734 N N . TYR A 1 350 ? 13.904 -7.593 -28.585 1.00 96.62 350 TYR A N 1
ATOM 2735 C CA . TYR A 1 350 ? 14.260 -6.248 -28.161 1.00 96.62 350 TYR A CA 1
ATOM 2736 C C . TYR A 1 350 ? 13.053 -5.438 -27.718 1.00 96.62 350 TYR A C 1
ATOM 2738 O O . TYR A 1 350 ? 11.981 -5.489 -28.316 1.00 96.62 350 TYR A O 1
ATOM 2746 N N . SER A 1 351 ? 13.282 -4.600 -26.717 1.00 93.50 351 SER A N 1
ATOM 2747 C CA . SER A 1 351 ? 12.473 -3.420 -26.430 1.00 93.50 351 SER A CA 1
ATOM 2748 C C . SER A 1 351 ? 13.390 -2.212 -26.283 1.00 93.50 351 SER A C 1
ATOM 2750 O O . SER A 1 351 ? 14.569 -2.353 -25.959 1.00 93.50 351 SER A O 1
ATOM 2752 N N . ILE A 1 352 ? 12.860 -1.018 -26.533 1.00 89.88 352 ILE A N 1
ATOM 2753 C CA . ILE A 1 352 ? 13.557 0.245 -26.281 1.00 89.88 352 ILE A CA 1
ATOM 2754 C C . ILE A 1 352 ? 12.779 1.003 -25.213 1.00 89.88 352 ILE A C 1
ATOM 2756 O O . ILE A 1 352 ? 11.553 1.087 -25.275 1.00 89.88 352 ILE A O 1
ATOM 2760 N N . VAL A 1 353 ? 13.498 1.569 -24.250 1.00 89.44 353 VAL A N 1
ATOM 2761 C CA . VAL A 1 353 ? 12.962 2.508 -23.261 1.00 89.44 353 VAL A CA 1
ATOM 2762 C C . VAL A 1 353 ? 13.788 3.786 -23.262 1.00 89.44 353 VAL A C 1
ATOM 2764 O O . VAL A 1 353 ? 14.953 3.795 -23.658 1.00 89.44 353 VAL A O 1
ATOM 2767 N N . GLN A 1 354 ? 13.179 4.879 -22.816 1.00 87.44 354 GLN A N 1
ATOM 2768 C CA . GLN A 1 354 ? 13.865 6.155 -22.658 1.00 87.44 354 GLN A CA 1
ATOM 2769 C C . GLN A 1 354 ? 14.710 6.158 -21.373 1.00 87.44 354 GLN A C 1
ATOM 2771 O O . GLN A 1 354 ? 14.183 5.888 -20.294 1.00 87.44 354 GLN A O 1
ATOM 2776 N N . HIS A 1 355 ? 15.984 6.547 -21.474 1.00 90.38 355 HIS A N 1
ATOM 2777 C CA . HIS A 1 355 ? 16.896 6.726 -20.334 1.00 90.38 355 HIS A CA 1
ATOM 2778 C C . HIS A 1 355 ? 17.233 8.208 -20.072 1.00 90.38 355 HIS A C 1
ATOM 2780 O O . HIS A 1 355 ? 18.385 8.607 -20.006 1.00 90.38 355 HIS A O 1
ATOM 2786 N N . GLY A 1 356 ? 16.220 9.074 -19.978 1.00 87.00 356 GLY A N 1
ATOM 2787 C CA . GLY A 1 356 ? 16.416 10.531 -20.094 1.00 87.00 356 GLY A CA 1
ATOM 2788 C C . GLY A 1 356 ? 16.479 10.972 -21.560 1.00 87.00 356 GLY A C 1
ATOM 2789 O O . GLY A 1 356 ? 16.091 10.213 -22.438 1.00 87.00 356 GLY A O 1
ATOM 2790 N N . TYR A 1 357 ? 16.874 12.207 -21.843 1.00 88.69 357 TYR A N 1
ATOM 2791 C CA . TYR A 1 357 ? 16.991 12.797 -23.177 1.00 88.69 357 TYR A CA 1
ATOM 2792 C C . TYR A 1 357 ? 18.440 12.872 -23.669 1.00 88.69 357 TYR A C 1
ATOM 2794 O O . TYR A 1 357 ? 18.690 12.516 -24.820 1.00 88.69 357 TYR A O 1
ATOM 2802 N N . LEU A 1 358 ? 19.382 13.330 -22.832 1.00 84.69 358 LEU A N 1
ATOM 2803 C CA . LEU A 1 358 ? 20.767 13.625 -23.246 1.00 84.69 358 LEU A CA 1
ATOM 2804 C C . LEU A 1 358 ? 21.827 12.712 -22.631 1.00 84.69 358 LEU A C 1
ATOM 2806 O O . LEU A 1 358 ? 22.931 12.657 -23.170 1.00 84.69 358 LEU A O 1
ATOM 2810 N N . GLY A 1 359 ? 21.537 12.049 -21.509 1.00 82.88 359 GLY A N 1
ATOM 2811 C CA . GLY A 1 359 ? 22.503 11.144 -20.875 1.00 82.88 359 GLY A CA 1
ATOM 2812 C C . GLY A 1 359 ? 23.738 11.828 -20.289 1.00 82.88 359 GLY A C 1
ATOM 2813 O O . GLY A 1 359 ? 24.778 11.204 -20.105 1.00 82.88 359 GLY A O 1
ATOM 2814 N N . ASP A 1 360 ? 23.664 13.127 -19.992 1.00 84.75 360 ASP A N 1
ATOM 2815 C CA . ASP A 1 360 ? 24.795 13.899 -19.460 1.00 84.75 360 ASP A CA 1
ATOM 2816 C C . ASP A 1 360 ? 25.002 13.722 -17.940 1.00 84.75 360 ASP A C 1
ATOM 2818 O O . ASP A 1 360 ? 25.851 14.386 -17.342 1.00 84.75 360 ASP A O 1
ATOM 2822 N N . GLY A 1 361 ? 24.222 12.836 -17.303 1.00 81.75 361 GLY A N 1
ATOM 2823 C CA . GLY A 1 361 ? 24.224 12.603 -15.853 1.00 81.75 361 GLY A CA 1
ATOM 2824 C C . GLY A 1 361 ? 23.759 13.812 -15.030 1.00 81.75 361 GLY A C 1
ATOM 2825 O O . GLY A 1 361 ? 23.861 13.804 -13.802 1.00 81.75 361 GLY A O 1
ATOM 2826 N N . TYR A 1 362 ? 23.273 14.855 -15.705 1.00 83.12 362 TYR A N 1
ATOM 2827 C CA . TYR A 1 362 ? 22.952 16.166 -15.159 1.00 83.12 362 TYR A CA 1
ATOM 2828 C C . TYR A 1 362 ? 21.592 16.686 -15.662 1.00 83.12 362 TYR A C 1
ATOM 2830 O O . TYR A 1 362 ? 21.247 17.862 -15.524 1.00 83.12 362 TYR A O 1
ATOM 2838 N N . GLU A 1 363 ? 20.807 15.821 -16.298 1.00 82.44 363 GLU A N 1
ATOM 2839 C CA . GLU A 1 363 ? 19.562 16.193 -16.965 1.00 82.44 363 GLU A CA 1
ATOM 2840 C C . GLU A 1 363 ? 18.518 16.743 -16.002 1.00 82.44 363 GLU A C 1
ATOM 2842 O O . GLU A 1 363 ? 17.884 17.758 -16.289 1.00 82.44 363 GLU A O 1
ATOM 2847 N N . PHE A 1 364 ? 18.421 16.122 -14.829 1.00 84.56 364 PHE A N 1
ATOM 2848 C CA . PHE A 1 364 ? 17.515 16.521 -13.766 1.00 84.56 364 PHE A CA 1
ATOM 2849 C C . PHE A 1 364 ? 18.323 16.903 -12.535 1.00 84.56 364 PHE A C 1
ATOM 2851 O O . PHE A 1 364 ? 18.892 16.050 -11.853 1.00 84.56 364 PHE A O 1
ATOM 2858 N N . TYR A 1 365 ? 18.409 18.203 -12.268 1.00 86.94 365 TYR A N 1
ATOM 2859 C CA . TYR A 1 365 ? 19.207 18.732 -11.166 1.00 86.94 365 TYR A CA 1
ATOM 2860 C C . TYR A 1 365 ? 18.556 19.940 -10.509 1.00 86.94 365 TYR A C 1
ATOM 2862 O O . TYR A 1 365 ? 17.517 20.432 -10.940 1.00 86.94 365 TYR A O 1
ATOM 2870 N N . TYR A 1 366 ? 19.196 20.466 -9.471 1.00 86.25 366 TYR A N 1
ATOM 2871 C CA . TYR A 1 366 ? 18.775 21.705 -8.836 1.00 86.25 366 TYR A CA 1
ATOM 2872 C C . TYR A 1 366 ? 18.666 22.855 -9.846 1.00 86.25 366 TYR A C 1
ATOM 2874 O O . TYR A 1 366 ? 19.591 23.112 -10.625 1.00 86.25 366 TYR A O 1
ATOM 2882 N N . TYR A 1 367 ? 17.535 23.561 -9.785 1.00 87.50 367 TYR A N 1
ATOM 2883 C CA . TYR A 1 367 ? 17.234 24.714 -10.638 1.00 87.50 367 TYR A CA 1
ATOM 2884 C C . TYR A 1 367 ? 18.089 25.936 -10.302 1.00 87.50 367 TYR A C 1
ATOM 2886 O O . TYR A 1 367 ? 18.406 26.745 -11.174 1.00 87.50 367 TYR A O 1
ATOM 2894 N N . ASP A 1 368 ? 18.483 26.056 -9.036 1.00 85.75 368 ASP A N 1
ATOM 2895 C CA . ASP A 1 368 ? 19.382 27.085 -8.540 1.00 85.75 368 ASP A CA 1
ATOM 2896 C C . ASP A 1 368 ? 20.230 26.558 -7.363 1.00 85.75 368 ASP A C 1
ATOM 2898 O O . ASP A 1 368 ? 20.136 25.398 -6.962 1.00 85.75 368 ASP A O 1
ATOM 2902 N N . ARG A 1 369 ? 21.107 27.414 -6.827 1.00 88.94 369 ARG A N 1
ATOM 2903 C CA . ARG A 1 369 ? 22.041 27.066 -5.739 1.00 88.94 369 ARG A CA 1
ATOM 2904 C C . ARG A 1 369 ? 21.433 27.140 -4.335 1.00 88.94 369 ARG A C 1
ATOM 2906 O O . ARG A 1 369 ? 22.146 26.897 -3.369 1.00 88.94 369 ARG A O 1
ATOM 2913 N N . SER A 1 370 ? 20.182 27.567 -4.209 1.00 86.50 370 SER A N 1
ATOM 2914 C CA . SER A 1 370 ? 19.499 27.768 -2.928 1.00 86.50 370 SER A CA 1
ATOM 2915 C C . SER A 1 370 ? 18.847 26.499 -2.382 1.00 86.50 370 SER A C 1
ATOM 2917 O O . SER A 1 370 ? 18.396 26.506 -1.238 1.00 86.50 370 SER A O 1
ATOM 2919 N N . ALA A 1 371 ? 18.832 25.409 -3.159 1.00 77.94 371 ALA A N 1
ATOM 2920 C CA . ALA A 1 371 ? 18.328 24.127 -2.690 1.00 77.94 371 ALA A CA 1
ATOM 2921 C C . ALA A 1 371 ? 19.101 23.651 -1.436 1.00 77.94 371 ALA A C 1
ATOM 2923 O O . ALA A 1 371 ? 20.335 23.732 -1.426 1.00 77.94 371 ALA A O 1
ATOM 2924 N N . PRO A 1 372 ? 18.412 23.156 -0.386 1.00 74.94 372 PRO A N 1
ATOM 2925 C CA . PRO A 1 372 ? 19.028 22.812 0.905 1.00 74.94 372 PRO A CA 1
ATOM 2926 C C . PRO A 1 372 ? 20.163 21.783 0.815 1.00 74.94 372 PRO A C 1
ATOM 2928 O O . PRO A 1 372 ? 21.055 21.746 1.659 1.00 74.94 372 PRO A O 1
ATOM 2931 N N . ASP A 1 373 ? 20.123 20.956 -0.220 1.00 78.75 373 ASP A N 1
ATOM 2932 C CA . ASP A 1 373 ? 21.003 19.835 -0.514 1.00 78.75 373 ASP A CA 1
ATOM 2933 C C . ASP A 1 373 ? 21.807 20.036 -1.814 1.00 78.75 373 ASP A C 1
ATOM 2935 O O . ASP A 1 373 ? 22.411 19.091 -2.323 1.00 78.75 373 ASP A O 1
ATOM 2939 N N . TYR A 1 374 ? 21.874 21.274 -2.329 1.00 82.44 374 TYR A N 1
ATOM 2940 C CA . TYR A 1 374 ? 22.611 21.599 -3.551 1.00 82.44 374 TYR A CA 1
ATOM 2941 C C . TYR A 1 374 ? 24.060 21.091 -3.509 1.00 82.44 374 TYR A C 1
ATOM 2943 O O . TYR A 1 374 ? 24.895 21.545 -2.720 1.00 82.44 374 TYR A O 1
ATOM 2951 N N . ASN A 1 375 ? 24.387 20.193 -4.438 1.00 80.44 375 ASN A N 1
ATOM 2952 C CA . ASN A 1 375 ? 25.750 19.742 -4.669 1.00 80.44 375 ASN A CA 1
ATOM 2953 C C . ASN A 1 375 ? 26.430 20.638 -5.737 1.00 80.44 375 ASN A C 1
ATOM 2955 O O . ASN A 1 375 ? 25.942 20.731 -6.865 1.00 80.44 375 ASN A O 1
ATOM 2959 N N . PRO A 1 376 ? 27.585 21.269 -5.453 1.00 86.38 376 PRO A N 1
ATOM 2960 C CA . PRO A 1 376 ? 28.284 22.132 -6.409 1.00 86.38 376 PRO A CA 1
ATOM 2961 C C . PRO A 1 376 ? 29.068 21.384 -7.503 1.00 86.38 376 PRO A C 1
ATOM 2963 O O . PRO A 1 376 ? 29.841 22.015 -8.219 1.00 86.38 376 PRO A O 1
ATOM 2966 N N . THR A 1 377 ? 28.897 20.063 -7.645 1.00 89.75 377 THR A N 1
ATOM 2967 C CA . THR A 1 377 ? 29.556 19.262 -8.700 1.00 89.75 377 THR A CA 1
ATOM 2968 C C . THR A 1 377 ? 29.203 19.770 -10.103 1.00 89.75 377 THR A C 1
ATOM 2970 O O . THR A 1 377 ? 30.047 19.741 -10.994 1.00 89.75 377 THR A O 1
ATOM 2973 N N . PHE A 1 378 ? 27.996 20.313 -10.277 1.00 86.56 378 PHE A N 1
ATOM 2974 C CA . PHE A 1 378 ? 27.520 20.871 -11.539 1.00 86.56 378 PHE A CA 1
ATOM 2975 C C . PHE A 1 378 ? 26.829 22.238 -11.336 1.00 86.56 378 PHE A C 1
ATOM 2977 O O . PHE A 1 378 ? 26.220 22.478 -10.282 1.00 86.56 378 PHE A O 1
ATOM 2984 N N . PRO A 1 379 ? 26.919 23.167 -12.311 1.00 90.56 379 PRO A N 1
ATOM 2985 C CA . PRO A 1 379 ? 26.188 24.439 -12.263 1.00 90.56 379 PRO A CA 1
ATOM 2986 C C . PRO A 1 379 ? 24.682 24.180 -12.379 1.00 90.56 379 PRO A C 1
ATOM 2988 O O . PRO A 1 379 ? 24.364 23.312 -13.167 1.00 90.56 379 PRO A O 1
ATOM 2991 N N . PRO A 1 380 ? 23.778 24.912 -11.690 1.00 90.56 380 PRO A N 1
ATOM 2992 C CA . PRO A 1 380 ? 22.333 24.656 -11.741 1.00 90.56 380 PRO A CA 1
ATOM 2993 C C . PRO A 1 380 ? 21.758 24.605 -13.160 1.00 90.56 380 PRO A C 1
ATOM 2995 O O . PRO A 1 380 ? 22.191 25.376 -14.020 1.00 90.56 380 PRO A O 1
ATOM 2998 N N . ARG A 1 381 ? 20.742 23.761 -13.370 1.00 90.12 381 ARG A N 1
ATOM 2999 C CA . ARG A 1 381 ? 20.095 23.571 -14.669 1.00 90.12 381 ARG A CA 1
ATOM 3000 C C . ARG A 1 381 ? 18.751 24.273 -14.660 1.00 90.12 381 ARG A C 1
ATOM 3002 O O . ARG A 1 381 ? 17.863 23.833 -13.927 1.00 90.12 381 ARG A O 1
ATOM 3009 N N . PRO A 1 382 ? 18.563 25.342 -15.444 1.00 90.31 382 PRO A N 1
ATOM 3010 C CA . PRO A 1 382 ? 17.304 26.071 -15.466 1.00 90.31 382 PRO A CA 1
ATOM 3011 C C . PRO A 1 382 ? 16.105 25.149 -15.711 1.00 90.31 382 PRO A C 1
ATOM 3013 O O . PRO A 1 382 ? 16.161 24.269 -16.568 1.00 90.31 382 PRO A O 1
ATOM 3016 N N . PHE A 1 383 ? 14.997 25.384 -15.000 1.00 87.50 383 PHE A N 1
ATOM 3017 C CA . PHE A 1 383 ? 13.770 24.587 -15.135 1.00 87.50 383 PHE A CA 1
ATOM 3018 C C . PHE A 1 383 ? 13.314 24.441 -16.593 1.00 87.50 383 PHE A C 1
ATOM 3020 O O . PHE A 1 383 ? 12.935 23.355 -17.013 1.00 87.50 383 PHE A O 1
ATOM 3027 N N . VAL A 1 384 ? 13.420 25.512 -17.388 1.00 90.06 384 VAL A N 1
ATOM 3028 C CA . VAL A 1 384 ? 13.047 25.498 -18.812 1.00 90.06 384 VAL A CA 1
ATOM 3029 C C . VAL A 1 384 ? 13.855 24.488 -19.634 1.00 90.06 384 VAL A C 1
ATOM 3031 O O . VAL A 1 384 ? 13.314 23.886 -20.553 1.00 90.06 384 VAL A O 1
ATOM 3034 N N . GLU A 1 385 ? 15.125 24.258 -19.297 1.00 88.81 385 GLU A N 1
ATOM 3035 C CA . GLU A 1 385 ? 15.971 23.289 -20.001 1.00 88.81 385 GLU A CA 1
ATOM 3036 C C . GLU A 1 385 ? 15.617 21.851 -19.620 1.00 88.81 385 GLU A C 1
ATOM 3038 O O . GLU A 1 385 ? 15.608 20.973 -20.478 1.00 88.81 385 GLU A O 1
ATOM 3043 N N . GLN A 1 386 ? 15.290 21.615 -18.348 1.00 90.12 386 GLN A N 1
ATOM 3044 C CA . GLN A 1 386 ? 14.853 20.299 -17.874 1.00 90.12 386 GLN A CA 1
ATOM 3045 C C . GLN A 1 386 ? 13.470 19.947 -18.423 1.00 90.12 386 GLN A C 1
ATOM 3047 O O . GLN A 1 386 ? 13.254 18.838 -18.903 1.00 90.12 386 GLN A O 1
ATOM 3052 N N . LEU A 1 387 ? 12.549 20.916 -18.421 1.00 88.38 387 LEU A N 1
ATOM 3053 C CA . LEU A 1 387 ? 11.231 20.767 -19.028 1.00 88.38 387 LEU A CA 1
ATOM 3054 C C . LEU A 1 387 ? 11.355 20.464 -20.524 1.00 88.38 387 LEU A C 1
ATOM 3056 O O . LEU A 1 387 ? 10.720 19.534 -21.007 1.00 88.38 387 LEU A O 1
ATOM 3060 N N . PHE A 1 388 ? 12.224 21.184 -21.240 1.00 89.00 388 PHE A N 1
ATOM 3061 C CA . PHE A 1 388 ? 12.500 20.901 -22.646 1.00 89.00 388 PHE A CA 1
ATOM 3062 C C . PHE A 1 388 ? 13.030 19.477 -22.863 1.00 89.00 388 PHE A C 1
ATOM 3064 O O . PHE A 1 388 ? 12.631 18.832 -23.831 1.00 89.00 388 PHE A O 1
ATOM 3071 N N . ALA A 1 389 ? 13.906 18.976 -21.989 1.00 87.25 389 ALA A N 1
ATOM 3072 C CA . ALA A 1 389 ? 14.423 17.612 -22.074 1.00 87.25 389 ALA A CA 1
ATOM 3073 C C . ALA A 1 389 ? 13.306 16.566 -21.888 1.00 87.25 389 ALA A C 1
ATOM 3075 O O . ALA A 1 389 ? 13.178 15.657 -22.709 1.00 87.25 389 ALA A O 1
ATOM 3076 N N . ILE A 1 390 ? 12.427 16.762 -20.896 1.00 84.75 390 ILE A N 1
ATOM 3077 C CA . ILE A 1 390 ? 11.239 15.920 -20.666 1.00 84.75 390 ILE A CA 1
ATOM 3078 C C . ILE A 1 390 ? 10.323 15.941 -21.890 1.00 84.75 390 ILE A C 1
ATOM 3080 O O . ILE A 1 390 ? 10.004 14.890 -22.442 1.00 84.75 390 ILE A O 1
ATOM 3084 N N . GLU A 1 391 ? 9.920 17.130 -22.339 1.00 88.25 391 GLU A N 1
ATOM 3085 C CA . GLU A 1 391 ? 9.009 17.290 -23.473 1.00 88.25 391 GLU A CA 1
ATOM 3086 C C . GLU A 1 391 ? 9.600 16.717 -24.765 1.00 88.25 391 GLU A C 1
ATOM 3088 O O . GLU A 1 391 ? 8.891 16.072 -25.537 1.00 88.25 391 GLU A O 1
ATOM 3093 N N . SER A 1 392 ? 10.901 16.909 -25.001 1.00 86.69 392 SER A N 1
ATOM 3094 C CA . SER A 1 392 ? 11.589 16.377 -26.181 1.00 86.69 392 SER A CA 1
ATOM 3095 C C . SER A 1 392 ? 11.678 14.857 -26.147 1.00 86.69 392 SER A C 1
ATOM 3097 O O . SER A 1 392 ? 11.405 14.217 -27.162 1.00 86.69 392 SER A O 1
ATOM 3099 N N . GLY A 1 393 ? 12.005 14.279 -24.989 1.00 82.88 393 GLY A N 1
ATOM 3100 C CA . GLY A 1 393 ? 12.001 12.834 -24.787 1.00 82.88 393 GLY A CA 1
ATOM 3101 C C . GLY A 1 393 ? 10.620 12.223 -25.028 1.00 82.88 393 GLY A C 1
ATOM 3102 O O . GLY A 1 393 ? 10.478 11.339 -25.870 1.00 82.88 393 GLY A O 1
ATOM 3103 N N . LEU A 1 394 ? 9.581 12.781 -24.398 1.00 80.06 394 LEU A N 1
ATOM 3104 C CA . LEU A 1 394 ? 8.194 12.339 -24.582 1.00 80.06 394 LEU A CA 1
ATOM 3105 C C . LEU A 1 394 ? 7.727 12.472 -26.034 1.00 80.06 394 LEU A C 1
ATOM 3107 O O . LEU A 1 394 ? 7.062 11.586 -26.564 1.00 80.06 394 LEU A O 1
ATOM 3111 N N . ARG A 1 395 ? 8.079 13.569 -26.710 1.00 82.81 395 ARG A N 1
ATOM 3112 C CA . ARG A 1 395 ? 7.702 13.774 -28.110 1.00 82.81 395 ARG A CA 1
ATOM 3113 C C . ARG A 1 395 ? 8.354 12.749 -29.034 1.00 82.81 395 ARG A C 1
ATOM 3115 O O . ARG A 1 395 ? 7.696 12.295 -29.964 1.00 82.81 395 ARG A O 1
ATOM 3122 N N . GLN A 1 396 ? 9.616 12.399 -28.795 1.00 74.25 396 GLN A N 1
ATOM 3123 C CA . GLN A 1 396 ? 10.312 11.357 -29.556 1.00 74.25 396 GLN A CA 1
ATOM 3124 C C . GLN A 1 396 ? 9.664 9.983 -29.330 1.00 74.25 396 GLN A C 1
ATOM 3126 O O . GLN A 1 396 ? 9.509 9.238 -30.290 1.00 74.25 396 GLN A O 1
ATOM 3131 N N . LEU A 1 397 ? 9.201 9.689 -28.108 1.00 65.94 397 LEU A N 1
ATOM 3132 C CA . LEU A 1 397 ? 8.458 8.459 -27.802 1.00 65.94 397 LEU A CA 1
ATOM 3133 C C . LEU A 1 397 ? 7.088 8.369 -28.489 1.00 65.94 397 LEU A C 1
ATOM 3135 O O . LEU A 1 397 ? 6.633 7.272 -28.753 1.00 65.94 397 LEU A O 1
ATOM 3139 N N . ILE A 1 398 ? 6.410 9.490 -28.757 1.00 62.66 398 ILE A N 1
ATOM 3140 C CA . ILE A 1 398 ? 5.093 9.491 -29.430 1.00 62.66 398 ILE A CA 1
ATOM 3141 C C . ILE A 1 398 ? 5.223 9.306 -30.952 1.00 62.66 398 ILE A C 1
ATOM 3143 O O . ILE A 1 398 ? 4.272 8.902 -31.619 1.00 62.66 398 ILE A O 1
ATOM 3147 N N . LEU A 1 399 ? 6.374 9.663 -31.527 1.00 57.06 399 LEU A N 1
ATOM 3148 C CA . LEU A 1 399 ? 6.611 9.603 -32.973 1.00 57.06 399 LEU A CA 1
ATOM 3149 C C . LEU A 1 399 ? 7.017 8.207 -33.473 1.00 57.06 399 LEU A C 1
ATOM 3151 O O . LEU A 1 399 ? 7.058 8.002 -34.690 1.00 57.06 399 LEU A O 1
ATOM 3155 N N . HIS A 1 400 ? 7.298 7.280 -32.560 1.00 51.66 400 HIS A N 1
ATOM 3156 C CA . HIS A 1 400 ? 7.725 5.906 -32.809 1.00 51.66 400 HIS A CA 1
ATOM 3157 C C . HIS A 1 400 ? 6.798 4.936 -32.083 1.00 51.66 400 HIS A C 1
ATOM 3159 O O . HIS A 1 400 ? 6.607 3.824 -32.624 1.00 51.66 400 HIS A O 1
#

Sequence (400 aa):
MRFQARFFSIIYLLIVVGLFSTATVAAQDNRNDGENKPPIATASVDCVTRGVVIYTTLLLESPQTQTQFAPQYCELAHFLGIDCQRVDITQAEALAYLLTLLESQPFPLIGINAATLDLLPVEWITALNEAAINGSHVLLYEMNTSASKAARTAGWALTGGALQDITEIHSGMNGWTFTDQLPEMTREFTDHTLTIETREEAIDSAVIWRPEAHVRPIMQVVANDGSRPTVFSQVPIGEGSILVNSAAPLLDQPLRELYYYDSLSSRMLPLVFAFKYAYGDMIWHNTTNYANLTLDDPRLTEPFFLLSYYDLLEQMDFANFHTTIAAHPGELPLADSDVVSLIVSNPDRYSIVQHGYLGDGYEFYYYDRSAPDYNPTFPPRPFVEQLFAIESGLRQLILH